Protein AF-A0A2V8JYJ3-F1 (afdb_monomer)

Mean predicted aligned error: 8.15 Å

Foldseek 3Di:
DDDPPPPDQDVVLLVVLLVLLQPQDLPADLQAPLLVQCVVCVVVVNCDCVRPLNLLSLQLSCCPSQLPPLQSLLVSLLSLVVCLVVDDPSNNVVSVVLSVQSLQSPHGCSPVSSSSNSSVSNSVVVSVVNPPPADPLLVVLLVLVVCVVVVVDDLVVSLVSLVVSAPSNLVVLLCQLQVPQVPPVSVVSSLVSLLSRLGLSSLQSLLVPQQDVSHDPVSNVSSLVSNLVSPPSPVSVLVSVLVVLPDPAGSLSSLLSCLVNLPQCSLVSLLVNLQSPQVPPVCLVVNLVSLVSCLSHPHPCNVVVLVCLLPDPSRDPSSNVSSVVCVVVNPDDDDDDDDDDNVNVVVVLLNVLSVLLVVLVVCVVVVVPVVSLVSLVVSCVVVVPNNNSVSVNVVD

Solvent-accessible surface area (backbone atoms only — not comparable to full-atom values): 22405 Å² total; per-residue (Å²): 135,82,76,82,76,83,75,71,63,58,67,72,42,35,51,56,52,14,59,68,43,50,86,59,83,66,81,78,56,88,59,38,66,57,58,49,53,50,52,53,31,48,77,67,75,42,73,36,83,88,32,70,65,44,40,47,46,53,38,51,45,38,45,57,50,30,64,64,42,51,55,50,30,25,50,55,38,48,45,56,61,70,48,51,88,77,50,54,87,79,36,45,67,50,50,56,52,53,41,52,42,50,65,34,85,88,50,84,54,61,86,35,65,31,56,44,53,21,51,53,55,46,51,57,54,50,52,65,69,51,71,81,79,59,67,74,54,28,57,52,31,42,50,44,54,53,36,38,77,72,65,76,45,54,70,69,59,40,52,55,49,36,62,68,64,30,74,47,21,42,62,53,37,47,50,47,27,70,80,24,62,90,37,61,73,48,31,54,50,27,49,56,49,40,58,69,38,91,45,46,58,32,26,40,53,35,49,55,50,42,43,49,93,70,49,60,71,71,55,32,54,48,37,48,53,37,38,60,74,46,59,72,51,34,51,61,60,53,53,57,60,60,72,64,77,75,63,95,65,81,40,58,54,52,58,50,48,29,55,78,66,59,41,86,59,34,64,58,52,51,53,48,50,33,60,73,44,38,84,45,73,86,48,50,66,59,45,54,57,51,56,57,55,55,76,75,60,80,63,90,55,50,67,60,54,52,50,50,47,58,70,34,89,84,49,47,70,54,30,35,53,55,53,51,53,48,59,73,70,56,83,69,85,82,83,88,77,86,88,69,88,52,61,63,59,51,52,55,50,51,53,53,49,42,57,54,44,52,58,21,50,56,29,40,77,70,69,40,45,73,63,14,49,52,48,38,50,58,48,38,72,77,40,74,77,45,45,51,46,59,52,55,58,74,75,106

Secondary structure (DSSP, 8-state):
-PPPP--PPPHHHHHHHHHTTTT------TT-HHHHHHHHHHHTT---TTSHHHHHHHHHHHIIIIISSHHHHHHHHHHHHHHGGG--TTTHHHHHHHHHHHH-TTS--TT-HHHHHHHHHHHHHHHHHHTTS-HHHHHHHHHHHHHHHTTSS-HHHHHHHHHHH-GGGHHHHHHHHHTTTT-HHHHHHHHHHHHHS-SHHHHHHHHHHTTSS-S-HHHHHHHHHHHHHTTTTTHHHHHHHHTT---SS--HHHHHHHHHTT-TTHHHHHHHHHHHHTTSGGGHHHHHHHHHHGGG---TTHHHHHHHHHH-TTS-HHHHHHHHHHHHH--S-------S--HHHHHHHHHHHHHHHHHHHHHHHTT-HHHHHHHHHHHHHH-TT-HHHHHHHTT-

Structure (mmCIF, N/CA/C/O backbone):
data_AF-A0A2V8JYJ3-F1
#
_entry.id   AF-A0A2V8JYJ3-F1
#
loop_
_atom_site.group_PDB
_atom_site.id
_atom_site.type_symbol
_atom_site.label_atom_id
_atom_site.label_alt_id
_atom_site.label_comp_id
_atom_site.label_asym_id
_atom_site.label_entity_id
_atom_site.label_seq_id
_atom_site.pdbx_PDB_ins_code
_atom_site.Cartn_x
_atom_site.Cartn_y
_atom_site.Cartn_z
_atom_site.occupancy
_atom_site.B_iso_or_equiv
_atom_site.auth_seq_id
_atom_site.auth_comp_id
_atom_site.auth_asym_id
_atom_site.auth_atom_id
_atom_site.pdbx_PDB_model_num
ATOM 1 N N . MET A 1 1 ? 7.942 7.833 37.102 1.00 38.34 1 MET A N 1
ATOM 2 C CA . MET A 1 1 ? 6.821 7.567 36.173 1.00 38.34 1 MET A CA 1
ATOM 3 C C . MET A 1 1 ? 6.920 6.125 35.694 1.00 38.34 1 MET A C 1
ATOM 5 O O . MET A 1 1 ? 7.940 5.756 35.128 1.00 38.34 1 MET A O 1
ATOM 9 N N . ARG A 1 2 ? 5.936 5.275 36.018 1.00 29.11 2 ARG A N 1
ATOM 10 C CA . ARG A 1 2 ? 5.911 3.865 35.591 1.00 29.11 2 ARG A CA 1
ATOM 11 C C . ARG A 1 2 ? 5.416 3.801 34.144 1.00 29.11 2 ARG A C 1
ATOM 13 O O . ARG A 1 2 ? 4.339 4.317 33.865 1.00 29.11 2 ARG A O 1
ATOM 20 N N . LYS A 1 3 ? 6.194 3.173 33.255 1.00 28.08 3 LYS A N 1
ATOM 21 C CA . LYS A 1 3 ? 5.750 2.802 31.902 1.00 28.08 3 LYS A CA 1
ATOM 22 C C . LYS A 1 3 ? 4.444 1.993 32.009 1.00 28.08 3 LYS A C 1
ATOM 24 O O . LYS A 1 3 ? 4.359 1.152 32.912 1.00 28.08 3 LYS A O 1
ATOM 29 N N . PRO A 1 4 ? 3.447 2.199 31.133 1.00 32.56 4 PRO A N 1
ATOM 30 C CA . PRO A 1 4 ? 2.303 1.303 31.087 1.00 32.56 4 PRO A CA 1
ATOM 31 C C . PRO A 1 4 ? 2.820 -0.087 30.705 1.00 32.56 4 PRO A C 1
ATOM 33 O O . PRO A 1 4 ? 3.514 -0.252 29.700 1.00 32.56 4 PRO A O 1
ATOM 36 N N . LYS A 1 5 ? 2.553 -1.086 31.553 1.00 37.09 5 LYS A N 1
ATOM 37 C CA . LYS A 1 5 ? 2.806 -2.488 31.209 1.00 37.09 5 LYS A CA 1
ATOM 38 C C . LYS A 1 5 ? 1.977 -2.791 29.961 1.00 37.09 5 LYS A C 1
ATOM 40 O O . LYS A 1 5 ? 0.755 -2.680 30.024 1.00 37.09 5 LYS A O 1
ATOM 45 N N . LYS A 1 6 ? 2.632 -3.186 28.863 1.00 41.09 6 LYS A N 1
ATOM 46 C CA . LYS A 1 6 ? 1.992 -3.911 27.759 1.00 41.09 6 LYS A CA 1
ATOM 47 C C . LYS A 1 6 ? 1.399 -5.185 28.370 1.00 41.09 6 LYS A C 1
ATOM 49 O O . LYS A 1 6 ? 2.098 -6.179 28.530 1.00 41.09 6 LYS A O 1
ATOM 54 N N . SER A 1 7 ? 0.153 -5.131 28.840 1.00 41.06 7 SER A N 1
ATOM 55 C CA . SER A 1 7 ? -0.587 -6.332 29.208 1.00 41.06 7 SER A CA 1
ATOM 56 C C . SER A 1 7 ? -0.981 -7.002 27.900 1.00 41.06 7 SER A C 1
ATOM 58 O O . SER A 1 7 ? -2.027 -6.684 27.326 1.00 41.06 7 SER A O 1
ATOM 60 N N . VAL A 1 8 ? -0.084 -7.854 27.403 1.00 52.34 8 VAL A N 1
ATOM 61 C CA . VAL A 1 8 ? -0.378 -8.808 26.333 1.00 52.34 8 VAL A CA 1
ATOM 62 C C . VAL A 1 8 ? -1.675 -9.523 26.737 1.00 52.34 8 VAL A C 1
ATOM 64 O O . VAL A 1 8 ? -1.790 -9.915 27.906 1.00 52.34 8 VAL A O 1
ATOM 67 N N . PRO A 1 9 ? -2.699 -9.589 25.866 1.00 53.91 9 PRO A N 1
ATOM 68 C CA . PRO A 1 9 ? -3.902 -10.351 26.170 1.00 53.91 9 PRO A CA 1
ATOM 69 C C . PRO A 1 9 ? -3.507 -11.770 26.595 1.00 53.91 9 PRO A C 1
ATOM 71 O O . PRO A 1 9 ? -2.563 -12.335 26.048 1.00 53.91 9 PRO A O 1
ATOM 74 N N . ASN A 1 10 ? -4.206 -12.343 27.576 1.00 67.25 10 ASN A N 1
ATOM 75 C CA . ASN A 1 10 ? -4.067 -13.774 27.844 1.00 67.25 10 ASN A CA 1
ATOM 76 C C . ASN A 1 10 ? -4.372 -14.532 26.530 1.00 67.25 10 ASN A C 1
ATOM 78 O O . ASN A 1 10 ? -5.353 -14.149 25.887 1.00 67.25 10 ASN A O 1
ATOM 82 N N . PRO A 1 11 ? -3.581 -15.539 26.107 1.00 68.62 11 PRO A N 1
ATOM 83 C CA . PRO A 1 11 ? -3.777 -16.268 24.849 1.00 68.62 11 PRO A CA 1
ATOM 84 C C . PRO A 1 11 ? -5.235 -16.649 24.551 1.00 68.62 11 PRO A C 1
ATOM 86 O O . PRO A 1 11 ? -5.710 -16.363 23.461 1.00 68.62 11 PRO A O 1
ATOM 89 N N . GLU A 1 12 ? -5.990 -17.126 25.545 1.00 73.69 12 GLU A N 1
ATOM 90 C CA . GLU A 1 12 ? -7.420 -17.466 25.395 1.00 73.69 12 GLU A CA 1
ATOM 91 C C . GLU A 1 12 ? -8.297 -16.273 24.959 1.00 73.69 12 GLU A C 1
ATOM 93 O O . GLU A 1 12 ? -9.213 -16.407 24.143 1.00 73.69 12 GLU A O 1
ATOM 98 N N . SER A 1 13 ? -8.011 -15.075 25.477 1.00 78.69 13 SER A N 1
ATOM 99 C CA . SER A 1 13 ? -8.714 -13.852 25.081 1.00 78.69 13 SER A CA 1
ATOM 100 C C . SER A 1 13 ? -8.304 -13.407 23.677 1.00 78.69 13 SER A C 1
ATOM 102 O O . SER A 1 13 ? -9.138 -12.895 22.937 1.00 78.69 13 SER A O 1
ATOM 104 N N . ALA A 1 14 ? -7.035 -13.595 23.297 1.00 78.00 14 ALA A N 1
ATOM 105 C CA . ALA A 1 14 ? -6.578 -13.312 21.938 1.00 78.00 14 ALA A CA 1
ATOM 106 C C . ALA A 1 14 ? -7.218 -14.270 20.924 1.00 78.00 14 ALA A C 1
ATOM 108 O O . ALA A 1 14 ? -7.654 -13.813 19.871 1.00 78.00 14 ALA A O 1
ATOM 109 N N . ASP A 1 15 ? -7.348 -15.555 21.258 1.00 83.69 15 ASP A N 1
ATOM 110 C CA . ASP A 1 15 ? -7.989 -16.562 20.407 1.00 83.69 15 ASP A CA 1
ATOM 111 C C . ASP A 1 15 ? -9.470 -16.247 20.193 1.00 83.69 15 ASP A C 1
ATOM 113 O O . ASP A 1 15 ? -9.934 -16.198 19.057 1.00 83.69 15 ASP A O 1
ATOM 117 N N . THR A 1 16 ? -10.194 -15.920 21.269 1.00 84.25 16 THR A N 1
ATOM 118 C CA . THR A 1 16 ? -11.612 -15.524 21.190 1.00 84.25 16 THR A CA 1
ATOM 119 C C . THR A 1 16 ? -11.810 -14.305 20.285 1.00 84.25 16 THR A C 1
ATOM 121 O O . THR A 1 16 ? -12.708 -14.277 19.445 1.00 84.25 16 THR A O 1
ATOM 124 N N . LEU A 1 17 ? -10.952 -13.291 20.430 1.00 86.62 17 LEU A N 1
ATOM 125 C CA . LEU A 1 17 ? -11.016 -12.075 19.617 1.00 86.62 17 LEU A CA 1
ATOM 126 C C . LEU A 1 17 ? -10.564 -12.306 18.171 1.00 86.62 17 LEU A C 1
ATOM 128 O O . LEU A 1 17 ? -11.082 -11.654 17.273 1.00 86.62 17 LEU A O 1
ATOM 132 N N . SER A 1 18 ? -9.626 -13.224 17.932 1.00 86.06 18 SER A N 1
ATOM 133 C CA . SER A 1 18 ? -9.206 -13.602 16.576 1.00 86.06 18 SER A CA 1
ATOM 134 C C . SER A 1 18 ? -10.327 -14.353 15.866 1.00 86.06 18 SER A C 1
ATOM 136 O O . SER A 1 18 ? -10.632 -14.056 14.718 1.00 86.06 18 SER A O 1
ATOM 138 N N . PHE A 1 19 ? -10.999 -15.268 16.574 1.00 85.88 19 PHE A N 1
ATOM 139 C CA . PHE A 1 19 ? -12.151 -16.006 16.062 1.00 85.88 19 PHE A CA 1
ATOM 140 C C . PHE A 1 19 ? -13.298 -15.070 15.662 1.00 85.88 19 PHE A C 1
ATOM 142 O O . PHE A 1 19 ? -13.901 -15.244 14.609 1.00 85.88 19 PHE A O 1
ATOM 149 N N . ALA A 1 20 ? -13.539 -14.011 16.440 1.00 86.62 20 ALA A N 1
ATOM 150 C CA . ALA A 1 20 ? -14.511 -12.969 16.100 1.00 86.62 20 ALA A CA 1
ATOM 151 C C . ALA A 1 20 ? -14.262 -12.295 14.739 1.00 86.62 20 ALA A C 1
ATOM 153 O O . ALA A 1 20 ? -15.185 -11.751 14.127 1.00 86.62 20 ALA A O 1
ATOM 154 N N . LEU A 1 21 ? -13.005 -12.296 14.294 1.00 91.12 21 LEU A N 1
ATOM 155 C CA . LEU A 1 21 ? -12.538 -11.654 13.072 1.00 91.12 21 LEU A CA 1
ATOM 156 C C . LEU A 1 21 ? -12.242 -12.660 11.943 1.00 91.12 21 LEU A C 1
ATOM 158 O O . LEU A 1 21 ? -11.998 -12.230 10.824 1.00 91.12 21 LEU A O 1
ATOM 162 N N . ALA A 1 22 ? -12.281 -13.974 12.195 1.00 83.31 22 ALA A N 1
ATOM 163 C CA . ALA A 1 22 ? -11.787 -15.002 11.268 1.00 83.31 22 ALA A CA 1
ATOM 164 C C . ALA A 1 22 ? -12.538 -15.061 9.920 1.00 83.31 22 ALA A C 1
ATOM 166 O O . ALA A 1 22 ? -11.938 -15.344 8.884 1.00 83.31 22 ALA A O 1
ATOM 167 N N . ASP A 1 23 ? -13.833 -14.735 9.919 1.00 82.94 23 ASP A N 1
ATOM 168 C CA . ASP A 1 23 ? -14.679 -14.714 8.715 1.00 82.94 23 ASP A CA 1
ATOM 169 C C . ASP A 1 23 ? -14.808 -13.313 8.103 1.00 82.94 23 ASP A C 1
ATOM 171 O O . ASP A 1 23 ? -15.818 -12.979 7.474 1.00 82.94 23 ASP A O 1
ATOM 175 N N . LEU A 1 24 ? -13.868 -12.417 8.395 1.00 90.19 24 LEU A N 1
ATOM 176 C CA . LEU A 1 24 ? -13.824 -11.122 7.736 1.00 90.19 24 LEU A CA 1
ATOM 177 C C . LEU A 1 24 ? -13.244 -11.305 6.333 1.00 90.19 24 LEU A C 1
ATOM 179 O O . LEU A 1 24 ? -12.188 -11.913 6.167 1.00 90.19 24 LEU A O 1
ATOM 183 N N . ASP A 1 25 ? -13.939 -10.781 5.326 1.00 90.50 25 ASP A N 1
ATOM 184 C CA . ASP A 1 25 ? -13.372 -10.678 3.989 1.00 90.50 25 ASP A CA 1
ATOM 185 C C . ASP A 1 25 ? -12.536 -9.400 3.900 1.00 90.50 25 ASP A C 1
ATOM 187 O O . ASP A 1 25 ? -13.078 -8.293 3.859 1.00 90.50 25 ASP A O 1
ATOM 191 N N . TYR A 1 26 ? -11.213 -9.562 3.892 1.00 92.50 26 TYR A N 1
ATOM 192 C CA . TYR A 1 26 ? -10.265 -8.453 3.781 1.00 92.50 26 TYR A CA 1
ATOM 193 C C . TYR A 1 26 ? -10.157 -7.901 2.354 1.00 92.50 26 TYR A C 1
ATOM 195 O O . TYR A 1 26 ? -9.449 -6.917 2.154 1.00 92.50 26 TYR A O 1
ATOM 203 N N . ARG A 1 27 ? -10.895 -8.478 1.388 1.00 90.44 27 ARG A N 1
ATOM 204 C CA . ARG A 1 27 ? -10.995 -8.011 -0.004 1.00 90.44 27 ARG A CA 1
ATOM 205 C C . ARG A 1 27 ? -9.642 -7.993 -0.721 1.00 90.44 27 ARG A C 1
ATOM 207 O O . ARG A 1 27 ? -9.332 -7.041 -1.429 1.00 90.44 27 ARG A O 1
ATOM 214 N N . VAL A 1 28 ? -8.835 -9.031 -0.499 1.00 90.56 28 VAL A N 1
ATOM 215 C CA . VAL A 1 28 ? -7.532 -9.192 -1.162 1.00 90.56 28 VAL A CA 1
ATOM 216 C C . VAL A 1 28 ? -7.729 -9.976 -2.451 1.00 90.56 28 VAL A C 1
ATOM 218 O O . VAL A 1 28 ? -8.227 -11.103 -2.424 1.00 90.56 28 VAL A O 1
ATOM 221 N N . ASP A 1 29 ? -7.337 -9.384 -3.573 1.00 87.25 29 ASP A N 1
ATOM 222 C CA . ASP A 1 29 ? -7.429 -10.011 -4.889 1.00 87.25 29 ASP A CA 1
ATOM 223 C C . ASP A 1 29 ? -6.281 -11.007 -5.131 1.00 87.25 29 ASP A C 1
ATOM 225 O O . ASP A 1 29 ? -5.195 -10.903 -4.563 1.00 87.25 29 ASP A O 1
ATOM 229 N N . CYS A 1 30 ? -6.491 -11.975 -6.029 1.00 86.19 30 CYS A N 1
ATOM 230 C CA . CYS A 1 30 ? -5.484 -12.991 -6.371 1.00 86.19 30 CYS A CA 1
ATOM 231 C C . CYS A 1 30 ? -4.249 -12.449 -7.109 1.00 86.19 30 CYS A C 1
ATOM 233 O O . CYS A 1 30 ? -3.341 -13.215 -7.438 1.00 86.19 30 CYS A O 1
ATOM 235 N N . ASP A 1 31 ? -4.247 -11.178 -7.495 1.00 81.50 31 ASP A N 1
ATOM 236 C CA . ASP A 1 31 ? -3.125 -10.503 -8.145 1.00 81.50 31 ASP A CA 1
ATOM 237 C C . ASP A 1 31 ? -2.448 -9.464 -7.245 1.00 81.50 31 ASP A C 1
ATOM 239 O O . ASP A 1 31 ? -1.498 -8.794 -7.680 1.00 81.50 31 ASP A O 1
ATOM 243 N N . ASP A 1 32 ? -2.915 -9.377 -5.996 1.00 88.25 32 ASP A N 1
ATOM 244 C CA . ASP A 1 32 ? -2.367 -8.510 -4.974 1.00 88.25 32 ASP A CA 1
ATOM 245 C C . ASP A 1 32 ? -0.878 -8.799 -4.747 1.00 88.25 32 ASP A C 1
ATOM 247 O O . ASP A 1 32 ? -0.411 -9.944 -4.741 1.00 88.25 32 ASP A O 1
ATOM 251 N N . PHE A 1 33 ? -0.110 -7.725 -4.584 1.00 86.06 33 PHE A N 1
ATOM 252 C CA . PHE A 1 33 ? 1.334 -7.818 -4.417 1.00 86.06 33 PHE A CA 1
ATOM 253 C C . PHE A 1 33 ? 1.728 -8.526 -3.118 1.00 86.06 33 PHE A C 1
ATOM 255 O O . PHE A 1 33 ? 2.661 -9.322 -3.118 1.00 86.06 33 PHE A O 1
ATOM 262 N N . LEU A 1 34 ? 1.026 -8.259 -2.019 1.00 89.12 34 LEU A N 1
ATOM 263 C CA . LEU A 1 34 ? 1.376 -8.816 -0.716 1.00 89.12 34 LEU A CA 1
ATOM 264 C C . LEU A 1 34 ? 1.012 -10.296 -0.639 1.00 89.12 34 LEU A C 1
ATOM 266 O O . LEU A 1 34 ? 1.717 -11.062 0.014 1.00 89.12 34 LEU A O 1
ATOM 270 N N . LEU A 1 35 ? -0.043 -10.713 -1.347 1.00 91.44 35 LEU A N 1
ATOM 271 C CA . LEU A 1 35 ? -0.359 -12.129 -1.519 1.00 91.44 35 LEU A CA 1
ATOM 272 C C . LEU A 1 35 ? 0.725 -12.857 -2.331 1.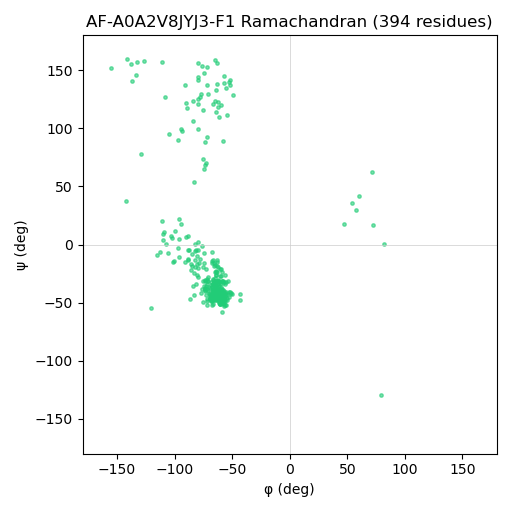00 91.44 35 LEU A C 1
ATOM 274 O O . LEU A 1 35 ? 1.114 -13.966 -1.971 1.00 91.44 35 LEU A O 1
ATOM 278 N N . TYR A 1 36 ? 1.254 -12.219 -3.381 1.00 88.81 36 TYR A N 1
ATOM 279 C CA . TYR A 1 36 ? 2.392 -12.742 -4.144 1.00 88.81 36 TYR A CA 1
ATOM 280 C C . TYR A 1 36 ? 3.655 -12.891 -3.276 1.00 88.81 36 TYR A C 1
ATOM 282 O O . TYR A 1 36 ? 4.249 -13.967 -3.255 1.00 88.81 36 TYR A O 1
ATOM 290 N N . GLU A 1 37 ? 4.043 -11.854 -2.524 1.00 90.12 37 GLU A N 1
ATOM 291 C CA . GLU A 1 37 ? 5.218 -11.916 -1.638 1.00 90.12 37 GLU A CA 1
ATOM 292 C C . GLU A 1 37 ? 5.054 -12.965 -0.536 1.00 90.12 37 GLU A C 1
ATOM 294 O O . GLU A 1 37 ? 6.004 -13.672 -0.207 1.00 90.12 37 GLU A O 1
ATOM 299 N N . LEU A 1 38 ? 3.840 -13.117 0.004 1.00 93.44 38 LEU A N 1
ATOM 300 C CA . LEU A 1 38 ? 3.540 -14.191 0.943 1.00 93.44 38 LEU A CA 1
ATOM 301 C C . LEU A 1 38 ? 3.788 -15.567 0.312 1.00 93.44 38 LEU A C 1
ATOM 303 O O . LEU A 1 38 ? 4.435 -16.403 0.938 1.00 93.44 38 LEU A O 1
ATOM 307 N N . GLY A 1 39 ? 3.299 -15.794 -0.912 1.00 91.81 39 GLY A N 1
ATOM 308 C CA . GLY A 1 39 ? 3.522 -17.043 -1.643 1.00 91.81 39 GLY A CA 1
ATOM 309 C C . GLY A 1 39 ? 5.007 -17.345 -1.835 1.00 91.81 39 GLY A C 1
ATOM 310 O O . GLY A 1 39 ? 5.460 -18.422 -1.452 1.00 91.81 39 GLY A O 1
ATOM 311 N N . ARG A 1 40 ? 5.782 -16.359 -2.304 1.00 91.88 40 ARG A N 1
ATOM 312 C CA . ARG A 1 40 ? 7.241 -16.477 -2.455 1.00 91.88 40 ARG A CA 1
ATOM 313 C C . ARG A 1 40 ? 7.928 -16.854 -1.138 1.00 91.88 40 ARG A C 1
ATOM 315 O O . ARG A 1 40 ? 8.741 -17.770 -1.103 1.00 91.88 40 ARG A O 1
ATOM 322 N N . LEU A 1 41 ? 7.588 -16.182 -0.037 1.00 93.50 41 LEU A N 1
ATOM 323 C CA . LEU A 1 41 ? 8.184 -16.464 1.274 1.00 93.50 41 LEU A CA 1
ATOM 324 C C . LEU A 1 41 ? 7.808 -17.848 1.818 1.00 93.50 41 LEU A C 1
ATOM 326 O O . LEU A 1 41 ? 8.588 -18.434 2.565 1.00 93.50 41 LEU A O 1
ATOM 330 N N . ILE A 1 42 ? 6.632 -18.377 1.470 1.00 92.94 42 ILE A N 1
ATOM 331 C CA . ILE A 1 42 ? 6.250 -19.756 1.801 1.00 92.94 42 ILE A CA 1
ATOM 332 C C . ILE A 1 42 ? 7.100 -20.744 1.000 1.00 92.94 42 ILE A C 1
ATOM 334 O O . ILE A 1 42 ? 7.637 -21.677 1.588 1.00 92.94 42 ILE A O 1
ATOM 338 N N . GLU A 1 43 ? 7.256 -20.529 -0.308 1.00 91.88 43 GLU A N 1
ATOM 339 C CA . GLU A 1 43 ? 8.086 -21.377 -1.177 1.00 91.88 43 GLU A CA 1
ATOM 340 C C . GLU A 1 43 ? 9.566 -21.380 -0.764 1.00 91.88 43 GLU A C 1
ATOM 342 O O . GLU A 1 43 ? 10.248 -22.394 -0.897 1.00 91.88 43 GLU A O 1
ATOM 347 N N . GLU A 1 44 ? 10.056 -20.264 -0.221 1.00 93.56 44 GLU A N 1
ATOM 348 C CA . GLU A 1 44 ? 11.411 -20.127 0.323 1.00 93.56 44 GLU A CA 1
ATOM 349 C C . GLU A 1 44 ? 11.582 -20.714 1.742 1.00 93.56 44 GLU A C 1
ATOM 351 O O . GLU A 1 44 ? 12.667 -20.594 2.310 1.00 93.56 44 GLU A O 1
ATOM 356 N N . ASP A 1 45 ? 10.548 -21.324 2.342 1.00 93.06 45 ASP A N 1
ATOM 357 C CA . ASP A 1 45 ? 10.525 -21.785 3.744 1.00 93.06 45 ASP A CA 1
ATOM 358 C C . ASP A 1 45 ? 10.795 -20.659 4.776 1.00 93.06 45 ASP A C 1
ATOM 360 O O . ASP A 1 45 ? 11.316 -20.882 5.874 1.00 93.06 45 ASP A O 1
ATOM 364 N N . ARG A 1 46 ? 10.416 -19.418 4.445 1.00 93.81 46 ARG A N 1
ATOM 365 C CA . ARG A 1 46 ? 10.651 -18.196 5.243 1.00 93.81 46 ARG A CA 1
ATOM 366 C C . ARG A 1 46 ? 9.389 -17.596 5.859 1.00 93.81 46 ARG A C 1
ATOM 368 O O . ARG A 1 46 ? 9.433 -16.513 6.441 1.00 93.81 46 ARG A O 1
ATOM 375 N N . ALA A 1 47 ? 8.260 -18.297 5.784 1.00 92.69 47 ALA A N 1
ATOM 376 C CA . ALA A 1 47 ? 6.984 -17.851 6.337 1.00 92.69 47 ALA A CA 1
ATOM 377 C C . ALA A 1 47 ? 6.929 -17.926 7.881 1.00 92.69 47 ALA A C 1
ATOM 379 O O . ALA A 1 47 ? 6.235 -18.762 8.461 1.00 92.69 47 ALA A O 1
ATOM 380 N N . SER A 1 48 ? 7.679 -17.052 8.558 1.00 92.31 48 SER A N 1
ATOM 381 C CA . SER A 1 48 ? 7.797 -16.993 10.018 1.00 92.31 48 SER A CA 1
ATOM 382 C C . SER A 1 48 ? 7.758 -15.556 10.531 1.00 92.31 48 SER A C 1
ATOM 384 O O . SER A 1 48 ? 8.394 -14.678 9.967 1.00 92.31 48 SER A O 1
ATOM 386 N N . PHE A 1 49 ? 7.092 -15.307 11.663 1.00 89.44 49 PHE A N 1
ATOM 387 C CA . PHE A 1 49 ? 7.136 -13.991 12.320 1.00 89.44 49 PHE A CA 1
ATOM 388 C C . PHE A 1 49 ? 8.513 -13.623 12.892 1.00 89.44 49 PHE A C 1
ATOM 390 O O . PHE A 1 49 ? 8.722 -12.459 13.234 1.00 89.44 49 PHE A O 1
ATOM 397 N N . ASP A 1 50 ? 9.432 -14.588 12.984 1.00 91.81 50 ASP A N 1
ATOM 398 C CA . ASP A 1 50 ? 10.838 -14.331 13.308 1.00 91.81 50 ASP A CA 1
ATOM 399 C C . ASP A 1 50 ? 11.639 -13.850 12.080 1.00 91.81 50 ASP A C 1
ATOM 401 O O . ASP A 1 50 ? 12.726 -13.297 12.245 1.00 91.81 50 ASP A O 1
ATOM 405 N N . ASP A 1 51 ? 11.118 -14.035 10.859 1.00 93.88 51 ASP A N 1
ATOM 406 C CA . ASP A 1 51 ? 11.684 -13.466 9.634 1.00 93.88 51 ASP A CA 1
ATOM 407 C C . ASP A 1 51 ? 11.175 -12.022 9.453 1.00 93.88 51 ASP A C 1
ATOM 409 O O . ASP A 1 51 ? 9.971 -11.741 9.428 1.00 93.88 51 ASP A O 1
ATOM 413 N N . 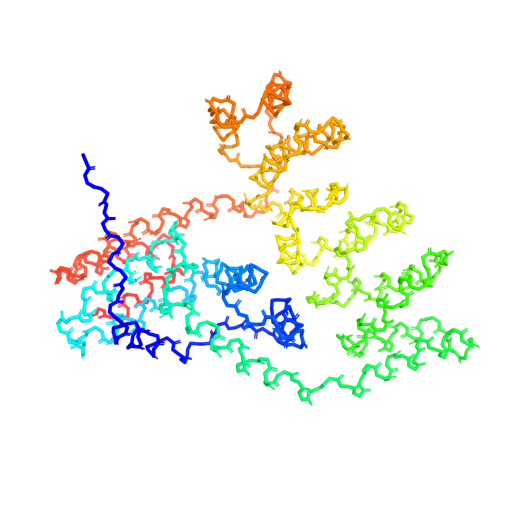GLU A 1 52 ? 12.113 -11.075 9.352 1.00 90.12 52 GLU A N 1
ATOM 414 C CA . GLU A 1 52 ? 11.800 -9.646 9.252 1.00 90.12 52 GLU A CA 1
ATOM 415 C C . GLU A 1 52 ? 11.043 -9.297 7.964 1.00 90.12 52 GLU A C 1
ATOM 417 O O . GLU A 1 52 ? 10.226 -8.374 7.947 1.00 90.12 52 GLU A O 1
ATOM 422 N N . GLU A 1 53 ? 11.294 -10.020 6.874 1.00 90.06 53 GLU A N 1
ATOM 423 C CA . GLU A 1 53 ? 10.632 -9.805 5.596 1.00 90.06 53 GLU A CA 1
ATOM 424 C C . GLU A 1 53 ? 9.180 -10.268 5.649 1.00 90.06 53 GLU A C 1
ATOM 426 O O . GLU A 1 53 ? 8.279 -9.482 5.348 1.00 90.06 53 GLU A O 1
ATOM 431 N N . PHE A 1 54 ? 8.941 -11.475 6.159 1.00 92.19 54 PHE A N 1
ATOM 432 C CA . PHE A 1 54 ? 7.589 -11.971 6.395 1.00 92.19 54 PHE A CA 1
ATOM 433 C C . PHE A 1 54 ? 6.795 -11.039 7.310 1.00 92.19 54 PHE A C 1
ATOM 435 O O . PHE A 1 54 ? 5.664 -10.658 6.990 1.00 92.19 54 PHE A O 1
ATOM 442 N N . ARG A 1 55 ? 7.393 -10.589 8.422 1.00 91.88 55 ARG A N 1
ATOM 443 C CA . ARG A 1 55 ? 6.741 -9.627 9.319 1.00 91.88 55 ARG A CA 1
ATOM 444 C C . ARG A 1 55 ? 6.352 -8.339 8.589 1.00 91.88 55 ARG A C 1
ATOM 446 O O . ARG A 1 55 ? 5.243 -7.844 8.791 1.00 91.88 55 ARG A O 1
ATOM 453 N N . ARG A 1 56 ? 7.225 -7.808 7.728 1.00 88.88 56 ARG A N 1
ATOM 454 C CA . ARG A 1 56 ? 6.944 -6.596 6.943 1.00 88.88 56 ARG A CA 1
ATOM 455 C C . ARG A 1 56 ? 5.808 -6.785 5.944 1.00 88.88 56 ARG A C 1
ATOM 457 O O . ARG A 1 56 ? 4.970 -5.890 5.857 1.00 88.88 56 ARG A O 1
ATOM 464 N N . VAL A 1 57 ? 5.750 -7.918 5.237 1.00 91.50 57 VAL A N 1
ATOM 465 C CA . VAL A 1 57 ? 4.648 -8.233 4.305 1.00 91.50 57 VAL A CA 1
ATOM 466 C C . VAL A 1 57 ? 3.306 -8.191 5.037 1.00 91.50 57 VAL A C 1
ATOM 468 O O . VAL A 1 57 ? 2.366 -7.533 4.588 1.00 91.50 57 VAL A O 1
ATOM 471 N N . ILE A 1 58 ? 3.227 -8.827 6.209 1.00 93.88 58 ILE A N 1
ATOM 472 C CA . ILE A 1 58 ? 1.999 -8.842 7.008 1.00 93.88 58 ILE A CA 1
ATOM 473 C C . ILE A 1 58 ? 1.646 -7.444 7.536 1.00 93.88 58 ILE A C 1
ATOM 475 O O . ILE A 1 58 ? 0.488 -7.031 7.445 1.00 93.88 58 ILE A O 1
ATOM 479 N N . ASP A 1 59 ? 2.624 -6.699 8.053 1.00 91.56 59 ASP A N 1
ATOM 480 C CA . ASP A 1 59 ? 2.402 -5.352 8.591 1.00 91.56 59 ASP A CA 1
ATOM 481 C C . ASP A 1 59 ? 1.917 -4.371 7.521 1.00 91.56 59 ASP A C 1
ATOM 483 O O . ASP A 1 59 ? 1.022 -3.562 7.784 1.00 91.56 59 ASP A O 1
ATOM 487 N N . GLU A 1 60 ? 2.468 -4.457 6.309 1.00 88.56 60 GLU A N 1
ATOM 488 C CA . GLU A 1 60 ? 1.981 -3.664 5.183 1.00 88.56 60 GLU A CA 1
ATOM 489 C C . GLU A 1 60 ? 0.603 -4.097 4.722 1.00 88.56 60 GLU A C 1
ATOM 491 O O . GLU A 1 60 ? -0.234 -3.237 4.458 1.00 88.56 60 GLU A O 1
ATOM 496 N N . GLY A 1 61 ? 0.310 -5.393 4.735 1.00 91.44 61 GLY A N 1
ATOM 497 C CA . GLY A 1 61 ? -1.033 -5.883 4.450 1.00 91.44 61 GLY A CA 1
ATOM 498 C C . GLY A 1 61 ? -2.082 -5.338 5.405 1.00 91.44 61 GLY A C 1
ATOM 499 O O . GLY A 1 61 ? -3.141 -4.890 4.973 1.00 91.44 61 GLY A O 1
ATOM 500 N N . ILE A 1 62 ? -1.766 -5.277 6.698 1.00 93.62 62 ILE A N 1
ATOM 501 C CA . ILE A 1 62 ? -2.655 -4.673 7.695 1.00 93.62 62 ILE A CA 1
ATOM 502 C C . ILE A 1 62 ? -2.859 -3.185 7.407 1.00 93.62 62 ILE A C 1
ATOM 504 O O . ILE A 1 62 ? -3.993 -2.702 7.411 1.00 93.62 62 ILE A O 1
ATOM 508 N N . ARG A 1 63 ? -1.787 -2.440 7.125 1.00 89.19 63 ARG A N 1
ATOM 509 C CA . ARG A 1 63 ? -1.906 -1.013 6.808 1.00 89.19 63 ARG A CA 1
ATOM 510 C C . ARG A 1 63 ? -2.791 -0.772 5.583 1.00 89.19 63 ARG A C 1
ATOM 512 O O . ARG A 1 63 ? -3.601 0.157 5.561 1.00 89.19 63 ARG A O 1
ATOM 519 N N . GLU A 1 64 ? -2.637 -1.597 4.562 1.00 85.88 64 GLU A N 1
ATOM 520 C CA . GLU A 1 64 ? -3.246 -1.363 3.256 1.00 85.88 64 GLU A CA 1
ATOM 521 C C . GLU A 1 64 ? -4.661 -1.899 3.152 1.00 85.88 64 GLU A C 1
ATOM 523 O O . GLU A 1 64 ? -5.557 -1.169 2.742 1.00 85.88 64 GLU A O 1
ATOM 528 N N . HIS A 1 65 ? -4.889 -3.133 3.584 1.00 91.56 65 HIS A N 1
ATOM 529 C CA . HIS A 1 65 ? -6.197 -3.766 3.473 1.00 91.56 65 HIS A CA 1
ATOM 530 C C . HIS A 1 65 ? -7.114 -3.408 4.641 1.00 91.56 65 HIS A C 1
ATOM 532 O O . HIS A 1 65 ? -8.323 -3.544 4.504 1.00 91.56 65 HIS A O 1
ATOM 538 N N . ILE A 1 66 ? -6.577 -2.914 5.769 1.00 92.75 66 ILE A N 1
ATOM 539 C CA . ILE A 1 66 ? -7.360 -2.636 6.985 1.00 92.75 66 ILE A CA 1
ATOM 540 C C . ILE A 1 66 ? -7.302 -1.171 7.414 1.00 92.75 66 ILE A C 1
ATOM 542 O O . ILE A 1 66 ? -8.344 -0.560 7.645 1.00 92.75 66 ILE A O 1
ATOM 546 N N . GLU A 1 67 ? -6.110 -0.598 7.598 1.00 90.06 67 GLU A N 1
ATOM 547 C CA . GLU A 1 67 ? -5.996 0.745 8.190 1.00 90.06 67 GLU A CA 1
ATOM 548 C C . GLU A 1 67 ? -6.415 1.852 7.216 1.00 90.06 67 GLU A C 1
ATOM 550 O O . GLU A 1 67 ? -7.043 2.825 7.640 1.00 90.06 67 GLU A O 1
ATOM 555 N N . THR A 1 68 ? -6.084 1.694 5.932 1.00 82.56 68 THR A N 1
ATOM 556 C CA . THR A 1 68 ? -6.393 2.652 4.862 1.00 82.56 68 THR A CA 1
ATOM 557 C C . THR A 1 68 ? -7.891 2.660 4.497 1.00 82.56 68 THR A C 1
ATOM 559 O O . THR A 1 68 ? -8.496 3.738 4.527 1.00 82.56 68 THR A O 1
ATOM 562 N N . PRO A 1 69 ? -8.541 1.513 4.205 1.00 86.25 69 PRO A N 1
ATOM 563 C CA . PRO A 1 69 ? -9.985 1.446 3.985 1.00 86.25 69 PRO A CA 1
ATOM 564 C C . PRO A 1 69 ? -10.743 1.436 5.319 1.00 86.25 69 PRO A C 1
ATOM 566 O O . PRO A 1 69 ? -10.919 0.406 5.976 1.00 86.25 69 PRO A O 1
ATOM 569 N N . LEU A 1 70 ? -11.251 2.606 5.715 1.00 89.69 70 LE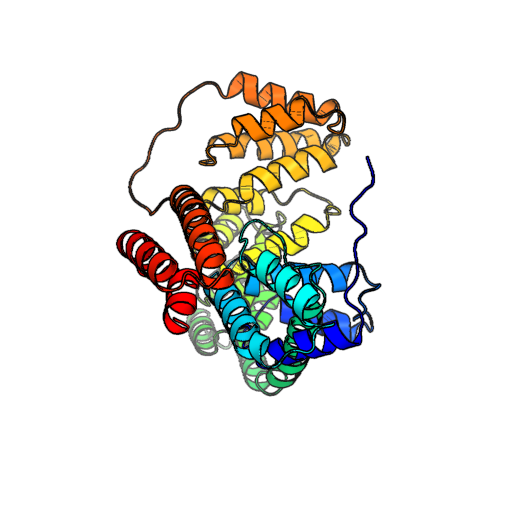U A N 1
ATOM 570 C CA . LEU A 1 70 ? -11.970 2.782 6.982 1.00 89.69 70 LEU A CA 1
ATOM 571 C C . LEU A 1 70 ? -13.210 1.887 7.116 1.00 89.69 70 LEU A C 1
ATOM 573 O O . LEU A 1 70 ? -13.643 1.615 8.234 1.00 89.69 70 LEU A O 1
ATOM 577 N N . GLU A 1 71 ? -13.788 1.436 6.004 1.00 90.94 71 GLU A N 1
ATOM 578 C CA . GLU A 1 71 ? -14.924 0.518 5.976 1.00 90.94 71 GLU A CA 1
ATOM 579 C C . GLU A 1 71 ? -14.590 -0.813 6.643 1.00 90.94 71 GLU A C 1
ATOM 581 O O . GLU A 1 71 ? -15.383 -1.295 7.452 1.00 90.94 71 GLU A O 1
ATOM 586 N N . LEU A 1 72 ? -13.419 -1.384 6.343 1.00 92.56 72 LEU A N 1
ATOM 587 C CA . LEU A 1 72 ? -13.026 -2.667 6.914 1.00 92.56 72 LEU A CA 1
ATOM 588 C C . LEU A 1 72 ? -12.727 -2.517 8.404 1.00 92.56 72 LEU A C 1
ATOM 590 O O . LEU A 1 72 ? -13.190 -3.302 9.231 1.00 92.56 72 LEU A O 1
ATOM 594 N N . ARG A 1 73 ? -12.041 -1.431 8.764 1.00 93.44 73 ARG A N 1
ATOM 595 C CA . ARG A 1 73 ? -11.774 -1.077 10.158 1.00 93.44 73 ARG A CA 1
ATOM 596 C C . ARG A 1 73 ? -13.066 -0.903 10.968 1.00 93.44 73 ARG A C 1
ATOM 598 O O . ARG A 1 73 ? -13.164 -1.379 12.099 1.00 93.44 73 ARG A O 1
ATOM 605 N N . ALA A 1 74 ? -14.081 -0.269 10.383 1.00 93.94 74 ALA A N 1
ATOM 606 C CA . ALA A 1 74 ? -15.397 -0.137 10.997 1.00 93.94 74 ALA A CA 1
ATOM 607 C C . ALA A 1 74 ? -16.120 -1.488 11.121 1.00 93.94 74 ALA A C 1
ATOM 609 O O . ALA A 1 74 ? -16.726 -1.747 12.162 1.00 93.94 74 ALA A O 1
ATOM 610 N N . GLU A 1 75 ? -16.021 -2.365 10.117 1.00 94.56 75 GLU A N 1
ATOM 611 C CA . GLU A 1 75 ? -16.627 -3.702 10.160 1.00 94.56 75 GLU A CA 1
ATOM 612 C C . GLU A 1 75 ? -16.036 -4.546 11.297 1.00 94.56 75 GLU A C 1
ATOM 614 O O . GLU A 1 75 ? -16.773 -5.183 12.053 1.00 94.56 75 GLU A O 1
ATOM 619 N N . MET A 1 76 ? -14.718 -4.478 11.494 1.00 94.62 76 MET A N 1
ATOM 620 C CA . MET A 1 76 ? -14.053 -5.119 12.630 1.00 94.62 76 MET A CA 1
ATOM 621 C C . MET A 1 76 ? -14.577 -4.592 13.968 1.00 94.62 76 MET A C 1
ATOM 623 O O . MET A 1 76 ? -14.880 -5.377 14.869 1.00 94.62 76 MET A O 1
ATOM 627 N N . ALA A 1 77 ? -14.725 -3.268 14.104 1.00 94.75 77 ALA A N 1
ATOM 628 C CA . ALA A 1 77 ? -15.283 -2.663 15.312 1.00 94.75 77 ALA A CA 1
ATOM 629 C C . ALA A 1 77 ? -16.726 -3.129 15.564 1.00 94.75 77 ALA A C 1
ATOM 631 O O . ALA A 1 77 ? -17.078 -3.460 16.698 1.00 94.75 77 ALA A O 1
ATOM 632 N N . LEU A 1 78 ? -17.549 -3.204 14.514 1.00 93.69 78 LEU A N 1
ATOM 633 C CA . LEU A 1 78 ? -18.922 -3.697 14.584 1.00 93.69 78 LEU A CA 1
ATOM 634 C C . LEU A 1 78 ? -18.975 -5.145 15.086 1.00 93.69 78 LEU A C 1
ATOM 636 O O . LEU A 1 78 ? -19.710 -5.421 16.035 1.00 93.69 78 LEU A O 1
ATOM 640 N N . ARG A 1 79 ? -18.172 -6.048 14.507 1.00 92.12 79 ARG A N 1
ATOM 641 C CA . ARG A 1 79 ? -18.121 -7.459 14.927 1.00 92.12 79 ARG A CA 1
ATOM 642 C C . ARG A 1 79 ? -17.742 -7.590 16.398 1.00 92.12 79 ARG A C 1
ATOM 644 O O . ARG A 1 79 ? -18.449 -8.257 17.148 1.00 92.12 79 ARG A O 1
ATOM 651 N N . LEU A 1 80 ? -16.696 -6.887 16.843 1.00 91.62 80 LEU A N 1
ATOM 652 C CA . LEU A 1 80 ? -16.276 -6.903 18.249 1.00 91.62 80 LEU A CA 1
ATOM 653 C C . LEU A 1 80 ? -17.360 -6.371 19.198 1.00 91.62 80 LEU A C 1
ATOM 655 O O . LEU A 1 80 ? -17.566 -6.938 20.269 1.00 91.62 80 LEU A O 1
ATOM 659 N N . ARG A 1 81 ? -18.090 -5.321 18.804 1.00 91.31 81 ARG A N 1
ATOM 660 C CA . ARG A 1 81 ? -19.213 -4.781 19.589 1.00 91.31 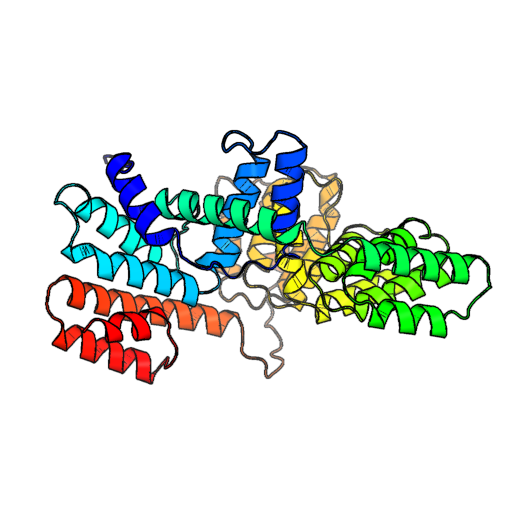81 ARG A CA 1
ATOM 661 C C . ARG A 1 81 ? -20.397 -5.748 19.672 1.00 91.31 81 ARG A C 1
ATOM 663 O O . ARG A 1 81 ? -21.078 -5.773 20.692 1.00 91.31 81 ARG A O 1
ATOM 670 N N . GLN A 1 82 ? -20.652 -6.537 18.629 1.00 89.81 82 GLN A N 1
ATOM 671 C CA . GLN A 1 82 ? -21.753 -7.509 18.606 1.00 89.81 82 GLN A CA 1
ATOM 672 C C . GLN A 1 82 ? -21.513 -8.707 19.525 1.00 89.81 82 GLN A C 1
ATOM 674 O O . GLN A 1 82 ? -22.470 -9.251 20.073 1.00 89.81 82 GLN A O 1
ATOM 679 N N . ILE A 1 83 ? -20.255 -9.105 19.715 1.00 86.00 83 ILE A N 1
ATOM 680 C CA . ILE A 1 83 ? -19.909 -10.244 20.572 1.00 86.00 83 ILE A CA 1
ATOM 681 C C . ILE A 1 83 ? -19.634 -9.857 22.035 1.00 86.00 83 ILE A C 1
ATOM 683 O O . ILE A 1 83 ? -19.672 -10.729 22.901 1.00 86.00 83 ILE A O 1
ATOM 687 N N . ASP A 1 84 ? -19.428 -8.567 22.335 1.00 82.12 84 ASP A N 1
ATOM 688 C CA . ASP A 1 84 ? -19.199 -8.043 23.695 1.00 82.12 84 ASP A CA 1
ATOM 689 C C . ASP A 1 84 ? -20.231 -8.518 24.748 1.00 82.12 84 ASP A C 1
ATOM 691 O O . ASP A 1 84 ? -19.810 -8.949 25.827 1.00 82.12 84 ASP A O 1
ATOM 695 N N . PRO A 1 85 ? -21.556 -8.573 24.466 1.00 76.94 85 PRO A N 1
ATOM 696 C CA . PRO A 1 85 ? -22.546 -9.052 25.437 1.00 76.94 85 PRO A CA 1
ATOM 697 C C . PRO A 1 85 ? -22.370 -10.521 25.852 1.00 76.94 85 PRO A C 1
ATOM 699 O O . PRO A 1 85 ? -22.850 -10.913 26.915 1.00 76.94 85 PRO A O 1
ATOM 702 N N . GLY A 1 86 ? -21.716 -11.335 25.016 1.00 76.12 86 GLY A N 1
ATOM 703 C CA . GLY A 1 86 ? -21.457 -12.755 25.260 1.00 76.12 86 GLY A CA 1
ATOM 704 C C . GLY A 1 86 ? -20.072 -13.053 25.842 1.00 76.12 86 GLY A C 1
ATOM 705 O O . GLY A 1 86 ? -19.780 -14.213 26.124 1.00 76.12 86 GLY A O 1
ATOM 706 N N . MET A 1 87 ? -19.215 -12.041 26.020 1.00 84.00 87 MET A N 1
ATOM 707 C CA . MET A 1 87 ? -17.851 -12.235 26.515 1.00 84.00 87 MET A CA 1
ATOM 708 C C . MET A 1 87 ? -17.784 -12.411 28.028 1.00 84.00 87 MET A C 1
ATOM 710 O O . MET A 1 87 ? -18.433 -11.695 28.800 1.00 84.00 87 MET A O 1
ATOM 714 N N . ASP A 1 88 ? -16.893 -13.306 28.452 1.00 84.88 88 ASP A N 1
ATOM 715 C CA . ASP A 1 88 ? -16.525 -13.471 29.850 1.00 84.88 88 ASP A CA 1
ATOM 716 C C . ASP A 1 88 ? -15.811 -12.222 30.417 1.00 84.88 88 ASP A C 1
ATOM 718 O O . ASP A 1 88 ? -15.231 -11.400 29.696 1.00 84.88 88 ASP A O 1
ATOM 722 N N . ASP A 1 89 ? -15.828 -12.086 31.745 1.00 84.38 89 ASP A N 1
ATOM 723 C CA . ASP A 1 89 ? -15.272 -10.922 32.448 1.00 84.38 89 ASP A CA 1
ATOM 724 C C . ASP A 1 89 ? -13.745 -10.768 32.300 1.00 84.38 89 ASP A C 1
ATOM 726 O O . ASP A 1 89 ? -13.211 -9.685 32.557 1.00 84.38 89 ASP A O 1
ATOM 730 N N . ARG A 1 90 ? -13.021 -11.819 31.889 1.00 84.31 90 ARG A N 1
ATOM 731 C CA . ARG A 1 90 ? -11.568 -11.772 31.648 1.00 84.31 90 ARG A CA 1
ATOM 732 C C . ARG A 1 90 ? -11.253 -11.250 30.248 1.00 84.31 90 ARG A C 1
ATOM 734 O O . ARG A 1 90 ? -10.279 -10.511 30.090 1.00 84.31 90 ARG A O 1
ATOM 741 N N . THR A 1 91 ? -12.075 -11.590 29.258 1.00 85.81 91 THR A N 1
ATOM 742 C CA . THR A 1 91 ? -11.894 -11.200 27.852 1.00 85.81 91 THR A CA 1
ATOM 743 C C . THR A 1 91 ? -12.394 -9.780 27.578 1.00 85.81 91 THR A C 1
ATOM 745 O O . THR A 1 91 ? -11.747 -9.036 26.833 1.00 85.81 91 THR A O 1
ATOM 748 N N . ARG A 1 92 ? -13.459 -9.333 28.260 1.00 86.69 92 ARG A N 1
ATOM 749 C CA . ARG A 1 92 ? -14.071 -8.003 28.061 1.00 86.69 92 ARG A CA 1
ATOM 750 C C . ARG A 1 92 ? -13.081 -6.821 28.146 1.00 86.69 92 ARG A C 1
ATOM 752 O O . ARG A 1 92 ? -13.089 -5.970 27.256 1.00 86.69 92 ARG A O 1
ATOM 759 N N . PRO A 1 93 ? -12.151 -6.742 29.126 1.00 88.06 93 PRO A N 1
ATOM 760 C CA . PRO A 1 93 ? -11.170 -5.655 29.168 1.00 88.06 93 PRO A CA 1
ATOM 761 C C . PRO A 1 93 ? -10.168 -5.678 28.007 1.00 88.06 93 PRO A C 1
ATOM 763 O O . PRO A 1 93 ? -9.651 -4.625 27.631 1.00 88.06 93 PRO A O 1
ATOM 766 N N . ALA A 1 94 ? -9.833 -6.858 27.473 1.00 87.12 94 ALA A N 1
ATOM 767 C CA . ALA A 1 94 ? -8.966 -6.982 26.303 1.00 87.12 94 ALA A CA 1
ATOM 768 C C . ALA A 1 94 ? -9.705 -6.548 25.031 1.00 87.12 94 ALA A C 1
ATOM 770 O O . ALA A 1 94 ? -9.159 -5.752 24.267 1.00 87.12 94 ALA A O 1
ATOM 771 N N . ALA A 1 95 ? -10.960 -6.974 24.876 1.00 88.50 95 ALA A N 1
ATOM 772 C CA . ALA A 1 95 ? -11.840 -6.567 23.786 1.00 88.50 95 ALA A CA 1
ATOM 773 C C . ALA A 1 95 ? -12.013 -5.045 23.726 1.00 88.50 95 ALA A C 1
ATOM 775 O O . ALA A 1 95 ? -11.800 -4.449 22.676 1.00 88.50 95 ALA A O 1
ATOM 776 N N . ALA A 1 96 ? -12.274 -4.397 24.867 1.00 89.62 96 ALA A N 1
ATOM 777 C CA . ALA A 1 96 ? -12.403 -2.943 24.948 1.00 89.62 96 ALA A CA 1
ATOM 778 C C . ALA A 1 96 ? -11.128 -2.199 24.503 1.00 89.62 96 ALA A C 1
ATOM 780 O O . ALA A 1 96 ? -11.211 -1.149 23.865 1.00 89.62 96 ALA A O 1
ATOM 781 N N . ARG A 1 97 ? -9.934 -2.737 24.807 1.00 90.62 97 ARG A N 1
ATOM 782 C CA . ARG A 1 97 ? -8.662 -2.161 24.330 1.00 90.62 97 ARG A CA 1
ATOM 783 C C . ARG A 1 97 ? -8.495 -2.331 22.825 1.00 90.62 97 ARG A C 1
ATOM 785 O O . ARG A 1 97 ? -8.126 -1.372 22.161 1.00 90.62 97 ARG A O 1
ATOM 792 N N . VAL A 1 98 ? -8.758 -3.527 22.301 1.00 92.50 98 VAL A N 1
ATOM 793 C CA . VAL A 1 98 ? -8.657 -3.811 20.861 1.00 92.50 98 VAL A CA 1
ATOM 794 C C . VAL A 1 98 ? -9.647 -2.947 20.080 1.00 92.50 98 VAL A C 1
ATOM 796 O O . VAL A 1 98 ? -9.247 -2.272 19.138 1.00 92.50 98 VAL A O 1
ATOM 799 N N . LEU A 1 99 ? -10.899 -2.871 20.536 1.00 94.06 99 LEU A N 1
ATOM 800 C CA . LEU A 1 99 ? -11.935 -2.016 19.964 1.00 94.06 99 LEU A CA 1
ATOM 801 C C . LEU A 1 99 ? -11.510 -0.544 19.949 1.00 94.06 99 LEU A C 1
ATOM 803 O O . LEU A 1 99 ? -11.627 0.111 18.922 1.00 94.06 99 LEU A O 1
ATOM 807 N N . HIS A 1 100 ? -10.952 -0.035 21.051 1.00 93.44 100 HIS A N 1
ATOM 808 C CA . HIS A 1 100 ? -10.450 1.337 21.107 1.00 93.44 100 HIS A CA 1
ATOM 809 C C . HIS A 1 100 ? -9.368 1.625 20.060 1.00 93.44 100 HIS A C 1
ATOM 811 O O . HIS A 1 100 ? -9.373 2.705 19.474 1.00 93.44 100 HIS A O 1
ATOM 817 N N . ILE A 1 101 ? -8.443 0.683 19.846 1.00 94.00 101 ILE A N 1
ATOM 818 C CA . ILE A 1 101 ? -7.377 0.826 18.849 1.00 94.00 101 ILE A CA 1
ATOM 819 C C . ILE A 1 101 ? -7.972 0.774 17.438 1.00 94.00 101 ILE A C 1
ATOM 821 O O . ILE A 1 101 ? -7.650 1.620 16.612 1.00 94.00 101 ILE A O 1
ATOM 825 N N . ILE A 1 102 ? -8.892 -0.154 17.166 1.00 94.94 102 ILE A N 1
ATOM 826 C CA . ILE A 1 102 ? -9.587 -0.250 15.874 1.00 94.94 102 ILE A CA 1
ATOM 827 C C . ILE A 1 102 ? -10.395 1.019 15.581 1.00 94.94 102 ILE A C 1
ATOM 829 O O . ILE A 1 102 ? -10.387 1.500 14.458 1.00 94.94 102 ILE A O 1
ATOM 833 N N . GLU A 1 103 ? -11.039 1.625 16.568 1.00 94.69 103 GLU A N 1
ATOM 834 C CA . GLU A 1 103 ? -11.850 2.831 16.366 1.00 94.69 103 GLU A CA 1
ATOM 835 C C . GLU A 1 103 ? -11.054 4.132 16.256 1.00 94.69 103 GLU A C 1
ATOM 837 O O . GLU A 1 103 ? -11.596 5.152 15.827 1.00 94.69 103 GLU A O 1
ATOM 842 N N . ASP A 1 104 ? -9.791 4.126 16.668 1.00 94.00 104 ASP A N 1
ATOM 843 C CA . ASP A 1 104 ? -8.895 5.267 16.559 1.00 94.00 104 ASP A CA 1
ATOM 844 C C . ASP A 1 104 ? -8.075 5.162 15.275 1.00 94.00 104 ASP A C 1
ATOM 846 O O . ASP A 1 104 ? -7.082 4.441 15.233 1.00 94.00 104 ASP A O 1
ATOM 850 N N . ILE A 1 105 ? -8.481 5.880 14.224 1.00 91.56 105 ILE A N 1
ATOM 851 C CA . ILE A 1 105 ? -7.843 5.780 12.899 1.00 91.56 105 ILE A CA 1
ATOM 852 C C . ILE A 1 105 ? -6.372 6.222 12.894 1.00 91.56 105 ILE A C 1
ATOM 854 O O . ILE A 1 105 ? -5.669 5.969 11.924 1.00 91.56 105 ILE A O 1
ATOM 858 N N . GLU A 1 106 ? -5.907 6.880 13.960 1.00 89.25 106 GLU A N 1
ATOM 859 C CA . GLU A 1 106 ? -4.516 7.315 14.114 1.00 89.25 106 GLU A CA 1
ATOM 860 C C . GLU A 1 106 ? -3.627 6.247 14.768 1.00 89.25 106 GLU A C 1
ATOM 862 O O . GLU A 1 106 ? -2.402 6.368 14.746 1.00 89.25 106 GLU A O 1
ATOM 867 N N . LEU A 1 107 ? -4.212 5.197 15.357 1.00 90.94 107 LEU A N 1
ATOM 868 C CA . LEU A 1 107 ? -3.448 4.119 15.979 1.00 90.94 107 LEU A CA 1
ATOM 869 C C . LEU A 1 107 ? -3.169 2.987 14.978 1.00 90.94 107 LEU A C 1
ATOM 871 O O . LEU A 1 107 ? -4.080 2.576 14.259 1.00 90.94 107 LEU A O 1
ATOM 875 N N . PRO A 1 108 ? -1.947 2.433 14.944 1.00 91.62 108 PRO A N 1
ATOM 876 C CA . PRO A 1 108 ? -1.633 1.297 14.086 1.00 91.62 108 PRO A CA 1
ATOM 877 C C . PRO A 1 108 ? -2.230 -0.010 14.634 1.00 91.62 108 PRO A C 1
ATOM 879 O O . PRO A 1 108 ? -2.311 -0.225 15.847 1.00 91.62 108 PRO A O 1
ATOM 882 N N . LEU A 1 109 ? -2.609 -0.902 13.724 1.00 94.19 109 LEU A N 1
ATOM 883 C CA . LEU A 1 109 ? -3.169 -2.232 13.954 1.00 94.19 109 LEU A CA 1
ATOM 884 C C . LEU A 1 109 ? -2.154 -3.359 13.780 1.00 94.19 109 LEU A C 1
ATOM 886 O O . LEU A 1 109 ? -2.406 -4.464 14.254 1.00 94.19 109 LEU A O 1
ATOM 890 N N . ARG A 1 110 ? -0.997 -3.088 13.168 1.00 88.88 110 ARG A N 1
ATOM 891 C CA . ARG A 1 110 ? 0.047 -4.096 12.910 1.00 88.88 110 ARG A CA 1
ATOM 892 C C . ARG A 1 110 ? 0.497 -4.888 14.147 1.00 88.88 110 ARG A C 1
ATOM 894 O O . ARG A 1 110 ? 0.802 -6.071 14.050 1.00 88.88 110 ARG A O 1
ATOM 901 N N . ASP A 1 111 ? 0.463 -4.276 15.332 1.00 89.69 111 ASP A N 1
ATOM 902 C CA . ASP A 1 111 ? 0.853 -4.907 16.607 1.00 89.69 111 ASP A CA 1
ATOM 903 C C . ASP A 1 111 ? -0.348 -5.405 17.440 1.00 89.69 111 ASP A C 1
ATOM 905 O O . ASP A 1 111 ? -0.221 -5.705 18.633 1.00 89.69 111 ASP A O 1
ATOM 909 N N . VAL A 1 112 ? -1.546 -5.446 16.851 1.00 92.75 112 VAL A N 1
ATOM 910 C CA . VAL A 1 112 ? -2.773 -5.878 17.527 1.00 92.75 112 VAL A CA 1
ATOM 911 C C . VAL A 1 112 ? -2.990 -7.364 17.258 1.00 92.75 112 VAL A C 1
ATOM 913 O O . VAL A 1 112 ? -3.537 -7.740 16.228 1.00 92.75 112 VAL A O 1
ATOM 916 N N . GLU A 1 113 ? -2.586 -8.204 18.215 1.00 91.38 113 GLU A N 1
ATOM 917 C CA . GLU A 1 113 ? -2.538 -9.673 18.082 1.00 91.38 113 GLU A CA 1
ATOM 918 C C . GLU A 1 113 ? -3.776 -10.306 17.403 1.00 91.38 113 GLU A C 1
ATOM 920 O O . GLU A 1 113 ? -3.588 -11.077 16.463 1.00 91.38 113 GLU A O 1
ATOM 925 N N . PRO A 1 114 ? -5.036 -9.978 17.772 1.00 91.94 114 PRO A N 1
ATOM 926 C CA . PRO A 1 114 ? -6.191 -10.566 17.091 1.00 91.94 114 PRO A CA 1
ATOM 927 C C . PRO A 1 114 ? -6.324 -10.182 15.615 1.00 91.94 114 PRO A C 1
ATOM 929 O O . PRO A 1 114 ? -6.766 -10.994 14.806 1.00 91.94 114 PRO A O 1
ATOM 932 N N . VAL A 1 115 ? -5.942 -8.951 15.262 1.00 94.12 115 VAL A N 1
ATOM 933 C CA . VAL A 1 115 ? -5.938 -8.468 13.873 1.00 94.12 115 VAL A CA 1
ATOM 934 C C . VAL A 1 115 ? -4.862 -9.193 13.085 1.00 94.12 115 VAL A C 1
ATOM 936 O O . VAL A 1 115 ? -5.135 -9.695 12.001 1.00 94.12 115 VAL A O 1
ATOM 939 N N . LEU A 1 116 ? -3.671 -9.305 13.672 1.00 93.56 116 LEU A N 1
ATOM 940 C CA . LEU A 1 116 ? -2.544 -9.991 13.065 1.00 93.56 116 LEU A CA 1
ATOM 941 C C . LEU A 1 116 ? -2.890 -11.442 12.715 1.00 93.56 116 LEU A C 1
ATOM 943 O O . LEU A 1 116 ? -2.766 -11.845 11.565 1.00 93.56 116 LEU A O 1
ATOM 947 N N . ARG A 1 117 ? -3.393 -12.207 13.690 1.00 92.19 117 ARG A N 1
ATOM 948 C CA . ARG A 1 117 ? -3.744 -13.622 13.498 1.00 92.19 117 ARG A CA 1
ATOM 949 C C . ARG A 1 117 ? -4.844 -13.824 12.461 1.00 92.19 117 ARG A C 1
ATOM 951 O O . ARG A 1 117 ? -4.705 -14.683 11.596 1.00 92.19 117 ARG A O 1
ATOM 958 N N . SER A 1 118 ? -5.931 -13.055 12.562 1.00 94.38 118 SER A N 1
ATOM 959 C CA . SER A 1 118 ? -7.077 -13.179 11.648 1.00 94.38 118 SER A CA 1
ATOM 960 C C . SER A 1 118 ? -6.701 -12.824 10.210 1.00 94.38 118 SER A C 1
ATOM 962 O O . SER A 1 118 ? -7.034 -13.571 9.292 1.00 94.38 118 SER A O 1
ATOM 964 N N . TYR A 1 119 ? -5.933 -11.751 10.022 1.00 95.38 119 TYR A N 1
ATOM 965 C CA . TYR A 1 119 ? -5.472 -11.327 8.707 1.00 95.38 119 TYR A CA 1
ATOM 966 C C . TYR A 1 119 ? -4.479 -12.316 8.086 1.00 95.38 119 TYR A C 1
ATOM 968 O O . TYR A 1 119 ? -4.652 -12.718 6.938 1.00 95.38 119 TYR A O 1
ATOM 976 N N . THR A 1 120 ? -3.478 -12.776 8.845 1.00 94.56 120 THR A N 1
ATOM 977 C CA . THR A 1 120 ? -2.528 -13.782 8.352 1.00 94.56 120 THR A CA 1
ATOM 978 C C . THR A 1 120 ? -3.251 -15.066 7.947 1.00 94.56 120 THR A C 1
ATOM 980 O O . THR A 1 120 ? -3.043 -15.544 6.837 1.00 94.56 120 THR A O 1
ATOM 983 N N . ALA A 1 121 ? -4.157 -15.588 8.782 1.00 93.69 121 ALA A N 1
ATOM 984 C CA . ALA A 1 121 ? -4.939 -16.779 8.446 1.00 93.69 121 ALA A CA 1
ATOM 985 C C . ALA A 1 121 ? -5.788 -16.591 7.176 1.00 93.69 121 ALA A C 1
ATOM 987 O O . ALA A 1 121 ? -5.870 -17.501 6.350 1.00 93.69 121 ALA A O 1
ATOM 988 N N . TYR A 1 122 ? -6.385 -15.407 6.995 1.00 95.31 122 TYR A N 1
ATOM 989 C CA . TYR A 1 122 ? -7.110 -15.074 5.772 1.00 95.31 122 TYR A CA 1
ATOM 990 C C . TYR A 1 122 ? -6.204 -15.138 4.538 1.00 95.31 122 TYR A C 1
ATOM 992 O O . TYR A 1 122 ? -6.606 -15.741 3.546 1.00 95.31 122 TYR A O 1
ATOM 1000 N N . LEU A 1 123 ? -4.996 -14.564 4.593 1.00 95.00 123 LEU A N 1
ATOM 1001 C CA . LEU A 1 123 ? -4.081 -14.556 3.450 1.00 95.00 123 LEU A CA 1
ATOM 1002 C C . LEU A 1 123 ? -3.634 -15.962 3.036 1.00 95.00 123 LEU A C 1
ATOM 1004 O O . LEU A 1 123 ? -3.600 -16.243 1.844 1.00 95.00 123 LEU A O 1
ATOM 1008 N N . PHE A 1 124 ? -3.343 -16.853 3.990 1.00 93.62 124 PHE A N 1
ATOM 1009 C CA . PHE A 1 124 ? -2.993 -18.247 3.678 1.00 93.62 124 PHE A CA 1
ATOM 1010 C C . PHE A 1 124 ? -4.124 -18.958 2.928 1.00 93.62 124 PHE A C 1
ATOM 1012 O O . PHE A 1 124 ? -3.891 -19.524 1.864 1.00 93.62 124 PHE A O 1
ATOM 1019 N N . ARG A 1 125 ? -5.365 -18.851 3.421 1.00 92.69 125 ARG A N 1
ATOM 1020 C CA . ARG A 1 125 ? -6.536 -19.397 2.718 1.00 92.69 125 ARG A CA 1
ATOM 1021 C C . ARG A 1 125 ? -6.703 -18.760 1.339 1.00 92.69 125 ARG A C 1
ATOM 1023 O O . ARG A 1 125 ? -6.995 -19.454 0.372 1.00 92.69 125 ARG A O 1
ATOM 1030 N N . LYS A 1 126 ? -6.523 -17.439 1.239 1.00 93.12 126 LYS A N 1
ATOM 1031 C CA . LYS A 1 126 ? -6.682 -16.734 -0.032 1.00 93.12 126 LYS A CA 1
ATOM 1032 C C . LYS A 1 126 ? -5.649 -17.187 -1.060 1.00 93.12 126 LYS A C 1
ATOM 1034 O O . LYS A 1 126 ? -5.989 -17.344 -2.224 1.00 93.12 126 LYS A O 1
ATOM 1039 N N . LEU A 1 127 ? -4.415 -17.434 -0.627 1.00 91.25 127 LEU A N 1
ATOM 1040 C CA . LEU A 1 127 ? -3.354 -17.946 -1.484 1.00 91.25 127 LEU A CA 1
ATOM 1041 C C . LEU A 1 127 ? -3.722 -19.321 -2.054 1.00 91.25 127 LEU A C 1
ATOM 1043 O O . LEU A 1 127 ? -3.599 -19.513 -3.259 1.00 91.25 127 LEU A O 1
ATOM 1047 N N . GLU A 1 128 ? -4.235 -20.233 -1.220 1.00 88.38 128 GLU A N 1
ATOM 1048 C CA . GLU A 1 128 ? -4.702 -21.560 -1.652 1.00 88.38 128 GLU A CA 1
ATOM 1049 C C . GLU A 1 128 ? -5.803 -21.467 -2.725 1.00 88.38 128 GLU A C 1
ATOM 1051 O O . GLU A 1 128 ? -5.741 -22.178 -3.724 1.00 88.38 128 GLU A O 1
ATOM 1056 N N . GLU A 1 129 ? -6.763 -20.546 -2.574 1.00 88.00 129 GLU A N 1
ATOM 1057 C CA . GLU A 1 129 ? -7.832 -20.311 -3.562 1.00 88.00 129 GLU A CA 1
ATOM 1058 C C . GLU A 1 129 ? -7.302 -19.837 -4.931 1.00 88.00 129 GLU A C 1
ATOM 1060 O O . GLU A 1 129 ? -7.921 -20.096 -5.960 1.00 88.00 129 GLU A O 1
ATOM 1065 N N . CYS A 1 130 ? -6.174 -19.123 -4.965 1.00 83.81 130 CYS A N 1
ATOM 1066 C CA . CYS A 1 130 ? -5.689 -18.437 -6.166 1.00 83.81 130 CYS A CA 1
ATOM 1067 C C . CYS A 1 130 ? -4.792 -19.289 -7.085 1.00 83.81 130 CYS A C 1
ATOM 1069 O O . CYS A 1 130 ? -4.511 -18.862 -8.209 1.00 83.81 130 CYS A O 1
ATOM 1071 N N . VAL A 1 131 ? -4.319 -20.457 -6.633 1.00 71.56 131 VAL A N 1
ATOM 1072 C CA . VAL A 1 131 ? -3.367 -21.314 -7.377 1.00 71.56 131 VAL A CA 1
ATOM 1073 C C . VAL A 1 131 ? -4.036 -22.083 -8.531 1.00 71.56 131 VAL A C 1
ATOM 1075 O O . VAL A 1 131 ? -3.359 -22.483 -9.475 1.00 71.56 131 VAL A O 1
ATOM 1078 N N . GLU A 1 132 ? -5.361 -22.249 -8.528 1.00 59.75 132 GLU A N 1
ATOM 1079 C CA . GLU A 1 132 ? -6.052 -23.176 -9.442 1.00 59.75 132 GLU A CA 1
ATOM 1080 C C . GLU A 1 132 ? -6.392 -22.614 -10.850 1.00 59.75 132 GLU A C 1
ATOM 1082 O O . GLU A 1 132 ? -6.791 -23.387 -11.718 1.00 59.75 132 GLU A O 1
ATOM 1087 N N . GLU A 1 133 ? -6.220 -21.311 -11.137 1.00 57.97 133 GLU A N 1
ATOM 1088 C CA . GLU A 1 133 ? -6.878 -20.668 -12.304 1.00 57.97 133 GLU A CA 1
ATOM 1089 C C . GLU A 1 133 ? -5.988 -20.181 -13.486 1.00 57.97 133 GLU A C 1
ATOM 1091 O O . GLU A 1 133 ? -6.547 -19.746 -14.494 1.00 57.97 133 GLU A O 1
ATOM 1096 N N . LYS A 1 134 ? -4.638 -20.201 -13.442 1.00 61.47 134 LYS A N 1
ATOM 1097 C CA . LYS A 1 134 ? -3.833 -19.261 -14.283 1.00 61.47 134 LYS A CA 1
ATOM 1098 C C . LYS A 1 134 ? -2.913 -19.799 -15.405 1.00 61.47 134 LYS A C 1
ATOM 1100 O O . LYS A 1 134 ? -2.438 -18.979 -16.187 1.00 61.47 134 LYS A O 1
ATOM 1105 N N . THR A 1 135 ? -2.667 -21.103 -15.560 1.00 67.12 135 THR A N 1
ATOM 1106 C CA . THR A 1 135 ? -1.553 -21.588 -16.419 1.00 67.12 135 THR A CA 1
ATOM 1107 C C . THR A 1 135 ? -1.807 -21.553 -17.936 1.00 67.12 135 THR A C 1
ATOM 1109 O O . THR A 1 135 ? -0.937 -21.125 -18.689 1.00 67.12 135 THR A O 1
ATOM 1112 N N . ASP A 1 136 ? -2.997 -21.927 -18.416 1.00 81.50 136 ASP A N 1
ATOM 1113 C CA . ASP A 1 136 ? -3.219 -22.153 -19.862 1.00 81.50 136 ASP A CA 1
ATOM 1114 C C . ASP A 1 136 ? -3.154 -20.868 -20.717 1.00 81.50 136 ASP A C 1
ATOM 1116 O O . ASP A 1 136 ? -2.749 -20.888 -21.881 1.00 81.50 136 ASP A O 1
ATOM 1120 N N . LEU A 1 137 ? -3.560 -19.730 -20.149 1.00 87.81 137 LEU A N 1
ATOM 1121 C CA . LEU A 1 137 ? -3.589 -18.444 -20.855 1.00 87.81 137 LEU A CA 1
ATOM 1122 C C . LEU A 1 137 ? -2.214 -17.768 -20.921 1.00 87.81 137 LEU A C 1
ATOM 1124 O O . LEU A 1 137 ? -1.957 -16.987 -21.841 1.00 87.81 137 LEU A O 1
ATOM 1128 N N . GLU A 1 138 ? -1.334 -18.060 -19.964 1.00 89.00 138 GLU A N 1
ATOM 1129 C CA . GLU A 1 138 ? 0.047 -17.579 -19.987 1.00 89.00 138 GLU A CA 1
ATOM 1130 C C . GLU A 1 138 ? 0.830 -18.248 -21.126 1.00 89.00 138 GLU A C 1
ATOM 1132 O O . GLU A 1 138 ? 1.500 -17.565 -21.907 1.00 89.00 138 GLU A O 1
ATOM 1137 N N . ASP A 1 139 ? 0.663 -19.562 -21.295 1.00 90.50 139 ASP A N 1
ATOM 1138 C CA . ASP A 1 139 ? 1.261 -20.320 -22.398 1.00 90.50 139 ASP A CA 1
ATOM 1139 C C . ASP A 1 139 ? 0.760 -19.830 -23.766 1.00 90.50 139 ASP A C 1
ATOM 1141 O O . ASP A 1 139 ? 1.543 -19.688 -24.716 1.00 90.50 139 ASP A O 1
ATOM 1145 N N . GLU A 1 140 ? -0.534 -19.498 -23.878 1.00 93.88 140 GLU A N 1
ATOM 1146 C CA . GLU A 1 140 ? -1.075 -18.871 -25.088 1.00 93.88 140 GLU A CA 1
ATOM 1147 C C . GLU A 1 140 ? -0.377 -17.529 -25.376 1.00 93.88 140 GLU A C 1
ATOM 1149 O O . GLU A 1 140 ? 0.010 -17.262 -26.520 1.00 93.88 140 GLU A O 1
ATOM 1154 N N . ALA A 1 141 ? -0.173 -16.692 -24.355 1.00 94.69 141 ALA A N 1
ATOM 1155 C CA . ALA A 1 141 ? 0.508 -15.410 -24.503 1.00 94.69 141 ALA A CA 1
ATOM 1156 C C . ALA A 1 141 ? 1.972 -15.572 -24.951 1.00 94.69 141 ALA A C 1
ATOM 1158 O O . ALA A 1 141 ? 2.391 -14.890 -25.893 1.00 94.69 141 ALA A O 1
ATOM 1159 N N . ARG A 1 142 ? 2.726 -16.509 -24.355 1.00 95.38 142 ARG A N 1
ATOM 1160 C CA . ARG A 1 142 ? 4.109 -16.826 -24.769 1.00 95.38 142 ARG A CA 1
ATOM 1161 C C . ARG A 1 142 ? 4.167 -17.233 -26.241 1.00 95.38 142 ARG A C 1
ATOM 1163 O O . ARG A 1 142 ? 4.967 -16.688 -27.002 1.00 95.38 142 ARG A O 1
ATOM 1170 N N . ASN A 1 143 ? 3.255 -18.101 -26.681 1.00 96.06 143 ASN A N 1
ATOM 1171 C CA . ASN A 1 143 ? 3.181 -18.543 -28.074 1.00 96.06 143 ASN A CA 1
ATOM 1172 C C . ASN A 1 143 ? 2.949 -17.369 -29.046 1.00 96.06 143 ASN A C 1
ATOM 1174 O O . ASN A 1 143 ? 3.637 -17.253 -30.062 1.00 96.06 143 ASN A O 1
ATOM 1178 N N . TRP A 1 144 ? 2.031 -16.446 -28.733 1.00 97.12 144 TRP A N 1
ATOM 1179 C CA . TRP A 1 144 ? 1.813 -15.259 -29.571 1.00 97.12 144 TRP A CA 1
ATOM 1180 C C . TRP A 1 144 ? 3.067 -14.383 -29.703 1.00 97.12 144 TRP A C 1
ATOM 1182 O O . TRP A 1 144 ? 3.359 -13.919 -30.810 1.00 97.12 144 TRP A O 1
ATOM 1192 N N . ILE A 1 145 ? 3.823 -14.195 -28.617 1.00 96.00 145 ILE A N 1
ATOM 1193 C CA . ILE A 1 145 ? 5.086 -13.439 -28.622 1.00 96.00 145 ILE A CA 1
ATOM 1194 C C . ILE A 1 145 ? 6.143 -14.146 -29.482 1.00 96.00 145 ILE A C 1
ATOM 1196 O O . ILE A 1 145 ? 6.784 -13.515 -30.324 1.00 96.00 145 ILE A O 1
ATOM 1200 N N . GLU A 1 146 ? 6.298 -15.463 -29.340 1.00 95.56 146 GLU A N 1
ATOM 1201 C CA . GLU A 1 146 ? 7.252 -16.248 -30.133 1.00 95.56 146 GLU A CA 1
ATOM 1202 C C . GLU A 1 146 ? 6.935 -16.239 -31.631 1.00 95.56 146 GLU A C 1
ATOM 1204 O O . GLU A 1 146 ? 7.839 -16.169 -32.467 1.00 95.56 146 GLU A O 1
ATOM 1209 N N . ARG A 1 147 ? 5.652 -16.316 -31.999 1.00 96.56 147 ARG A N 1
ATOM 1210 C CA . ARG A 1 147 ? 5.218 -16.230 -33.401 1.00 96.56 147 ARG A CA 1
ATOM 1211 C C . ARG A 1 147 ? 5.539 -14.865 -33.997 1.00 96.56 147 ARG A C 1
ATOM 1213 O O . ARG A 1 147 ? 5.967 -14.789 -35.149 1.00 96.56 147 ARG A O 1
ATOM 1220 N N . TRP A 1 148 ? 5.378 -13.794 -33.221 1.00 95.69 148 TRP A N 1
ATOM 1221 C CA . TRP A 1 148 ? 5.764 -12.452 -33.652 1.00 95.69 148 TRP A CA 1
ATOM 1222 C C . TRP A 1 148 ? 7.284 -12.327 -33.818 1.00 95.69 148 TRP A C 1
ATOM 1224 O O . TRP A 1 148 ? 7.733 -11.886 -34.875 1.00 95.69 148 TRP A O 1
ATOM 1234 N N . ARG A 1 149 ? 8.082 -12.816 -32.856 1.00 92.12 149 ARG A N 1
ATOM 1235 C CA . ARG A 1 149 ? 9.557 -12.853 -32.957 1.00 92.12 149 ARG A CA 1
ATOM 1236 C C . ARG A 1 149 ? 10.049 -13.631 -34.187 1.00 92.12 149 ARG A C 1
ATOM 1238 O O . ARG A 1 149 ? 11.061 -13.269 -34.779 1.00 92.12 149 ARG A O 1
ATOM 1245 N N . ARG A 1 150 ? 9.320 -14.671 -34.614 1.00 94.38 150 ARG A N 1
ATOM 1246 C CA . ARG A 1 150 ? 9.593 -15.438 -35.848 1.00 94.38 150 ARG A CA 1
ATOM 1247 C C . ARG A 1 150 ? 9.100 -14.771 -37.139 1.00 94.38 150 ARG A C 1
ATOM 1249 O O . ARG A 1 150 ? 9.343 -15.302 -38.221 1.00 94.38 150 ARG A O 1
ATOM 1256 N N . GLY A 1 151 ? 8.405 -13.636 -37.052 1.00 93.19 151 GLY A N 1
ATOM 1257 C CA . GLY A 1 151 ? 7.807 -12.951 -38.201 1.00 93.19 151 GLY A CA 1
ATOM 1258 C C . GLY A 1 151 ? 6.582 -13.663 -38.787 1.00 93.19 151 GLY A C 1
ATOM 1259 O O . GLY A 1 151 ? 6.195 -13.383 -39.918 1.00 93.19 151 GLY A O 1
ATOM 1260 N N . GLU A 1 152 ? 5.970 -14.590 -38.044 1.00 96.56 152 GLU A N 1
ATOM 1261 C CA . GLU A 1 152 ? 4.797 -15.354 -38.493 1.00 96.56 152 GLU A CA 1
ATOM 1262 C C . GLU A 1 152 ? 3.486 -14.566 -38.360 1.00 96.56 152 GLU A C 1
ATOM 1264 O O . GLU A 1 152 ? 2.492 -14.910 -39.000 1.00 96.56 152 GLU A O 1
ATOM 1269 N N . VAL A 1 153 ? 3.468 -13.533 -37.513 1.00 96.38 153 VAL A N 1
ATOM 1270 C CA . VAL A 1 153 ? 2.312 -12.659 -37.267 1.00 96.38 153 VAL A CA 1
ATOM 1271 C C . VAL A 1 153 ? 2.748 -11.198 -37.182 1.00 96.38 153 VAL A C 1
ATOM 1273 O O . VAL A 1 153 ? 3.895 -10.895 -36.848 1.00 96.38 153 VAL A O 1
ATOM 1276 N N . LEU A 1 154 ? 1.822 -10.282 -37.469 1.00 95.75 154 LEU A N 1
ATOM 1277 C CA . LEU A 1 154 ? 2.064 -8.841 -37.354 1.00 95.75 154 LEU A CA 1
ATOM 1278 C C . LEU A 1 154 ? 2.045 -8.381 -35.887 1.00 95.75 154 LEU A C 1
ATOM 1280 O O . LEU A 1 154 ? 1.341 -8.953 -35.048 1.00 95.75 154 LEU A O 1
ATOM 1284 N N . ARG A 1 155 ? 2.761 -7.287 -35.593 1.00 93.75 155 ARG A N 1
ATOM 1285 C CA . ARG A 1 155 ? 2.813 -6.653 -34.261 1.00 93.75 155 ARG A CA 1
ATOM 1286 C C . ARG A 1 155 ? 1.416 -6.305 -33.750 1.00 93.75 155 ARG A C 1
ATOM 1288 O O . ARG A 1 155 ? 1.105 -6.540 -32.583 1.00 93.75 155 ARG A O 1
ATOM 1295 N N . GLU A 1 156 ? 0.569 -5.750 -34.612 1.00 94.31 156 GLU A N 1
ATOM 1296 C CA . GLU A 1 156 ? -0.788 -5.321 -34.272 1.00 94.31 156 GLU A CA 1
ATOM 1297 C C . GLU A 1 156 ? -1.677 -6.517 -33.922 1.00 94.31 156 GLU A C 1
ATOM 1299 O O . GLU A 1 156 ? -2.483 -6.437 -32.994 1.00 94.31 156 GLU A O 1
ATOM 1304 N N . GLU A 1 157 ? -1.504 -7.635 -34.634 1.00 95.56 157 GLU A N 1
ATOM 1305 C CA . GLU A 1 157 ? -2.243 -8.872 -34.381 1.00 95.56 157 GLU A CA 1
ATOM 1306 C C . GLU A 1 157 ? -1.863 -9.460 -33.020 1.00 95.56 157 GLU A C 1
ATOM 1308 O O . GLU A 1 157 ? -2.746 -9.694 -32.191 1.00 95.56 157 GLU A O 1
ATOM 1313 N N . MET A 1 158 ? -0.562 -9.620 -32.753 1.00 96.25 158 MET A N 1
ATOM 1314 C CA . MET A 1 158 ? -0.061 -10.065 -31.450 1.00 96.25 158 MET A CA 1
ATOM 1315 C C . MET A 1 158 ? -0.551 -9.134 -30.333 1.00 96.25 158 MET A C 1
ATOM 1317 O O . MET A 1 158 ? -1.118 -9.593 -29.344 1.00 96.25 158 MET A O 1
ATOM 1321 N N . SER A 1 159 ? -0.408 -7.818 -30.508 1.00 93.69 159 SER A N 1
ATOM 1322 C CA . SER A 1 159 ? -0.796 -6.838 -29.487 1.00 93.69 159 SER A CA 1
ATOM 1323 C C . SER A 1 159 ? -2.290 -6.900 -29.168 1.00 93.69 159 SER A C 1
ATOM 1325 O O . SER A 1 159 ? -2.676 -6.824 -28.005 1.00 93.69 159 SER A O 1
ATOM 1327 N N . MET A 1 160 ? -3.150 -7.060 -30.180 1.00 94.50 160 MET A N 1
ATOM 1328 C CA . MET A 1 160 ? -4.594 -7.226 -29.982 1.00 94.50 160 MET A CA 1
ATOM 1329 C C . MET A 1 160 ? -4.915 -8.502 -29.195 1.00 94.50 160 MET A C 1
ATOM 1331 O O . MET A 1 160 ? -5.800 -8.489 -28.338 1.00 94.50 160 MET A O 1
ATOM 1335 N N . ARG A 1 161 ? -4.206 -9.601 -29.477 1.00 95.31 161 ARG A N 1
ATOM 1336 C CA . ARG A 1 161 ? -4.399 -10.892 -28.802 1.00 95.31 161 ARG A CA 1
ATOM 1337 C C . ARG A 1 161 ? -3.965 -10.842 -27.346 1.00 95.31 161 ARG A C 1
ATOM 1339 O O . ARG A 1 161 ? -4.767 -11.189 -26.487 1.00 95.31 161 ARG A O 1
ATOM 1346 N N . LEU A 1 162 ? -2.773 -10.324 -27.063 1.00 94.56 162 LEU A N 1
ATOM 1347 C CA . LEU A 1 162 ? -2.258 -10.196 -25.697 1.00 94.56 162 LEU A CA 1
ATOM 1348 C C . LEU A 1 162 ? -3.147 -9.290 -24.836 1.00 94.56 162 LEU A C 1
ATOM 1350 O O . LEU A 1 162 ? -3.481 -9.646 -23.711 1.00 94.56 162 LEU A O 1
ATOM 1354 N N . LYS A 1 163 ? -3.654 -8.182 -25.394 1.00 90.75 163 LYS A N 1
ATOM 1355 C CA . LYS A 1 163 ? -4.641 -7.327 -24.706 1.00 90.75 163 LYS A CA 1
ATOM 1356 C C . LYS A 1 163 ? -5.955 -8.044 -24.403 1.00 90.75 163 LYS A C 1
ATOM 1358 O O . LYS A 1 163 ? -6.617 -7.714 -23.426 1.00 90.75 163 LYS A O 1
ATOM 1363 N N . ARG A 1 164 ? -6.356 -9.000 -25.247 1.00 91.69 164 ARG A N 1
ATOM 1364 C CA . ARG A 1 164 ? -7.563 -9.807 -25.036 1.00 91.69 164 ARG A CA 1
ATOM 1365 C C . ARG A 1 164 ? -7.360 -10.882 -23.976 1.00 91.69 164 ARG A C 1
ATOM 1367 O O . ARG A 1 164 ? -8.291 -11.136 -23.223 1.00 91.69 164 ARG A O 1
ATOM 1374 N N . ILE A 1 165 ? -6.177 -11.497 -23.943 1.00 92.25 165 ILE A N 1
ATOM 1375 C CA . ILE A 1 165 ? -5.774 -12.407 -22.866 1.00 92.25 165 ILE A CA 1
ATOM 1376 C C . ILE A 1 165 ? -5.783 -11.637 -21.539 1.00 92.25 165 ILE A C 1
ATOM 1378 O O . ILE A 1 165 ? -6.326 -12.119 -20.551 1.00 92.25 165 ILE A O 1
ATOM 1382 N N . GLY A 1 166 ? -5.281 -10.399 -21.539 1.00 89.75 166 GLY A N 1
ATOM 1383 C CA . GLY A 1 166 ? -5.327 -9.508 -20.386 1.00 89.75 166 GLY A CA 1
ATOM 1384 C C . GLY A 1 166 ? -4.242 -9.857 -19.373 1.00 89.75 166 GLY A C 1
ATOM 1385 O O . GLY A 1 166 ? -3.074 -9.980 -19.729 1.00 89.75 166 GLY A O 1
ATOM 1386 N N . GLN A 1 167 ? -4.617 -10.004 -18.103 1.00 87.00 167 GLN A N 1
ATOM 1387 C CA . GLN A 1 167 ? -3.669 -10.196 -17.004 1.00 87.00 167 GLN A CA 1
ATOM 1388 C C . GLN A 1 167 ? -2.704 -11.393 -17.180 1.00 87.00 167 GLN A C 1
ATOM 1390 O O . GLN A 1 167 ? -1.518 -11.203 -16.915 1.00 87.00 167 GLN A O 1
ATOM 1395 N N . PRO A 1 168 ? -3.121 -12.586 -17.651 1.00 89.56 168 PRO A N 1
ATOM 1396 C CA . PRO A 1 168 ? -2.193 -13.706 -17.851 1.00 89.56 168 PRO A CA 1
ATOM 1397 C C . PRO A 1 168 ? -1.073 -13.418 -18.862 1.00 89.56 168 PRO A C 1
ATOM 1399 O O . PRO A 1 168 ? -0.025 -14.048 -18.817 1.00 89.56 168 PRO A O 1
ATOM 1402 N N . ALA A 1 169 ? -1.247 -12.434 -19.752 1.00 92.50 169 ALA A N 1
ATOM 1403 C CA . ALA A 1 169 ? -0.201 -12.035 -20.690 1.00 92.50 169 ALA A CA 1
ATOM 1404 C C . ALA A 1 169 ? 0.884 -11.152 -20.053 1.00 92.50 169 ALA A C 1
ATOM 1406 O O . ALA A 1 169 ? 1.917 -10.923 -20.676 1.00 92.50 1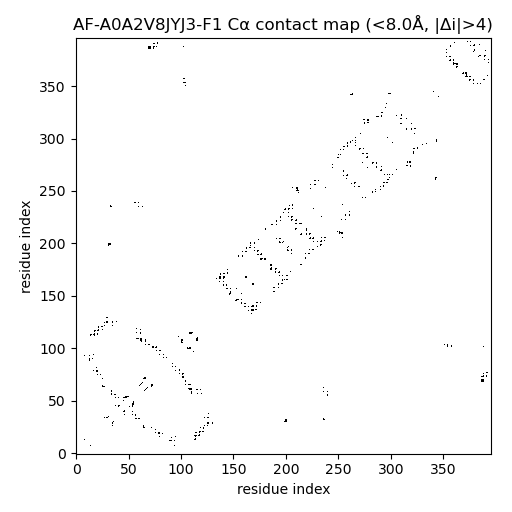69 ALA A O 1
ATOM 1407 N N . VAL A 1 170 ? 0.674 -10.631 -18.840 1.00 92.69 170 VAL A N 1
ATOM 1408 C CA . VAL A 1 170 ? 1.569 -9.633 -18.238 1.00 92.69 170 VAL A CA 1
ATOM 1409 C C . VAL A 1 170 ? 2.958 -10.196 -17.958 1.00 92.69 170 VAL A C 1
ATOM 1411 O O . VAL A 1 170 ? 3.925 -9.514 -18.273 1.00 92.69 170 VAL A O 1
ATOM 1414 N N . GLY A 1 171 ? 3.064 -11.417 -17.422 1.00 91.25 171 GLY A N 1
ATOM 1415 C CA . GLY A 1 171 ? 4.355 -12.077 -17.179 1.00 91.25 171 GLY A CA 1
ATOM 1416 C C . GLY A 1 171 ? 5.172 -12.232 -18.467 1.00 91.25 171 GLY A C 1
ATOM 1417 O O . GLY A 1 171 ? 6.232 -11.625 -18.579 1.00 91.25 171 GLY A O 1
ATOM 1418 N N . PRO A 1 172 ? 4.640 -12.911 -19.501 1.00 94.69 172 PRO A N 1
ATOM 1419 C CA . PRO A 1 172 ? 5.311 -13.040 -20.796 1.00 94.69 172 PRO A CA 1
ATOM 1420 C C . PRO A 1 172 ? 5.683 -11.704 -21.457 1.00 94.69 172 PRO A C 1
ATOM 1422 O O . PRO A 1 172 ? 6.701 -11.603 -22.137 1.00 94.69 172 PRO A O 1
ATOM 1425 N N . VAL A 1 173 ? 4.863 -10.663 -21.281 1.00 96.25 173 VAL A N 1
ATOM 1426 C CA . VAL A 1 173 ? 5.155 -9.319 -21.805 1.00 96.25 173 VAL A CA 1
ATOM 1427 C C . VAL A 1 173 ? 6.232 -8.605 -20.978 1.00 96.25 173 VAL A C 1
ATOM 1429 O O . VAL A 1 173 ? 6.996 -7.821 -21.538 1.00 96.25 173 VAL A O 1
ATOM 1432 N N . ALA A 1 174 ? 6.317 -8.860 -19.673 1.00 95.06 174 ALA A N 1
ATOM 1433 C CA . ALA A 1 174 ? 7.401 -8.361 -18.832 1.00 95.06 174 ALA A CA 1
ATOM 1434 C C . ALA A 1 174 ? 8.735 -9.011 -19.222 1.00 95.06 174 ALA A C 1
ATOM 1436 O O . ALA A 1 174 ? 9.703 -8.286 -19.438 1.00 95.06 174 ALA A O 1
ATOM 1437 N N . ASP A 1 175 ? 8.755 -10.334 -19.421 1.00 94.75 175 ASP A N 1
ATOM 1438 C CA . ASP A 1 175 ? 9.921 -11.058 -19.948 1.00 94.75 175 ASP A CA 1
ATOM 1439 C C . ASP A 1 175 ? 10.365 -10.435 -21.280 1.00 94.75 175 ASP A C 1
ATOM 1441 O O . ASP A 1 175 ? 11.530 -10.106 -21.479 1.00 94.75 175 ASP A O 1
ATOM 1445 N N . LEU A 1 176 ? 9.407 -10.162 -22.175 1.00 94.25 176 LEU A N 1
ATOM 1446 C CA . LEU A 1 176 ? 9.673 -9.502 -23.451 1.00 94.25 176 LEU A CA 1
ATOM 1447 C C . LEU A 1 176 ? 10.316 -8.111 -23.298 1.00 94.25 176 LEU A C 1
ATOM 1449 O O . LEU A 1 176 ? 11.160 -7.759 -24.118 1.00 94.25 176 LEU A O 1
ATOM 1453 N N . LEU A 1 177 ? 9.913 -7.321 -22.297 1.00 95.25 177 LEU A N 1
ATOM 1454 C CA . LEU A 1 177 ? 10.498 -6.005 -22.026 1.00 95.25 177 LEU A CA 1
ATOM 1455 C C . LEU A 1 177 ? 11.950 -6.134 -21.550 1.00 95.25 177 LEU A C 1
ATOM 1457 O O . LEU A 1 177 ? 12.834 -5.489 -22.111 1.00 95.25 177 LEU A O 1
ATOM 1461 N N . PHE A 1 178 ? 12.191 -6.960 -20.530 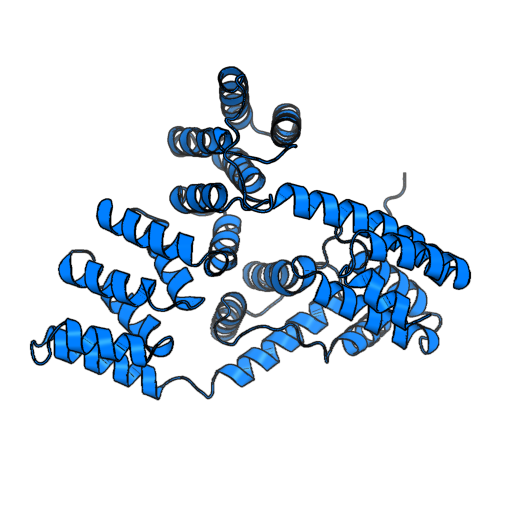1.00 93.62 178 PHE A N 1
ATOM 1462 C CA . PHE A 1 178 ? 13.490 -7.036 -19.858 1.00 93.62 178 PHE A CA 1
ATOM 1463 C C . PHE A 1 178 ? 14.528 -7.870 -20.624 1.00 93.62 178 PHE A C 1
ATOM 1465 O O . PHE A 1 178 ? 15.712 -7.549 -20.578 1.00 93.62 178 PHE A O 1
ATOM 1472 N N . ASP A 1 179 ? 14.105 -8.858 -21.418 1.00 92.06 179 ASP A N 1
ATOM 1473 C CA . ASP A 1 179 ? 14.998 -9.629 -22.298 1.00 92.06 179 ASP A CA 1
ATOM 1474 C C . ASP A 1 179 ? 15.445 -8.839 -23.540 1.00 92.06 179 ASP A C 1
ATOM 1476 O O . ASP A 1 179 ? 16.203 -9.341 -24.374 1.00 92.06 179 ASP A O 1
ATOM 1480 N N . SER A 1 180 ? 14.893 -7.647 -23.774 1.00 88.75 180 SER A N 1
ATOM 1481 C CA . SER A 1 180 ? 15.059 -6.917 -25.036 1.00 88.75 180 SER A CA 1
ATOM 1482 C C . SER A 1 180 ? 15.194 -5.408 -24.828 1.00 88.75 180 SER A C 1
ATOM 1484 O O . SER A 1 180 ? 14.719 -4.632 -25.654 1.00 88.75 180 SER A O 1
ATOM 1486 N N . LEU A 1 181 ? 15.878 -4.994 -23.755 1.00 87.56 181 LEU A N 1
ATOM 1487 C CA . LEU A 1 181 ? 16.136 -3.578 -23.445 1.00 87.56 181 LEU A CA 1
ATOM 1488 C C . LEU A 1 181 ? 16.884 -2.844 -24.575 1.00 87.56 181 LEU A C 1
ATOM 1490 O O . LEU A 1 181 ? 16.622 -1.670 -24.815 1.00 87.56 181 LEU A O 1
ATOM 1494 N N . ASP A 1 182 ? 17.736 -3.553 -25.324 1.00 87.88 182 ASP A N 1
ATOM 1495 C CA . ASP A 1 182 ? 18.470 -3.008 -26.478 1.00 87.88 182 ASP A CA 1
ATOM 1496 C C . ASP A 1 182 ? 17.633 -2.948 -27.777 1.00 87.88 182 ASP A C 1
ATOM 1498 O O . ASP A 1 182 ? 18.066 -2.372 -28.779 1.00 87.88 182 ASP A O 1
ATOM 1502 N N . ASP A 1 183 ? 16.441 -3.557 -27.803 1.00 93.25 183 ASP A N 1
ATOM 1503 C CA . ASP A 1 183 ? 15.523 -3.511 -28.943 1.00 93.25 183 ASP A CA 1
ATOM 1504 C C . ASP A 1 183 ? 14.357 -2.569 -28.647 1.00 93.25 183 ASP A C 1
ATOM 1506 O O . ASP A 1 183 ? 13.307 -2.944 -28.112 1.00 93.25 183 ASP A O 1
ATOM 1510 N N . ARG A 1 184 ? 14.530 -1.328 -29.102 1.00 93.06 184 ARG A N 1
ATOM 1511 C CA . ARG A 1 184 ? 13.541 -0.263 -28.965 1.00 93.06 184 ARG A CA 1
ATOM 1512 C C . ARG A 1 184 ? 12.141 -0.659 -29.444 1.00 93.06 184 ARG A C 1
ATOM 1514 O O . ARG A 1 184 ? 11.157 -0.322 -28.788 1.00 93.06 184 ARG A O 1
ATOM 1521 N N . MET A 1 185 ? 12.013 -1.374 -30.565 1.00 92.50 185 MET A N 1
ATOM 1522 C CA . MET A 1 185 ? 10.692 -1.742 -31.093 1.00 92.50 185 MET A CA 1
ATOM 1523 C C . MET A 1 185 ? 9.984 -2.725 -30.159 1.00 92.50 185 MET A C 1
ATOM 1525 O O . MET A 1 185 ? 8.765 -2.639 -29.953 1.00 92.50 185 MET A O 1
ATOM 1529 N N . THR A 1 186 ? 10.747 -3.653 -29.590 1.00 94.06 186 THR A N 1
ATOM 1530 C CA . THR A 1 186 ? 10.245 -4.628 -28.627 1.00 94.06 186 THR A CA 1
ATOM 1531 C C . THR A 1 186 ? 9.858 -3.959 -27.313 1.00 94.06 186 THR A C 1
ATOM 1533 O O . THR A 1 186 ? 8.720 -4.141 -26.868 1.00 94.06 186 THR A O 1
ATOM 1536 N N . ALA A 1 187 ? 10.717 -3.098 -26.763 1.00 94.62 187 ALA A N 1
ATOM 1537 C CA . ALA A 1 187 ? 10.430 -2.342 -25.547 1.00 94.62 187 ALA A CA 1
ATOM 1538 C C . ALA A 1 187 ? 9.168 -1.467 -25.688 1.00 94.62 187 ALA A C 1
ATOM 1540 O O . ALA A 1 187 ? 8.253 -1.557 -24.868 1.00 94.62 187 ALA A O 1
ATOM 1541 N N . GLU A 1 188 ? 9.037 -0.702 -26.780 1.00 95.19 188 GLU A N 1
ATOM 1542 C CA . GLU A 1 188 ? 7.835 0.100 -27.069 1.00 95.19 188 GLU A CA 1
ATOM 1543 C C . GLU A 1 188 ? 6.563 -0.760 -27.134 1.00 95.19 188 GLU A C 1
ATOM 1545 O O . GLU A 1 188 ? 5.489 -0.355 -26.683 1.00 95.19 188 GLU A O 1
ATOM 1550 N N . THR A 1 189 ? 6.661 -1.957 -27.718 1.00 94.44 189 THR A N 1
ATOM 1551 C CA . THR A 1 189 ? 5.534 -2.892 -27.822 1.00 94.44 189 THR A CA 1
ATOM 1552 C C . THR A 1 189 ? 5.118 -3.417 -26.459 1.00 94.44 189 THR A C 1
ATOM 1554 O O . THR A 1 189 ? 3.928 -3.381 -26.135 1.00 94.44 189 THR A O 1
ATOM 1557 N N . ALA A 1 190 ? 6.083 -3.868 -25.660 1.00 96.19 190 ALA A N 1
ATOM 1558 C CA . ALA A 1 190 ? 5.823 -4.387 -24.330 1.00 96.19 190 ALA A CA 1
ATOM 1559 C C . ALA A 1 190 ? 5.218 -3.304 -23.426 1.00 96.19 190 ALA A C 1
ATOM 1561 O O . ALA A 1 190 ? 4.155 -3.526 -22.844 1.00 96.19 190 ALA A O 1
ATOM 1562 N N . LEU A 1 191 ? 5.790 -2.093 -23.410 1.00 96.00 191 LEU A N 1
ATOM 1563 C CA . LEU A 1 191 ? 5.252 -0.953 -22.659 1.00 96.00 191 LEU A CA 1
ATOM 1564 C C . LEU A 1 191 ? 3.816 -0.607 -23.068 1.00 96.00 191 LEU A C 1
ATOM 1566 O O . LEU A 1 191 ? 2.971 -0.382 -22.203 1.00 96.00 191 LEU A O 1
ATOM 1570 N N . ALA A 1 192 ? 3.497 -0.608 -24.366 1.00 94.94 192 ALA A N 1
ATOM 1571 C CA . ALA A 1 192 ? 2.143 -0.320 -24.839 1.00 94.94 192 ALA A CA 1
ATOM 1572 C C . ALA A 1 192 ? 1.114 -1.387 -24.417 1.00 94.94 192 ALA A C 1
ATOM 1574 O O . ALA A 1 192 ? -0.061 -1.068 -24.207 1.00 94.94 192 ALA A O 1
ATOM 1575 N N . ILE A 1 193 ? 1.525 -2.655 -24.316 1.00 95.38 193 ILE A N 1
ATOM 1576 C CA . ILE A 1 193 ? 0.659 -3.747 -23.854 1.00 95.38 193 ILE A CA 1
ATOM 1577 C C . ILE A 1 193 ? 0.484 -3.673 -22.335 1.00 95.38 193 ILE A C 1
ATOM 1579 O O . ILE A 1 193 ? -0.662 -3.658 -21.871 1.00 95.38 193 ILE A O 1
ATOM 1583 N N . LEU A 1 194 ? 1.584 -3.537 -21.583 1.00 96.12 194 LEU A N 1
ATOM 1584 C CA . LEU A 1 194 ? 1.582 -3.360 -20.126 1.00 96.12 194 LEU A CA 1
ATOM 1585 C C . LEU A 1 194 ? 0.722 -2.161 -19.731 1.00 96.12 194 LEU A C 1
ATOM 1587 O O . LEU A 1 194 ? -0.223 -2.320 -18.969 1.00 96.12 194 LEU A O 1
ATOM 1591 N N . GLY A 1 195 ? 0.960 -0.995 -20.335 1.00 94.38 195 GLY A N 1
ATOM 1592 C CA . GLY A 1 195 ? 0.220 0.240 -20.071 1.00 94.38 195 GLY A CA 1
ATOM 1593 C C . GLY A 1 195 ? -1.279 0.158 -20.373 1.00 94.38 195 GLY A C 1
ATOM 1594 O O . GLY A 1 195 ? -2.080 0.850 -19.748 1.00 94.38 195 GLY A O 1
ATOM 1595 N N . SER A 1 196 ? -1.685 -0.712 -21.303 1.00 92.62 196 SER A N 1
ATOM 1596 C CA . SER A 1 196 ? -3.102 -0.945 -21.612 1.00 92.62 196 SER A CA 1
ATOM 1597 C C . SER A 1 196 ? -3.776 -1.986 -20.714 1.00 92.62 196 SER A C 1
ATOM 1599 O O . SER A 1 196 ? -5.005 -2.029 -20.649 1.00 92.62 196 SER A O 1
ATOM 1601 N N . THR A 1 197 ? -2.992 -2.807 -20.013 1.00 91.69 197 THR A N 1
ATOM 1602 C CA . THR A 1 197 ? -3.486 -3.864 -19.128 1.00 91.69 197 THR A CA 1
ATOM 1603 C C . THR A 1 197 ? -3.491 -3.337 -17.698 1.00 91.69 197 THR A C 1
ATOM 1605 O O . THR A 1 197 ? -2.505 -3.432 -16.977 1.00 91.69 197 THR A O 1
ATOM 1608 N N . ARG A 1 198 ? -4.602 -2.731 -17.267 1.00 89.38 198 ARG A N 1
ATOM 1609 C CA . ARG A 1 198 ? -4.712 -2.185 -15.906 1.00 89.38 198 ARG A CA 1
ATOM 1610 C C . ARG A 1 198 ? -4.827 -3.325 -14.884 1.00 89.38 198 ARG A C 1
ATOM 1612 O O . ARG A 1 198 ? -5.931 -3.777 -14.602 1.00 89.38 198 ARG A O 1
ATOM 1619 N N . SER A 1 199 ? -3.695 -3.762 -14.340 1.00 88.81 199 SER A N 1
ATOM 1620 C CA . SER A 1 199 ? -3.603 -4.783 -13.287 1.00 88.81 199 SER A CA 1
ATOM 1621 C C . SER A 1 199 ? -2.518 -4.434 -12.269 1.00 88.81 199 SER A C 1
ATOM 1623 O O . SER A 1 199 ? -1.595 -3.673 -12.582 1.00 88.81 199 SER A O 1
ATOM 1625 N N . SER A 1 200 ? -2.595 -5.017 -11.070 1.00 86.69 200 SER A N 1
ATOM 1626 C CA . SER A 1 200 ? -1.565 -4.849 -10.038 1.00 86.69 200 SER A CA 1
ATOM 1627 C C . SER A 1 200 ? -0.214 -5.394 -10.508 1.00 86.69 200 SER A C 1
ATOM 1629 O O . SER A 1 200 ? 0.830 -4.823 -10.208 1.00 86.69 200 SER A O 1
ATOM 1631 N N . VAL A 1 201 ? -0.211 -6.462 -11.313 1.00 89.38 201 VAL A N 1
ATOM 1632 C CA . VAL A 1 201 ? 1.013 -7.038 -11.897 1.00 89.38 201 VAL A CA 1
ATOM 1633 C C . VAL A 1 201 ? 1.655 -6.079 -12.906 1.00 89.38 201 VAL A C 1
ATOM 1635 O O . VAL A 1 201 ? 2.847 -5.803 -12.814 1.00 89.38 201 VAL A O 1
ATOM 1638 N N . SER A 1 202 ? 0.881 -5.512 -13.836 1.00 93.56 202 SER A N 1
ATOM 1639 C CA . SER A 1 202 ? 1.419 -4.572 -14.834 1.00 93.56 202 SER A CA 1
ATOM 1640 C C . SER A 1 202 ? 1.962 -3.308 -14.180 1.00 93.56 202 SER A C 1
ATOM 1642 O O . SER A 1 202 ? 3.022 -2.822 -14.565 1.00 93.56 202 SER A O 1
ATOM 1644 N N . ALA A 1 203 ? 1.267 -2.804 -13.157 1.00 94.06 203 ALA A N 1
ATOM 1645 C CA . ALA A 1 203 ? 1.725 -1.658 -12.386 1.00 94.06 203 ALA A CA 1
ATOM 1646 C C . ALA A 1 203 ? 3.064 -1.944 -11.680 1.00 94.06 203 ALA A C 1
ATOM 1648 O O . ALA A 1 203 ? 3.936 -1.082 -11.675 1.00 94.06 203 ALA A O 1
ATOM 1649 N N . ARG A 1 204 ? 3.271 -3.158 -11.149 1.00 92.31 204 ARG A N 1
ATOM 1650 C CA . ARG A 1 204 ? 4.555 -3.581 -10.558 1.00 92.31 204 ARG A CA 1
ATOM 1651 C C . ARG A 1 204 ? 5.688 -3.625 -11.570 1.00 92.31 204 ARG A C 1
ATOM 1653 O O . ARG A 1 204 ? 6.745 -3.067 -11.311 1.00 92.31 204 ARG A O 1
ATOM 1660 N N . VAL A 1 205 ? 5.449 -4.244 -12.725 1.00 93.81 205 VAL A N 1
ATOM 1661 C CA . VAL A 1 205 ? 6.439 -4.326 -13.810 1.00 93.81 205 VAL A CA 1
ATOM 1662 C C . VAL A 1 205 ? 6.864 -2.928 -14.251 1.00 93.81 205 VAL A C 1
ATOM 1664 O O . VAL A 1 205 ? 8.052 -2.647 -14.353 1.00 93.81 205 VAL A O 1
ATOM 1667 N N . LEU A 1 206 ? 5.899 -2.028 -14.456 1.00 95.69 206 LEU A N 1
ATOM 1668 C CA . LEU A 1 206 ? 6.181 -0.644 -14.831 1.00 95.69 206 LEU A CA 1
ATOM 1669 C C . LEU A 1 206 ? 6.871 0.138 -13.706 1.00 95.69 206 LEU A C 1
ATOM 1671 O O . LEU A 1 206 ? 7.737 0.951 -14.001 1.00 95.69 206 LEU A O 1
ATOM 1675 N N . ALA A 1 207 ? 6.521 -0.102 -12.437 1.00 94.81 207 ALA A N 1
ATOM 1676 C CA . ALA A 1 207 ? 7.215 0.494 -11.296 1.00 94.81 207 ALA A CA 1
ATOM 1677 C C . ALA A 1 207 ? 8.676 0.044 -11.233 1.00 94.81 207 ALA A C 1
ATOM 1679 O O . ALA A 1 207 ? 9.550 0.888 -11.061 1.00 94.81 207 ALA A O 1
ATOM 1680 N N . HIS A 1 208 ? 8.947 -1.245 -11.429 1.00 92.75 208 HIS A N 1
ATOM 1681 C CA . HIS A 1 208 ? 10.308 -1.763 -11.519 1.00 92.75 208 HIS A CA 1
ATOM 1682 C C . HIS A 1 208 ? 11.070 -1.150 -12.702 1.00 92.75 208 HIS A C 1
ATOM 1684 O O . HIS A 1 208 ? 12.171 -0.650 -12.534 1.00 92.75 208 HIS A O 1
ATOM 1690 N N . ALA A 1 209 ? 10.451 -1.077 -13.882 1.00 93.00 209 ALA A N 1
ATOM 1691 C CA . ALA A 1 209 ? 11.093 -0.530 -15.078 1.00 93.00 209 ALA A CA 1
ATOM 1692 C C . ALA A 1 209 ? 11.496 0.955 -14.964 1.00 93.00 209 ALA A C 1
ATOM 1694 O O . ALA A 1 209 ? 12.316 1.413 -15.752 1.00 93.00 209 ALA A O 1
ATOM 1695 N N . ILE A 1 210 ? 10.908 1.707 -14.024 1.00 92.75 210 ILE A N 1
ATOM 1696 C CA . ILE A 1 210 ? 11.274 3.105 -13.746 1.00 92.75 210 ILE A CA 1
ATOM 1697 C C . ILE A 1 210 ? 12.040 3.281 -12.428 1.00 92.75 210 ILE A C 1
ATOM 1699 O O . ILE A 1 210 ? 12.299 4.418 -12.038 1.00 92.75 210 ILE A O 1
ATOM 1703 N N . SER A 1 211 ? 12.316 2.208 -11.677 1.00 89.06 211 SER A N 1
ATOM 1704 C CA . SER A 1 211 ? 13.039 2.327 -10.404 1.00 89.06 211 SER A CA 1
ATOM 1705 C C . SER A 1 211 ? 14.509 2.655 -10.619 1.00 89.06 211 SER A C 1
ATOM 1707 O O . SER A 1 211 ? 15.107 3.343 -9.799 1.00 89.06 211 SER A O 1
ATOM 1709 N N . GLU A 1 212 ? 15.048 2.193 -11.744 1.00 80.94 212 GLU A N 1
ATOM 1710 C CA . GLU A 1 212 ? 16.423 2.364 -12.194 1.00 80.94 212 GLU A CA 1
ATOM 1711 C C . GLU A 1 212 ? 16.422 2.798 -13.671 1.00 80.94 212 GLU A C 1
ATOM 1713 O O . GLU A 1 212 ? 15.445 2.532 -14.382 1.00 80.94 212 GLU A O 1
ATOM 1718 N N . PRO A 1 213 ? 17.491 3.450 -14.164 1.00 75.00 213 PRO A N 1
ATOM 1719 C CA . PRO A 1 213 ? 17.595 3.899 -15.554 1.00 75.00 213 PRO A CA 1
ATOM 1720 C C . PRO A 1 213 ? 17.871 2.721 -16.513 1.00 75.00 213 PRO A C 1
ATOM 1722 O O . PRO A 1 213 ? 18.933 2.628 -17.126 1.00 75.00 213 PRO A O 1
ATOM 1725 N N . MET A 1 214 ? 16.918 1.791 -16.625 1.00 85.56 214 MET A N 1
ATOM 1726 C CA . MET A 1 214 ? 17.007 0.596 -17.481 1.00 85.56 214 MET A CA 1
ATOM 1727 C C . MET A 1 214 ? 16.559 0.855 -18.925 1.00 85.56 214 MET A C 1
ATOM 1729 O O . MET A 1 214 ? 16.890 0.089 -19.828 1.00 85.56 214 MET A O 1
ATOM 1733 N N . LEU A 1 215 ? 15.752 1.897 -19.136 1.00 90.50 215 LEU A N 1
ATOM 1734 C CA . LEU A 1 215 ? 15.132 2.241 -20.414 1.00 90.50 215 LEU A CA 1
ATOM 1735 C C . LEU A 1 215 ? 15.739 3.525 -20.987 1.00 90.50 215 LEU A C 1
ATOM 1737 O O . LEU A 1 215 ? 16.243 4.373 -20.254 1.00 90.50 215 LEU A O 1
ATOM 1741 N N . GLU A 1 216 ? 15.627 3.707 -22.306 1.00 91.88 216 GLU A N 1
ATOM 1742 C CA . GLU A 1 216 ? 15.851 5.021 -22.920 1.00 91.88 216 GLU A CA 1
ATOM 1743 C C . GLU A 1 216 ? 14.911 6.068 -22.291 1.00 91.88 216 GLU A C 1
ATOM 1745 O O . GLU A 1 216 ? 13.760 5.764 -21.968 1.00 91.88 216 GLU A O 1
ATOM 1750 N N . GLU A 1 217 ? 15.384 7.311 -22.140 1.00 91.50 217 GLU A N 1
ATOM 1751 C CA . GLU A 1 217 ? 14.697 8.369 -21.378 1.00 91.50 217 GLU A CA 1
ATOM 1752 C C . GLU A 1 217 ? 13.230 8.572 -21.806 1.00 91.50 217 GLU A C 1
ATOM 1754 O O . GLU A 1 217 ? 12.340 8.737 -20.972 1.00 91.50 217 GLU A O 1
ATOM 1759 N N . ASP A 1 218 ? 12.932 8.526 -23.106 1.00 93.88 218 ASP A N 1
ATOM 1760 C CA . ASP A 1 218 ? 11.570 8.707 -23.611 1.00 93.88 218 ASP A CA 1
ATOM 1761 C C . ASP A 1 218 ? 10.658 7.492 -23.350 1.00 93.88 218 ASP A C 1
ATOM 1763 O O . ASP A 1 218 ? 9.450 7.651 -23.124 1.00 93.88 218 ASP A O 1
ATOM 1767 N N . LEU A 1 219 ? 11.226 6.283 -23.323 1.00 94.69 219 LEU A N 1
ATOM 1768 C CA . LEU A 1 219 ? 10.522 5.056 -22.947 1.00 94.69 219 LEU A CA 1
ATOM 1769 C C . LEU A 1 219 ? 10.270 4.996 -21.440 1.00 94.69 219 LEU A C 1
ATOM 1771 O O . LEU A 1 219 ? 9.163 4.645 -21.030 1.00 94.69 219 LEU A O 1
ATOM 1775 N N . GLU A 1 220 ? 11.235 5.415 -20.623 1.00 94.50 220 GLU A N 1
ATOM 1776 C CA . GLU A 1 220 ? 11.065 5.574 -19.176 1.00 94.50 220 GLU A CA 1
ATOM 1777 C C . GLU A 1 220 ? 9.931 6.564 -18.870 1.00 94.50 220 GLU A C 1
ATOM 1779 O O . GLU A 1 220 ? 9.022 6.262 -18.096 1.00 94.50 220 GLU A O 1
ATOM 1784 N N . MET A 1 221 ? 9.901 7.715 -19.552 1.00 94.94 221 MET A N 1
ATOM 1785 C CA . MET A 1 221 ? 8.816 8.692 -19.409 1.00 94.94 221 MET A CA 1
ATOM 1786 C C . MET A 1 221 ? 7.458 8.145 -19.871 1.00 94.94 221 MET A C 1
ATOM 1788 O O . MET A 1 221 ? 6.418 8.487 -19.296 1.00 94.94 221 MET A O 1
ATOM 1792 N N . THR A 1 222 ? 7.446 7.270 -20.878 1.00 95.56 222 THR A N 1
ATOM 1793 C CA . THR A 1 222 ? 6.235 6.566 -21.320 1.00 95.56 222 THR A CA 1
ATOM 1794 C C . THR A 1 222 ? 5.751 5.576 -20.255 1.00 95.56 222 THR A C 1
ATOM 1796 O O . THR A 1 222 ? 4.566 5.579 -19.906 1.00 95.56 222 THR A O 1
ATOM 1799 N N . ALA A 1 223 ? 6.657 4.775 -19.685 1.00 95.94 223 ALA A N 1
ATOM 1800 C CA . ALA A 1 223 ? 6.366 3.859 -18.585 1.00 95.94 223 ALA A CA 1
ATOM 1801 C C . ALA A 1 223 ? 5.844 4.614 -17.352 1.00 95.94 223 ALA A C 1
ATOM 1803 O O . ALA A 1 223 ? 4.812 4.239 -16.791 1.00 95.94 223 ALA A O 1
ATOM 1804 N N . TYR A 1 224 ? 6.481 5.734 -17.000 1.00 96.12 224 TYR A N 1
ATOM 1805 C CA . TYR A 1 224 ? 6.058 6.636 -15.930 1.00 96.12 224 TYR A CA 1
ATOM 1806 C C . TYR A 1 224 ? 4.631 7.152 -16.144 1.00 96.12 224 TYR A C 1
ATOM 1808 O O . TYR A 1 224 ? 3.804 7.107 -15.231 1.00 96.12 224 TYR A O 1
ATOM 1816 N N . ALA A 1 225 ? 4.302 7.610 -17.356 1.00 96.31 225 ALA A N 1
ATOM 1817 C CA . ALA A 1 225 ? 2.966 8.108 -17.675 1.00 96.31 225 ALA A CA 1
ATOM 1818 C C . ALA A 1 225 ? 1.890 7.015 -17.544 1.00 96.31 225 ALA A C 1
ATOM 1820 O O . ALA A 1 225 ? 0.822 7.267 -16.975 1.00 96.31 225 ALA A O 1
ATOM 1821 N N . PHE A 1 226 ? 2.172 5.796 -18.019 1.00 96.44 226 PHE A N 1
ATOM 1822 C CA . PHE A 1 226 ? 1.270 4.657 -17.836 1.00 96.44 226 PHE A CA 1
ATOM 1823 C C . PHE A 1 226 ? 1.099 4.298 -16.362 1.00 96.44 226 PHE A C 1
ATOM 1825 O O . PHE A 1 226 ? -0.030 4.137 -15.896 1.00 96.44 226 PHE A O 1
ATOM 1832 N N . LEU A 1 227 ? 2.197 4.235 -15.612 1.00 95.88 227 LEU A N 1
ATOM 1833 C CA . LEU A 1 227 ? 2.176 3.916 -14.193 1.00 95.88 227 LEU A CA 1
ATOM 1834 C C . LEU A 1 227 ? 1.381 4.944 -13.381 1.00 95.88 227 LEU A C 1
ATOM 1836 O O . LEU A 1 227 ? 0.554 4.573 -12.547 1.00 95.88 227 LEU A O 1
ATOM 1840 N N . ARG A 1 228 ? 1.557 6.236 -13.676 1.00 95.38 228 ARG A N 1
ATOM 1841 C CA . ARG A 1 228 ? 0.781 7.321 -13.064 1.00 95.38 228 ARG A CA 1
ATOM 1842 C C . ARG A 1 228 ? -0.711 7.182 -13.340 1.00 95.38 228 ARG A C 1
ATOM 1844 O O . ARG A 1 228 ? -1.518 7.349 -12.429 1.00 95.38 228 ARG A O 1
ATOM 1851 N N . ALA A 1 229 ? -1.097 6.817 -14.562 1.00 94.56 229 ALA A N 1
ATOM 1852 C CA . ALA A 1 229 ? -2.498 6.550 -14.889 1.00 94.56 229 ALA A CA 1
ATOM 1853 C C . ALA A 1 229 ? -3.067 5.329 -14.135 1.00 94.56 229 ALA A C 1
ATOM 1855 O O . ALA A 1 229 ? -4.282 5.233 -13.933 1.00 94.56 229 ALA A O 1
ATOM 1856 N N . MET A 1 230 ? -2.208 4.401 -13.703 1.00 94.06 230 MET A N 1
ATOM 1857 C CA . MET A 1 230 ? -2.565 3.221 -12.911 1.00 94.06 230 MET A CA 1
ATOM 1858 C C . MET A 1 230 ? -2.590 3.461 -11.400 1.00 94.06 230 MET A C 1
ATOM 1860 O O . MET A 1 230 ? -3.014 2.563 -10.673 1.00 94.06 230 MET A O 1
ATOM 1864 N N . TRP A 1 231 ? -2.209 4.642 -10.905 1.00 91.38 231 TRP A N 1
ATOM 1865 C CA . TRP A 1 231 ? -2.293 4.945 -9.475 1.00 91.38 231 TRP A CA 1
ATOM 1866 C C . TRP A 1 231 ? -3.712 4.659 -8.924 1.00 91.38 231 TRP A C 1
ATOM 1868 O O . TRP A 1 231 ? -4.700 4.961 -9.609 1.00 91.38 231 TRP A O 1
ATOM 1878 N N . PRO A 1 232 ? -3.862 4.048 -7.728 1.00 89.69 232 PRO A N 1
ATOM 1879 C CA . PRO A 1 232 ? -2.830 3.676 -6.749 1.00 89.69 232 PRO A CA 1
ATOM 1880 C C . PRO A 1 232 ? -2.297 2.231 -6.851 1.00 89.69 232 PRO A C 1
ATOM 1882 O O . PRO A 1 232 ? -1.671 1.764 -5.908 1.00 89.69 232 PRO A O 1
ATOM 1885 N N . LEU A 1 233 ? -2.493 1.516 -7.967 1.00 89.12 233 LEU A N 1
ATOM 1886 C CA . LEU A 1 233 ? -2.108 0.097 -8.092 1.00 89.12 233 LEU A CA 1
ATOM 1887 C C . LEU A 1 233 ? -0.643 -0.241 -7.718 1.00 89.12 233 LEU A C 1
ATOM 1889 O O . LEU A 1 233 ? -0.437 -1.235 -7.026 1.00 89.12 233 LEU A O 1
ATOM 1893 N N . PRO A 1 234 ? 0.393 0.537 -8.105 1.00 90.69 234 PRO A N 1
ATOM 1894 C CA . PRO A 1 234 ? 1.784 0.193 -7.774 1.00 90.69 234 PRO A CA 1
ATOM 1895 C C . PRO A 1 234 ? 2.208 0.610 -6.362 1.00 90.69 234 PRO A C 1
ATOM 1897 O O . PRO A 1 234 ? 3.332 0.325 -5.946 1.00 90.69 234 PRO A O 1
ATOM 1900 N N . ARG A 1 235 ? 1.346 1.323 -5.628 1.00 88.62 235 ARG A N 1
ATOM 1901 C CA . ARG A 1 235 ? 1.691 1.985 -4.365 1.00 88.62 235 ARG A CA 1
ATOM 1902 C C . ARG A 1 235 ? 2.291 1.019 -3.343 1.00 88.62 235 ARG A C 1
ATOM 1904 O O . ARG A 1 235 ? 3.267 1.365 -2.685 1.00 88.62 235 ARG A O 1
ATOM 1911 N N . HIS A 1 236 ? 1.739 -0.190 -3.238 1.00 82.38 236 HIS A N 1
ATOM 1912 C CA . HIS A 1 236 ? 2.182 -1.207 -2.278 1.00 82.38 236 HIS A CA 1
ATOM 1913 C C . HIS A 1 236 ? 3.583 -1.720 -2.576 1.00 82.38 236 HIS A C 1
ATOM 1915 O O . HIS A 1 236 ? 4.420 -1.772 -1.682 1.00 82.38 236 HIS A O 1
ATOM 1921 N N . TYR A 1 237 ? 3.831 -2.044 -3.842 1.00 87.56 237 TYR A N 1
ATOM 1922 C CA . TYR A 1 237 ? 5.138 -2.469 -4.319 1.00 87.56 237 TYR A CA 1
ATOM 1923 C C . TYR A 1 237 ? 6.190 -1.398 -4.018 1.00 87.56 237 TYR A C 1
ATOM 1925 O O . TYR A 1 237 ? 7.177 -1.679 -3.347 1.00 87.56 237 TYR A O 1
ATOM 1933 N N . ILE A 1 238 ? 5.916 -0.142 -4.383 1.00 90.81 238 ILE A N 1
ATOM 1934 C CA . ILE A 1 238 ? 6.829 0.979 -4.120 1.00 90.81 238 ILE A CA 1
ATOM 1935 C C . ILE A 1 238 ? 7.118 1.115 -2.618 1.00 90.81 238 ILE A C 1
ATOM 1937 O O . ILE A 1 238 ? 8.275 1.151 -2.210 1.00 90.81 238 ILE A O 1
ATOM 1941 N N . PHE A 1 239 ? 6.093 1.156 -1.763 1.00 86.69 239 PHE A N 1
ATOM 1942 C CA . PHE A 1 239 ? 6.299 1.326 -0.320 1.00 86.69 239 PHE A CA 1
ATOM 1943 C C . PHE A 1 239 ? 6.988 0.146 0.357 1.00 86.69 239 PHE A C 1
ATOM 1945 O O . PHE A 1 239 ? 7.765 0.363 1.289 1.00 86.69 239 PHE A O 1
ATOM 1952 N N . TYR A 1 240 ? 6.740 -1.074 -0.111 1.00 82.62 240 TYR A N 1
ATOM 1953 C CA . TYR A 1 240 ? 7.433 -2.255 0.378 1.00 82.62 240 TYR A CA 1
ATOM 1954 C C . TYR A 1 240 ? 8.940 -2.160 0.121 1.00 82.62 240 TYR A C 1
ATOM 1956 O O . TYR A 1 240 ? 9.726 -2.299 1.057 1.00 82.62 240 TYR A O 1
ATOM 1964 N N . PHE A 1 241 ? 9.338 -1.841 -1.114 1.00 84.31 241 PHE A N 1
ATOM 1965 C CA . PHE A 1 241 ? 10.751 -1.757 -1.480 1.00 84.31 241 PHE A CA 1
ATOM 1966 C C . PHE A 1 241 ? 11.452 -0.527 -0.886 1.00 84.31 241 PHE A 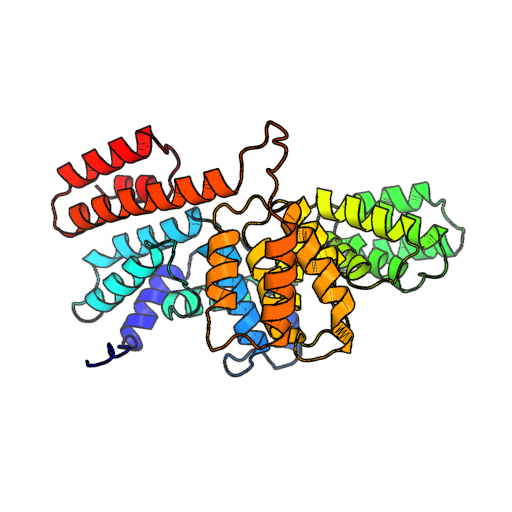C 1
ATOM 1968 O O . PHE A 1 241 ? 12.599 -0.640 -0.460 1.00 84.31 241 PHE A O 1
ATOM 1975 N N . LEU A 1 242 ? 10.763 0.613 -0.738 1.00 86.06 242 LEU A N 1
ATOM 1976 C CA . LEU A 1 242 ? 11.334 1.788 -0.062 1.00 86.06 242 LEU A CA 1
ATOM 1977 C C . LEU A 1 242 ? 11.685 1.516 1.410 1.00 86.06 242 LEU A C 1
ATOM 1979 O O . LEU A 1 242 ? 12.685 2.015 1.907 1.00 86.06 242 LEU A O 1
ATOM 1983 N N . LYS A 1 243 ? 10.912 0.681 2.116 1.00 79.12 243 LYS A N 1
ATOM 1984 C CA . LYS A 1 243 ? 11.202 0.329 3.518 1.00 79.12 243 LYS A CA 1
ATOM 1985 C C . LYS A 1 243 ? 12.461 -0.510 3.710 1.00 79.12 243 LYS A C 1
ATOM 1987 O O . LYS A 1 243 ? 12.906 -0.658 4.850 1.00 79.12 243 LYS A O 1
ATOM 1992 N N . LEU A 1 244 ? 12.993 -1.119 2.651 1.00 72.44 244 LEU A N 1
ATOM 1993 C CA . LEU A 1 244 ? 14.193 -1.940 2.759 1.00 72.44 244 LEU A CA 1
ATOM 1994 C C . LEU A 1 244 ? 15.433 -1.074 3.021 1.00 72.44 244 LEU A C 1
ATOM 1996 O O . LEU A 1 244 ? 16.338 -1.563 3.683 1.00 72.44 244 LEU A O 1
ATOM 2000 N N . HIS A 1 245 ? 15.457 0.197 2.584 1.00 68.25 245 HIS A N 1
ATOM 2001 C CA . HIS A 1 245 ? 16.571 1.153 2.751 1.00 68.25 245 HIS A CA 1
ATOM 2002 C C . HIS A 1 245 ? 17.974 0.606 2.389 1.00 68.25 245 HIS A C 1
ATOM 2004 O O . HIS A 1 245 ? 18.993 1.169 2.783 1.00 68.25 245 HIS A O 1
ATOM 2010 N N . THR A 1 246 ? 18.042 -0.498 1.642 1.00 66.19 246 THR A N 1
ATOM 2011 C CA . THR A 1 246 ? 19.268 -1.172 1.177 1.00 66.19 246 THR A CA 1
ATOM 2012 C C . THR A 1 246 ? 19.449 -1.037 -0.331 1.00 66.19 246 THR A C 1
ATOM 2014 O O . THR A 1 246 ? 20.105 -1.865 -0.953 1.00 66.19 246 THR A O 1
ATOM 2017 N N . HIS A 1 247 ? 18.790 -0.058 -0.936 1.00 69.50 247 HIS A N 1
ATOM 2018 C CA . HIS A 1 247 ? 18.859 0.155 -2.371 1.00 69.50 247 HIS A CA 1
ATOM 2019 C C . HIS A 1 247 ? 20.237 0.721 -2.738 1.00 69.50 247 HIS A C 1
ATOM 2021 O O . HIS A 1 247 ? 20.778 1.558 -2.012 1.00 69.50 247 HIS A O 1
ATOM 2027 N N . GLU A 1 248 ? 20.816 0.202 -3.826 1.00 73.00 248 GLU A N 1
ATOM 2028 C CA . GLU A 1 248 ? 22.119 0.648 -4.340 1.00 73.00 248 GLU A CA 1
ATOM 2029 C C . GLU A 1 248 ? 22.042 2.115 -4.786 1.00 73.00 248 GLU A C 1
ATOM 2031 O O . GLU A 1 248 ? 22.936 2.890 -4.460 1.00 73.00 248 GLU A O 1
ATOM 2036 N N . ASP A 1 249 ? 20.911 2.495 -5.395 1.00 82.38 249 ASP A N 1
ATOM 2037 C CA . ASP A 1 249 ? 20.571 3.852 -5.822 1.00 82.38 249 ASP A CA 1
ATOM 2038 C C . ASP A 1 249 ? 19.213 4.301 -5.261 1.00 82.38 249 ASP A C 1
ATOM 2040 O O . ASP A 1 249 ? 18.353 3.499 -4.890 1.00 82.38 249 ASP A O 1
ATOM 2044 N N . ILE A 1 250 ? 18.982 5.612 -5.186 1.00 88.19 250 ILE A N 1
ATOM 2045 C CA . ILE A 1 250 ? 17.686 6.165 -4.776 1.00 88.19 250 ILE A CA 1
ATOM 2046 C C . ILE A 1 250 ? 16.715 6.123 -5.971 1.00 88.19 250 ILE A C 1
ATOM 2048 O O . ILE A 1 250 ? 16.976 6.794 -6.972 1.00 88.19 250 ILE A O 1
ATOM 2052 N N . PRO A 1 251 ? 15.550 5.442 -5.878 1.00 91.88 251 PRO A N 1
ATOM 2053 C CA . PRO A 1 251 ? 14.599 5.330 -6.987 1.00 91.88 251 PRO A CA 1
ATOM 2054 C C . PRO A 1 251 ? 13.816 6.639 -7.188 1.00 91.88 251 PRO A C 1
ATOM 2056 O O . PRO A 1 251 ? 12.636 6.760 -6.845 1.00 91.88 251 PRO A O 1
ATOM 2059 N N . PHE A 1 252 ? 14.477 7.662 -7.735 1.00 92.50 252 PHE A N 1
ATOM 2060 C CA . PHE A 1 252 ? 13.972 9.035 -7.831 1.00 92.50 252 PHE A CA 1
ATOM 2061 C C . PHE A 1 252 ? 12.579 9.123 -8.474 1.00 92.50 252 PHE A C 1
ATOM 2063 O O . PHE A 1 252 ? 11.711 9.856 -7.992 1.00 92.50 252 PHE A O 1
ATOM 2070 N N . ARG A 1 253 ? 12.322 8.341 -9.532 1.00 93.31 253 ARG A N 1
ATOM 2071 C CA . ARG A 1 253 ? 11.025 8.343 -10.229 1.00 93.31 253 ARG A CA 1
ATOM 2072 C C . ARG A 1 253 ? 9.874 7.848 -9.376 1.00 93.31 253 ARG A C 1
ATOM 2074 O O . ARG A 1 253 ? 8.751 8.307 -9.576 1.00 93.31 253 ARG A O 1
ATOM 2081 N N . TRP A 1 254 ? 10.122 6.967 -8.411 1.00 95.25 254 TRP A N 1
ATOM 2082 C CA . TRP A 1 254 ? 9.087 6.584 -7.457 1.00 95.25 254 TRP A CA 1
ATOM 2083 C C . TRP A 1 254 ? 8.692 7.779 -6.602 1.00 95.25 254 TRP A C 1
ATOM 2085 O O . TRP A 1 254 ? 7.510 8.090 -6.516 1.00 95.25 254 TRP A O 1
ATOM 2095 N N . PHE A 1 255 ? 9.653 8.515 -6.045 1.00 94.81 255 PHE A N 1
ATOM 2096 C CA . PHE A 1 255 ? 9.357 9.719 -5.264 1.00 94.81 255 PHE A CA 1
ATOM 2097 C C . PHE A 1 255 ? 8.671 10.802 -6.094 1.00 94.81 255 PHE A C 1
ATOM 2099 O O . PHE A 1 255 ? 7.712 11.416 -5.624 1.00 94.81 255 PHE A O 1
ATOM 2106 N N . GLN A 1 256 ? 9.094 10.987 -7.346 1.00 94.50 256 GLN A N 1
ATOM 2107 C CA . GLN A 1 256 ? 8.407 11.878 -8.275 1.00 94.50 256 GLN A CA 1
ATOM 2108 C C . GLN A 1 256 ? 6.947 11.445 -8.485 1.00 94.50 256 GLN A C 1
ATOM 2110 O O . GLN A 1 256 ? 6.048 12.277 -8.381 1.00 94.50 256 GLN A O 1
ATOM 2115 N N . LEU A 1 257 ? 6.698 10.146 -8.690 1.00 94.88 257 LEU A N 1
ATOM 2116 C CA . LEU A 1 257 ? 5.352 9.594 -8.839 1.00 94.88 257 LEU A CA 1
ATOM 2117 C C . LEU A 1 257 ? 4.490 9.818 -7.591 1.00 94.88 257 LEU A C 1
ATOM 2119 O O . LEU A 1 257 ? 3.320 10.180 -7.726 1.00 94.88 257 LEU A O 1
ATOM 2123 N N . LEU A 1 258 ? 5.047 9.616 -6.391 1.00 94.00 258 LEU A N 1
ATOM 2124 C CA . LEU A 1 258 ? 4.344 9.847 -5.124 1.00 94.00 258 LEU A CA 1
ATOM 2125 C C . LEU A 1 258 ? 3.885 11.308 -5.009 1.00 94.00 258 LEU A C 1
ATOM 2127 O O . LEU A 1 258 ? 2.741 11.571 -4.638 1.00 94.00 258 LEU A O 1
ATOM 2131 N N . MET A 1 259 ? 4.755 12.251 -5.375 1.00 92.25 259 MET A N 1
ATOM 2132 C CA . MET A 1 259 ? 4.449 13.684 -5.368 1.00 92.25 259 MET A CA 1
ATOM 2133 C C . MET A 1 259 ? 3.403 14.054 -6.426 1.00 92.25 259 MET A C 1
ATOM 2135 O O . MET A 1 259 ? 2.402 14.696 -6.107 1.00 92.25 259 MET A O 1
ATOM 2139 N N . ASP A 1 260 ? 3.585 13.585 -7.661 1.00 91.88 260 ASP A N 1
ATOM 2140 C CA . ASP A 1 260 ? 2.677 13.819 -8.792 1.00 91.88 260 ASP A CA 1
ATOM 2141 C C . ASP A 1 260 ? 1.284 13.200 -8.603 1.00 91.88 260 ASP A C 1
ATOM 2143 O O . ASP A 1 260 ? 0.320 13.626 -9.254 1.00 91.88 260 ASP A O 1
ATOM 2147 N N . SER A 1 261 ? 1.191 12.172 -7.756 1.00 89.62 261 SER A N 1
ATOM 2148 C CA . SER A 1 261 ? -0.050 11.476 -7.393 1.00 89.62 261 SER A CA 1
ATOM 2149 C C . SER A 1 261 ? -0.666 11.996 -6.089 1.00 89.62 261 SER A C 1
ATOM 2151 O O . SER A 1 261 ? -1.666 11.446 -5.632 1.00 89.62 261 SER A O 1
ATOM 2153 N N . GLU A 1 262 ? -0.088 13.051 -5.500 1.00 86.94 262 GLU A N 1
ATOM 2154 C CA . GLU A 1 262 ? -0.523 13.671 -4.241 1.00 86.94 262 GLU A CA 1
ATOM 2155 C C . GLU A 1 262 ? -0.631 12.670 -3.073 1.00 86.94 262 GLU A C 1
ATOM 2157 O O . GLU A 1 262 ? -1.514 12.782 -2.217 1.00 86.94 262 GLU A O 1
ATOM 2162 N N . GLU A 1 263 ? 0.269 11.682 -3.024 1.00 89.62 263 GLU A N 1
ATOM 2163 C CA . GLU A 1 263 ? 0.288 10.670 -1.968 1.00 89.62 263 GLU A CA 1
ATOM 2164 C C . GLU A 1 263 ? 0.605 11.317 -0.607 1.00 89.62 263 GLU A C 1
ATOM 2166 O O . GLU A 1 263 ? 1.669 11.923 -0.451 1.00 89.62 263 GLU A O 1
ATOM 2171 N N . PRO A 1 264 ? -0.257 11.167 0.420 1.00 87.00 264 PRO A N 1
ATOM 2172 C CA . PRO A 1 264 ? -0.049 11.835 1.704 1.00 87.00 264 PRO A CA 1
ATOM 2173 C C . PRO A 1 264 ? 1.268 11.478 2.402 1.00 87.00 264 PRO A C 1
ATOM 2175 O O . PRO A 1 264 ? 1.845 12.307 3.098 1.00 87.00 264 PRO A O 1
ATOM 2178 N N . ALA A 1 265 ? 1.770 10.257 2.208 1.00 87.38 265 ALA A N 1
ATOM 2179 C CA . ALA A 1 265 ? 3.039 9.830 2.790 1.00 87.38 265 ALA A CA 1
ATOM 2180 C C . ALA A 1 265 ? 4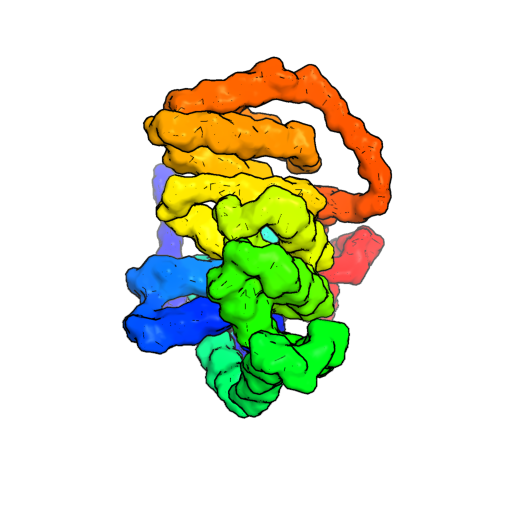.278 10.292 1.993 1.00 87.38 265 ALA A C 1
ATOM 2182 O O . ALA A 1 265 ? 5.392 10.064 2.453 1.00 87.38 265 ALA A O 1
ATOM 2183 N N . ALA A 1 266 ? 4.128 10.929 0.823 1.00 91.81 266 ALA A N 1
ATOM 2184 C CA . ALA A 1 266 ? 5.251 11.256 -0.065 1.00 91.81 266 ALA A CA 1
ATOM 2185 C C . ALA A 1 266 ? 6.330 12.103 0.626 1.00 91.81 266 ALA A C 1
ATOM 2187 O O . ALA A 1 266 ? 7.513 11.773 0.568 1.00 91.81 266 ALA A O 1
ATOM 2188 N N . ALA A 1 267 ? 5.912 13.162 1.328 1.00 91.69 267 ALA A N 1
ATOM 2189 C CA . ALA A 1 267 ? 6.832 14.046 2.033 1.00 91.69 267 ALA A CA 1
ATOM 2190 C C . ALA A 1 267 ? 7.586 13.325 3.155 1.00 91.69 267 ALA A C 1
ATOM 2192 O O . ALA A 1 267 ? 8.797 13.485 3.282 1.00 91.69 267 ALA A O 1
ATOM 2193 N N . ASP A 1 268 ? 6.877 12.502 3.932 1.00 91.81 268 ASP A N 1
ATOM 2194 C CA . ASP A 1 268 ? 7.479 11.719 5.012 1.00 91.81 268 ASP A CA 1
ATOM 2195 C C . ASP A 1 268 ? 8.513 10.734 4.456 1.00 91.81 268 ASP A C 1
ATOM 2197 O O . ASP A 1 268 ? 9.615 10.650 4.984 1.00 91.81 268 ASP A O 1
ATOM 2201 N N . ARG A 1 269 ? 8.209 10.067 3.334 1.00 92.25 269 ARG A N 1
ATOM 2202 C CA . ARG A 1 269 ? 9.131 9.129 2.674 1.00 92.25 269 ARG A CA 1
ATOM 2203 C C . ARG A 1 269 ? 10.389 9.808 2.146 1.00 92.25 269 ARG A C 1
ATOM 2205 O O . ARG A 1 269 ? 11.480 9.300 2.365 1.00 92.25 269 ARG A O 1
ATOM 2212 N N . ILE A 1 270 ? 10.258 10.968 1.501 1.00 94.25 270 ILE A N 1
ATOM 2213 C CA . ILE A 1 270 ? 11.426 11.736 1.039 1.00 94.25 270 ILE A CA 1
ATOM 2214 C C . ILE A 1 270 ? 12.311 12.122 2.228 1.00 94.25 270 ILE A C 1
ATOM 2216 O O . ILE A 1 270 ? 13.530 11.982 2.179 1.00 94.25 270 ILE A O 1
ATOM 2220 N N . LEU A 1 271 ? 11.700 12.611 3.307 1.00 93.44 271 LEU A N 1
ATOM 2221 C CA . LEU A 1 271 ? 12.429 13.011 4.504 1.00 93.44 271 LEU A CA 1
ATOM 2222 C C . LEU A 1 271 ? 13.084 11.815 5.220 1.00 93.44 271 LEU A C 1
ATOM 2224 O O . LEU A 1 271 ? 14.183 11.963 5.753 1.00 93.44 271 LEU A O 1
ATOM 2228 N N . GLU A 1 272 ? 12.448 10.641 5.218 1.00 92.19 272 GLU A N 1
ATOM 2229 C CA . GLU A 1 272 ? 13.030 9.389 5.714 1.00 92.19 272 GLU A CA 1
ATOM 2230 C C . GLU A 1 272 ? 14.320 9.037 4.955 1.00 92.19 272 GLU A C 1
ATOM 2232 O O . GLU A 1 272 ? 15.345 8.834 5.606 1.00 92.19 272 GLU A O 1
ATOM 2237 N N . GLU A 1 273 ? 14.324 9.076 3.617 1.00 93.06 273 GLU A N 1
ATOM 2238 C CA . GLU A 1 273 ? 15.536 8.812 2.819 1.00 93.06 273 GLU A CA 1
ATOM 2239 C C . GLU A 1 273 ? 16.674 9.788 3.127 1.00 93.06 273 GLU A C 1
ATOM 2241 O O . GLU A 1 273 ? 17.828 9.387 3.267 1.00 93.06 273 GLU A O 1
ATOM 2246 N N . VAL A 1 274 ? 16.357 11.074 3.303 1.00 93.00 274 VAL A N 1
ATOM 2247 C CA . VAL A 1 274 ? 17.355 12.083 3.691 1.00 93.00 274 VAL A CA 1
ATOM 2248 C C . VAL A 1 274 ? 17.974 11.744 5.038 1.00 93.00 274 VAL A C 1
ATOM 2250 O O . VAL A 1 274 ? 19.186 11.848 5.205 1.00 93.00 274 VAL A O 1
ATOM 2253 N N . VAL A 1 275 ? 17.169 11.337 6.018 1.00 91.88 275 VAL A N 1
ATOM 2254 C CA . VAL A 1 275 ? 17.690 10.983 7.342 1.00 91.88 275 VAL A CA 1
ATOM 2255 C C . VAL A 1 275 ? 18.551 9.725 7.287 1.00 91.88 275 VAL A C 1
ATOM 2257 O O . VAL A 1 275 ? 19.571 9.676 7.975 1.00 91.88 275 VAL A O 1
ATOM 2260 N N . VAL A 1 276 ? 18.153 8.734 6.490 1.00 90.81 276 VAL A N 1
ATOM 2261 C CA . VAL A 1 276 ? 18.850 7.449 6.379 1.00 90.81 276 VAL A CA 1
ATOM 2262 C C . VAL A 1 276 ? 20.177 7.590 5.631 1.00 90.81 276 VAL A C 1
ATOM 2264 O O . VAL A 1 276 ? 21.199 7.114 6.124 1.00 90.81 276 VAL A O 1
ATOM 2267 N N . HIS A 1 277 ? 20.192 8.276 4.485 1.00 92.19 277 HIS A N 1
ATOM 2268 C CA . HIS A 1 277 ? 21.331 8.234 3.559 1.00 92.19 277 HIS A CA 1
ATOM 2269 C C . HIS A 1 277 ? 22.276 9.434 3.636 1.00 92.19 277 HIS A C 1
ATOM 2271 O O . HIS A 1 277 ? 23.394 9.345 3.138 1.00 92.19 277 HIS A O 1
ATOM 2277 N N . ALA A 1 278 ? 21.904 10.548 4.281 1.00 92.62 278 ALA A N 1
ATOM 2278 C CA . ALA A 1 278 ? 22.706 11.782 4.219 1.00 92.62 278 ALA A CA 1
ATOM 2279 C C . ALA A 1 278 ? 24.120 11.684 4.815 1.00 92.62 278 ALA A C 1
ATOM 2281 O O . ALA A 1 278 ? 24.954 12.546 4.538 1.00 92.62 278 ALA A O 1
ATOM 2282 N N . GLU A 1 279 ? 24.409 10.689 5.658 1.00 92.81 279 GLU A N 1
ATOM 2283 C CA . GLU A 1 279 ? 25.771 10.480 6.167 1.00 92.81 279 GLU A CA 1
ATOM 2284 C C . GLU A 1 279 ? 26.724 9.915 5.105 1.00 92.81 279 GLU A C 1
ATOM 2286 O O . GLU A 1 279 ? 27.937 10.097 5.227 1.00 92.81 279 GLU A O 1
ATOM 2291 N N . ASN A 1 280 ? 26.192 9.283 4.056 1.00 91.75 280 ASN A N 1
ATOM 2292 C CA . ASN A 1 280 ? 26.975 8.825 2.921 1.00 91.75 280 ASN A CA 1
ATOM 2293 C C . ASN A 1 280 ? 27.055 9.943 1.855 1.00 91.75 280 ASN A C 1
ATOM 2295 O O . ASN A 1 280 ? 26.026 10.351 1.312 1.00 91.75 280 ASN A O 1
ATOM 2299 N N . PRO A 1 281 ? 28.259 10.461 1.544 1.00 90.31 281 PRO A N 1
ATOM 2300 C CA . PRO A 1 281 ? 28.427 11.548 0.583 1.00 90.31 281 PRO A CA 1
ATOM 2301 C C . PRO A 1 281 ? 28.020 11.184 -0.850 1.00 90.31 281 PRO A C 1
ATOM 2303 O O . PRO A 1 281 ? 27.705 12.101 -1.608 1.00 90.31 281 PRO A O 1
ATOM 2306 N N . ASP A 1 282 ? 28.001 9.898 -1.207 1.00 90.94 282 ASP A N 1
ATOM 2307 C CA . ASP A 1 282 ? 27.679 9.445 -2.565 1.00 90.94 282 ASP A CA 1
ATOM 2308 C C . ASP A 1 282 ? 26.220 9.764 -2.933 1.00 90.94 282 ASP A C 1
ATOM 2310 O O . ASP A 1 282 ? 25.942 10.166 -4.057 1.00 90.94 282 ASP A O 1
ATOM 2314 N N . PHE A 1 283 ? 25.306 9.749 -1.955 1.00 92.31 283 PHE A N 1
ATOM 2315 C CA . PHE A 1 283 ? 23.892 10.088 -2.161 1.00 92.31 283 PHE A CA 1
ATOM 2316 C C . PHE A 1 283 ? 23.599 11.594 -2.148 1.00 92.31 283 PHE A C 1
ATOM 2318 O O . PHE A 1 283 ? 22.443 12.009 -2.245 1.00 92.31 283 PHE A O 1
ATOM 2325 N N . ARG A 1 284 ? 24.602 12.464 -1.972 1.00 92.25 284 ARG A N 1
ATOM 2326 C CA . ARG A 1 284 ? 24.348 13.890 -1.703 1.00 92.25 284 ARG A CA 1
ATOM 2327 C C . ARG A 1 284 ? 23.584 14.586 -2.832 1.00 92.25 284 ARG A C 1
ATOM 2329 O O . ARG A 1 284 ? 22.727 15.420 -2.541 1.00 92.25 284 ARG A O 1
ATOM 2336 N N . GLU A 1 285 ? 23.910 14.300 -4.090 1.00 92.94 285 GLU A N 1
ATOM 2337 C CA . GLU A 1 285 ? 23.227 14.913 -5.238 1.00 92.94 285 GLU A CA 1
ATOM 2338 C C . GLU A 1 285 ? 21.783 14.411 -5.363 1.00 92.94 285 GLU A C 1
ATOM 2340 O O . GLU A 1 285 ? 20.867 15.229 -5.488 1.00 92.94 285 GLU A O 1
ATOM 2345 N N . ASP A 1 286 ? 21.566 13.107 -5.193 1.00 92.62 286 ASP A N 1
ATOM 2346 C CA . ASP A 1 286 ? 20.237 12.490 -5.245 1.00 92.62 286 ASP A CA 1
ATOM 2347 C C . ASP A 1 286 ? 19.327 12.986 -4.121 1.00 92.62 286 ASP A C 1
ATOM 2349 O O . ASP A 1 286 ? 18.167 13.322 -4.355 1.00 92.62 286 ASP A O 1
ATOM 2353 N N . LEU A 1 287 ? 19.853 13.123 -2.901 1.00 95.06 287 LEU A N 1
ATOM 2354 C CA . LEU A 1 287 ? 19.103 13.666 -1.767 1.00 95.06 287 LEU A CA 1
ATOM 2355 C C . LEU A 1 287 ? 18.716 15.133 -1.976 1.00 95.06 287 LEU A C 1
ATOM 2357 O O . LEU A 1 287 ? 17.620 15.544 -1.591 1.00 95.06 287 LEU A O 1
ATOM 2361 N N . LEU A 1 288 ? 19.583 15.935 -2.603 1.00 94.75 288 LEU A N 1
ATOM 2362 C CA . LEU A 1 288 ? 19.247 17.313 -2.968 1.00 94.75 288 LEU A CA 1
ATOM 2363 C C . LEU A 1 288 ? 18.147 17.354 -4.035 1.00 94.75 288 LEU A C 1
ATOM 2365 O O . LEU A 1 288 ? 17.231 18.172 -3.925 1.00 94.75 288 LEU A O 1
ATOM 2369 N N . ALA A 1 289 ? 18.210 16.469 -5.033 1.00 93.50 289 ALA A N 1
ATOM 2370 C CA . ALA A 1 289 ? 17.171 16.338 -6.048 1.00 93.50 289 ALA A CA 1
ATOM 2371 C C . ALA A 1 289 ? 15.833 15.893 -5.433 1.00 93.50 289 ALA A C 1
ATOM 2373 O O . ALA A 1 289 ? 14.793 16.489 -5.721 1.00 93.50 289 ALA A O 1
ATOM 2374 N N . LEU A 1 290 ? 15.855 14.898 -4.539 1.00 94.12 290 LEU A N 1
ATOM 2375 C CA . LEU A 1 290 ? 14.676 14.415 -3.822 1.00 94.12 290 LEU A CA 1
ATOM 2376 C C . LEU A 1 290 ? 14.013 15.512 -2.993 1.00 94.12 290 LEU A C 1
ATOM 2378 O O . LEU A 1 290 ? 12.803 15.711 -3.077 1.00 94.12 290 LEU A O 1
ATOM 2382 N N . VAL A 1 291 ? 14.791 16.243 -2.195 1.00 94.62 291 VAL A N 1
ATOM 2383 C CA . VAL A 1 291 ? 14.250 17.309 -1.344 1.00 94.62 291 VAL A CA 1
ATOM 2384 C C . VAL A 1 291 ? 13.668 18.444 -2.184 1.00 94.62 291 VAL A C 1
ATOM 2386 O O . VAL A 1 291 ? 12.664 19.035 -1.795 1.00 94.62 291 VAL A O 1
ATOM 2389 N N . GLU A 1 292 ? 14.215 18.718 -3.369 1.00 93.94 292 GLU A N 1
ATOM 2390 C CA . GLU A 1 292 ? 13.652 19.718 -4.278 1.00 93.94 292 GLU A CA 1
ATOM 2391 C C . GLU A 1 292 ? 12.243 19.337 -4.782 1.00 93.94 292 GLU A C 1
ATOM 2393 O O . GLU A 1 292 ? 11.425 20.232 -5.020 1.00 93.94 292 GLU A O 1
ATOM 2398 N N . LEU A 1 293 ? 11.890 18.043 -4.839 1.00 93.56 293 LEU A N 1
ATOM 2399 C CA . LEU A 1 293 ? 10.514 17.614 -5.136 1.00 93.56 293 LEU A CA 1
ATOM 2400 C C . LEU A 1 293 ? 9.508 18.164 -4.113 1.00 93.56 293 LEU A C 1
ATOM 2402 O O . LEU A 1 293 ? 8.377 18.493 -4.475 1.00 93.56 293 LEU A O 1
ATOM 2406 N N . LEU A 1 294 ? 9.919 18.357 -2.853 1.00 92.31 294 LEU A N 1
ATOM 2407 C CA . LEU A 1 294 ? 9.048 18.849 -1.780 1.00 92.31 294 LEU A CA 1
ATOM 2408 C C . LEU A 1 294 ? 8.519 20.264 -2.032 1.00 92.31 294 LEU A C 1
ATOM 2410 O O . LEU A 1 294 ? 7.521 20.647 -1.422 1.00 92.31 294 LEU A O 1
ATOM 2414 N N . ARG A 1 295 ? 9.093 21.026 -2.975 1.00 88.69 295 ARG A N 1
ATOM 2415 C CA . ARG A 1 295 ? 8.512 22.309 -3.413 1.00 88.69 295 ARG A CA 1
ATOM 2416 C C . ARG A 1 295 ? 7.107 22.177 -3.984 1.00 88.69 295 ARG A C 1
ATOM 2418 O O . ARG A 1 295 ? 6.344 23.139 -3.952 1.00 88.69 295 ARG A O 1
ATOM 2425 N N . GLN A 1 296 ? 6.790 21.013 -4.539 1.00 85.19 296 GLN A N 1
ATOM 2426 C CA . GLN A 1 296 ? 5.482 20.712 -5.110 1.00 85.19 296 GLN A CA 1
ATOM 2427 C C . GLN A 1 296 ? 4.512 20.152 -4.060 1.00 85.19 296 GLN A C 1
ATOM 2429 O O . GLN A 1 296 ? 3.340 19.929 -4.361 1.00 85.19 296 GLN A O 1
ATOM 2434 N N . SER A 1 297 ? 4.983 19.925 -2.828 1.00 85.31 297 SER A N 1
ATOM 2435 C CA . SER A 1 297 ? 4.181 19.328 -1.768 1.00 85.31 297 SER A CA 1
ATOM 2436 C C . SER A 1 297 ? 2.991 20.202 -1.402 1.00 85.31 297 SER A C 1
ATOM 2438 O O . SER A 1 297 ? 3.095 21.421 -1.246 1.00 85.31 297 SER A O 1
ATOM 2440 N N . ARG A 1 298 ? 1.854 19.537 -1.204 1.00 82.19 298 ARG A N 1
ATOM 2441 C CA . ARG A 1 298 ? 0.626 20.123 -0.659 1.00 82.19 298 ARG A CA 1
ATOM 2442 C C . ARG A 1 298 ? 0.408 19.766 0.811 1.00 82.19 298 ARG A C 1
ATOM 2444 O O . ARG A 1 298 ? -0.643 20.104 1.350 1.00 82.19 298 ARG A O 1
ATOM 2451 N N . ASP A 1 299 ? 1.369 19.092 1.446 1.00 82.88 299 ASP A N 1
ATOM 2452 C CA . ASP A 1 299 ? 1.290 18.743 2.864 1.00 82.88 299 ASP A CA 1
ATOM 2453 C C . ASP A 1 299 ? 1.275 20.023 3.721 1.00 82.88 299 ASP A C 1
ATOM 2455 O O . ASP A 1 299 ? 2.274 20.750 3.753 1.00 82.88 299 ASP A O 1
ATOM 2459 N N . PRO A 1 300 ? 0.170 20.317 4.433 1.00 79.62 300 PRO A N 1
ATOM 2460 C CA . PRO A 1 300 ? 0.063 21.523 5.249 1.00 79.62 300 PRO A CA 1
ATOM 2461 C C . PRO A 1 300 ? 1.037 21.538 6.434 1.00 79.62 300 PRO A C 1
ATOM 2463 O O . PRO A 1 300 ? 1.304 22.607 6.976 1.00 79.62 300 PRO A O 1
ATOM 2466 N N . ASN A 1 301 ? 1.569 20.378 6.829 1.00 83.50 301 ASN A N 1
ATOM 2467 C CA . ASN A 1 301 ? 2.468 20.229 7.969 1.00 83.50 301 ASN A CA 1
ATOM 2468 C C . ASN A 1 301 ? 3.935 20.071 7.544 1.00 83.50 301 ASN A C 1
ATOM 2470 O O . ASN A 1 301 ? 4.778 19.790 8.393 1.00 83.50 301 ASN A O 1
ATOM 2474 N N . LEU A 1 302 ? 4.266 20.234 6.256 1.00 87.62 302 LEU A N 1
ATOM 2475 C CA . LEU A 1 302 ? 5.624 20.008 5.749 1.00 87.62 302 LEU A CA 1
ATOM 2476 C C . LEU A 1 302 ? 6.683 20.819 6.509 1.00 87.62 302 LEU A C 1
ATOM 2478 O O . LEU A 1 302 ? 7.710 20.277 6.910 1.00 87.62 302 LEU A O 1
ATOM 2482 N N . GLU A 1 303 ? 6.428 22.113 6.713 1.00 85.38 303 GLU A N 1
ATOM 2483 C CA . GLU A 1 303 ? 7.362 23.006 7.403 1.00 85.38 303 GLU A CA 1
ATOM 2484 C C . GLU A 1 303 ? 7.561 22.583 8.864 1.00 85.38 303 GLU A C 1
ATOM 2486 O O . GLU A 1 303 ? 8.696 22.509 9.330 1.00 85.38 303 GLU A O 1
ATOM 2491 N N . GLU A 1 304 ? 6.479 22.236 9.569 1.00 86.12 304 GLU A N 1
ATOM 2492 C CA . GLU A 1 304 ? 6.543 21.738 10.947 1.00 86.12 304 GLU A CA 1
ATOM 2493 C C . GLU A 1 304 ? 7.366 20.446 11.023 1.00 86.12 304 GLU A C 1
ATOM 2495 O O . GLU A 1 304 ? 8.316 20.382 11.801 1.00 86.12 304 GLU A O 1
ATOM 2500 N N . LYS A 1 305 ? 7.095 19.472 10.145 1.00 90.56 305 LYS A N 1
ATOM 2501 C CA . LYS A 1 305 ? 7.847 18.209 10.055 1.00 90.56 305 LYS A CA 1
ATOM 2502 C C . LYS A 1 305 ? 9.341 18.439 9.810 1.00 90.56 305 LYS A C 1
ATOM 2504 O O . LYS A 1 305 ? 10.184 17.866 10.501 1.00 90.56 305 LYS A O 1
ATOM 2509 N N . MET A 1 306 ? 9.690 19.311 8.862 1.00 90.81 306 MET A N 1
ATOM 2510 C CA . MET A 1 306 ? 11.086 19.663 8.579 1.00 90.81 306 MET A CA 1
ATOM 2511 C C . MET A 1 306 ? 11.758 20.332 9.780 1.00 90.81 306 MET A C 1
ATOM 2513 O O . MET A 1 306 ? 12.892 19.997 10.124 1.00 90.81 306 MET A O 1
ATOM 2517 N N . MET A 1 307 ? 11.064 21.252 10.449 1.00 87.56 307 MET A N 1
ATOM 2518 C CA . MET A 1 307 ? 11.584 21.925 11.638 1.00 87.56 307 MET A CA 1
ATOM 2519 C C . MET A 1 307 ? 11.763 20.956 12.809 1.00 87.56 307 MET A C 1
ATOM 2521 O O . MET A 1 307 ? 12.773 21.030 13.512 1.00 87.56 307 MET A O 1
ATOM 2525 N N . GLU A 1 308 ? 10.836 20.024 13.022 1.00 90.25 308 GLU A N 1
ATOM 2526 C CA . GLU A 1 308 ? 10.981 18.951 14.010 1.00 90.25 308 GLU A CA 1
ATOM 2527 C C . GLU A 1 308 ? 12.218 18.093 13.724 1.00 90.25 308 GLU A C 1
ATOM 2529 O O . GLU A 1 308 ? 13.000 17.809 14.635 1.00 90.25 308 GLU A O 1
ATOM 2534 N N . MET A 1 309 ? 12.451 17.741 12.457 1.00 90.50 309 MET A N 1
ATOM 2535 C CA . MET A 1 309 ? 13.635 16.989 12.045 1.00 90.50 309 MET A CA 1
ATOM 2536 C C . MET A 1 309 ? 14.935 17.761 12.258 1.00 90.50 309 MET A C 1
ATOM 2538 O O . MET A 1 309 ? 15.881 17.197 12.808 1.00 90.50 309 MET A O 1
ATOM 2542 N N . VAL A 1 310 ? 14.996 19.041 11.886 1.00 89.81 310 VAL A N 1
ATOM 2543 C CA . VAL A 1 310 ? 16.187 19.885 12.096 1.00 89.81 310 VAL A CA 1
ATOM 2544 C C . VAL A 1 310 ? 16.523 20.004 13.586 1.00 89.81 310 VAL A C 1
ATOM 2546 O O . VAL A 1 310 ? 17.690 19.934 13.977 1.00 89.81 310 VAL A O 1
ATOM 2549 N N . ASN A 1 311 ? 15.500 20.133 14.433 1.00 88.75 311 ASN A N 1
ATOM 2550 C CA . ASN A 1 311 ? 15.664 20.266 15.880 1.00 88.75 311 ASN A CA 1
ATOM 2551 C C . ASN A 1 311 ? 15.862 18.925 16.608 1.00 88.75 311 ASN A C 1
ATOM 2553 O O . ASN A 1 311 ? 16.250 18.908 17.780 1.00 88.75 311 ASN A O 1
ATOM 2557 N N . SER A 1 312 ? 15.608 17.796 15.945 1.00 90.50 312 SER A N 1
ATOM 2558 C CA . SER A 1 312 ? 15.738 16.476 16.550 1.00 90.50 312 SER A CA 1
ATOM 2559 C C . SER A 1 312 ? 17.210 16.122 16.784 1.00 90.50 312 SER A C 1
ATOM 2561 O O . SER A 1 312 ? 18.017 16.144 15.851 1.00 90.50 312 SER A O 1
ATOM 2563 N N . PRO A 1 313 ? 17.590 15.689 18.002 1.00 86.00 313 PRO A N 1
ATOM 2564 C CA . PRO A 1 313 ? 18.957 15.265 18.288 1.00 86.00 313 PRO A CA 1
ATOM 2565 C C . PRO A 1 313 ? 19.357 13.995 17.524 1.00 86.00 313 PRO A C 1
ATOM 2567 O O . PRO A 1 313 ? 20.545 13.703 17.444 1.00 86.00 313 PRO A O 1
ATOM 2570 N N . LYS A 1 314 ? 18.385 13.247 16.981 1.00 88.00 314 LYS A N 1
ATOM 2571 C CA . LYS A 1 314 ? 18.618 12.013 16.218 1.00 88.00 314 LYS A CA 1
ATOM 2572 C C . LYS A 1 314 ? 18.985 12.260 14.755 1.00 88.00 314 LYS A C 1
ATOM 2574 O O . LYS A 1 314 ? 19.526 11.363 14.127 1.00 88.00 314 LYS A O 1
ATOM 2579 N N . THR A 1 315 ? 18.691 13.442 14.219 1.00 90.50 315 THR A N 1
ATOM 2580 C CA . THR A 1 315 ? 18.987 13.780 12.824 1.00 90.50 315 THR A CA 1
ATOM 2581 C C . THR A 1 315 ? 20.466 14.112 12.685 1.00 90.50 315 THR A C 1
ATOM 2583 O O . THR A 1 315 ? 20.965 14.970 13.427 1.00 90.50 315 THR A O 1
ATOM 2586 N N . SER A 1 316 ? 21.157 13.453 11.752 1.00 93.62 316 SER A N 1
ATOM 2587 C CA . SER A 1 316 ? 22.580 13.670 11.480 1.00 93.62 316 SER A CA 1
ATOM 2588 C C . SER A 1 316 ? 22.846 15.097 10.990 1.00 93.62 316 SER A C 1
ATOM 2590 O O . SER A 1 316 ? 21.963 15.780 10.467 1.00 93.62 316 SER A O 1
ATOM 2592 N N . ARG A 1 317 ? 24.078 15.585 11.171 1.00 93.81 317 ARG A N 1
ATOM 2593 C CA . ARG A 1 317 ? 24.452 16.935 10.723 1.00 93.81 317 ARG A CA 1
ATOM 2594 C C . ARG A 1 317 ? 24.268 17.123 9.203 1.00 93.81 317 ARG A C 1
ATOM 2596 O O . ARG A 1 317 ? 23.672 18.137 8.846 1.00 93.81 317 ARG A O 1
ATOM 2603 N N . PRO A 1 318 ? 24.699 16.192 8.329 1.00 94.50 318 PRO A N 1
ATOM 2604 C CA . PRO A 1 318 ? 24.478 16.321 6.887 1.00 94.50 318 PRO A CA 1
ATOM 2605 C C . PRO A 1 318 ? 22.995 16.418 6.502 1.00 94.50 318 PRO A C 1
ATOM 2607 O O . PRO A 1 318 ? 22.628 17.289 5.716 1.00 94.50 318 PRO A O 1
ATOM 2610 N N . ALA A 1 319 ? 22.125 15.608 7.119 1.00 94.44 319 ALA A N 1
ATOM 2611 C CA . ALA A 1 319 ? 20.681 15.676 6.882 1.00 94.44 319 ALA A CA 1
ATOM 2612 C C . ALA A 1 319 ? 20.109 17.053 7.257 1.00 94.44 319 ALA A C 1
ATOM 2614 O O . ALA A 1 319 ? 19.335 17.638 6.498 1.00 94.44 319 ALA A O 1
ATOM 2615 N N . ARG A 1 320 ? 20.530 17.618 8.401 1.00 94.56 320 ARG A N 1
ATOM 2616 C CA . ARG A 1 320 ? 20.116 18.974 8.804 1.00 94.56 320 ARG A CA 1
ATOM 2617 C C . ARG A 1 320 ? 20.577 20.028 7.810 1.00 94.56 320 ARG A C 1
ATOM 2619 O O . ARG A 1 320 ? 19.797 20.912 7.488 1.00 94.56 320 ARG A O 1
ATOM 2626 N N . GLU A 1 321 ? 21.813 19.941 7.321 1.00 94.12 321 GLU A N 1
ATOM 2627 C CA . GLU A 1 321 ? 22.351 20.901 6.350 1.00 94.12 321 GLU A CA 1
ATOM 2628 C C . GLU A 1 321 ? 21.538 20.894 5.043 1.00 94.12 321 GLU A C 1
ATOM 2630 O O . GLU A 1 321 ? 21.181 21.968 4.558 1.00 94.12 321 GLU A O 1
ATOM 2635 N N . ILE A 1 322 ? 21.164 19.712 4.534 1.00 94.88 322 ILE A N 1
ATOM 2636 C CA . ILE A 1 322 ? 20.295 19.558 3.352 1.00 94.88 322 ILE A CA 1
ATOM 2637 C C . ILE A 1 322 ? 18.917 20.197 3.595 1.00 94.88 322 ILE A C 1
ATOM 2639 O O . ILE A 1 322 ? 18.467 21.029 2.802 1.00 94.88 322 ILE A O 1
ATOM 2643 N N . ILE A 1 323 ? 18.256 19.854 4.708 1.00 93.38 323 ILE A N 1
ATOM 2644 C CA . ILE A 1 323 ? 16.911 20.361 5.032 1.00 93.38 323 ILE A CA 1
ATOM 2645 C C . ILE A 1 323 ? 16.937 21.878 5.271 1.00 93.38 323 ILE A C 1
ATOM 2647 O O . ILE A 1 323 ? 16.084 22.607 4.765 1.00 93.38 323 ILE A O 1
ATOM 2651 N N . GLU A 1 324 ? 17.930 22.392 5.999 1.00 92.12 324 GLU A N 1
ATOM 2652 C CA . GLU A 1 324 ? 18.090 23.829 6.228 1.00 92.12 324 GLU A CA 1
ATOM 2653 C C . GLU A 1 324 ? 18.350 24.597 4.931 1.00 92.12 324 GLU A C 1
ATOM 2655 O O . GLU A 1 324 ? 17.849 25.711 4.765 1.00 92.12 324 GLU A O 1
ATOM 2660 N N . GLU A 1 325 ? 19.162 24.049 4.023 1.00 91.38 325 GLU A N 1
ATOM 2661 C CA . GLU A 1 325 ? 19.423 24.664 2.723 1.00 91.38 325 GLU A CA 1
ATOM 2662 C C . GLU A 1 325 ? 18.134 24.769 1.901 1.00 91.38 325 GLU A C 1
ATOM 2664 O O . GLU A 1 325 ? 17.855 25.827 1.328 1.00 91.38 325 GLU A O 1
ATOM 2669 N N . PHE A 1 326 ? 17.314 23.717 1.903 1.00 91.56 326 PHE A N 1
ATOM 2670 C CA . PHE A 1 326 ? 15.994 23.745 1.286 1.00 91.56 326 PHE A CA 1
ATOM 2671 C C . PHE A 1 326 ? 15.085 24.798 1.930 1.00 91.56 326 PHE A C 1
ATOM 2673 O O . PHE A 1 326 ? 14.562 25.660 1.222 1.00 91.56 326 PHE A O 1
ATOM 2680 N N . LEU A 1 327 ? 14.942 24.811 3.260 1.00 88.62 327 LEU A N 1
ATOM 2681 C CA . LEU A 1 327 ? 14.107 25.789 3.975 1.00 88.62 327 LEU A CA 1
ATOM 2682 C C . LEU A 1 327 ? 14.531 27.239 3.680 1.00 88.62 327 LEU A C 1
ATOM 2684 O O . LEU A 1 327 ? 13.680 28.097 3.438 1.00 88.62 327 LEU A O 1
ATOM 2688 N N . LYS A 1 328 ? 15.843 27.514 3.609 1.00 86.75 328 LYS A N 1
ATOM 2689 C CA . LYS A 1 328 ? 16.388 28.837 3.240 1.00 86.75 328 LYS A CA 1
ATOM 2690 C C . LYS A 1 328 ? 15.987 29.261 1.822 1.00 86.75 328 LYS A C 1
ATOM 2692 O O . LYS A 1 328 ? 15.772 30.449 1.583 1.00 86.75 328 LYS A O 1
ATOM 2697 N N . LYS A 1 329 ? 15.892 28.314 0.881 1.00 82.94 329 LYS A N 1
ATOM 2698 C CA . LYS A 1 329 ? 15.528 28.565 -0.527 1.00 82.94 329 LYS A CA 1
ATOM 2699 C C . LYS A 1 329 ? 14.013 28.643 -0.762 1.00 82.94 329 LYS A C 1
ATOM 2701 O O . LYS A 1 329 ? 13.588 29.286 -1.720 1.00 82.94 329 LYS A O 1
ATOM 2706 N N . SER A 1 330 ? 13.209 28.021 0.097 1.00 69.44 330 SER A N 1
ATOM 2707 C CA . SER A 1 330 ? 11.795 27.705 -0.173 1.00 69.44 330 SER A CA 1
ATOM 2708 C C . SER A 1 330 ? 10.785 28.777 0.249 1.00 69.44 330 SER A C 1
ATOM 2710 O O . SER A 1 330 ? 9.581 28.572 0.129 1.00 69.44 330 SER A O 1
ATOM 2712 N N . MET A 1 331 ? 11.231 29.955 0.699 1.00 52.22 331 MET A N 1
ATOM 2713 C CA . MET A 1 331 ? 10.332 31.048 1.095 1.00 52.22 331 MET A CA 1
ATOM 2714 C C . MET A 1 331 ? 9.671 31.759 -0.105 1.00 52.22 331 MET A C 1
ATOM 2716 O O . MET A 1 331 ? 9.970 32.928 -0.340 1.00 52.22 331 MET A O 1
ATOM 2720 N N . ARG A 1 332 ? 8.758 31.108 -0.853 1.00 49.88 332 ARG A N 1
ATOM 2721 C CA . ARG A 1 332 ? 7.730 31.757 -1.710 1.00 49.88 332 ARG A CA 1
ATOM 2722 C C . ARG A 1 332 ? 6.495 30.861 -1.937 1.00 49.88 332 ARG A C 1
ATOM 2724 O O . ARG A 1 332 ? 6.621 29.644 -1.899 1.00 49.88 332 ARG A O 1
ATOM 2731 N N . PRO A 1 333 ? 5.303 31.455 -2.163 1.00 45.03 333 PRO A N 1
ATOM 2732 C CA . PRO A 1 333 ? 4.029 30.750 -2.059 1.00 45.03 333 PRO A CA 1
ATOM 2733 C C . PRO A 1 333 ? 3.704 29.896 -3.291 1.00 45.03 333 PRO A C 1
ATOM 2735 O O . PRO A 1 333 ? 3.970 30.281 -4.430 1.00 45.03 333 PRO A O 1
ATOM 2738 N N . VAL A 1 334 ? 3.069 28.756 -3.021 1.00 47.34 334 VAL A N 1
ATOM 2739 C CA . VAL A 1 334 ? 2.583 27.760 -3.985 1.00 47.34 334 VAL A CA 1
ATOM 2740 C C . VAL A 1 334 ? 1.484 28.349 -4.881 1.00 47.34 334 VAL A C 1
ATOM 2742 O O . VAL A 1 334 ? 0.532 28.969 -4.399 1.00 47.34 334 VAL A O 1
ATOM 2745 N N . VAL A 1 335 ? 1.597 28.132 -6.195 1.00 41.12 335 VAL A N 1
ATOM 2746 C CA . VAL A 1 335 ? 0.549 28.453 -7.176 1.00 41.12 335 VAL A CA 1
ATOM 2747 C C . VAL A 1 335 ? -0.552 27.399 -7.071 1.00 41.12 335 VAL A C 1
ATOM 2749 O O . VAL A 1 335 ? -0.326 26.222 -7.339 1.00 41.12 335 VAL A O 1
ATOM 2752 N N . ARG A 1 336 ? -1.750 27.833 -6.669 1.00 44.12 336 ARG A N 1
ATOM 2753 C CA . ARG A 1 336 ? -2.965 27.011 -6.673 1.00 44.12 336 ARG A CA 1
ATOM 2754 C C . ARG A 1 336 ? -3.358 26.692 -8.114 1.00 44.12 336 ARG A C 1
ATOM 2756 O O . ARG A 1 336 ? -3.624 27.608 -8.888 1.00 44.12 336 ARG A O 1
ATOM 2763 N N . THR A 1 337 ? -3.427 25.412 -8.449 1.00 39.91 337 THR A N 1
ATOM 2764 C CA . THR A 1 337 ? -4.147 24.920 -9.625 1.00 39.91 337 THR A CA 1
ATOM 2765 C C . THR A 1 337 ? -5.401 24.190 -9.152 1.00 39.91 337 THR A C 1
ATOM 2767 O O . THR A 1 337 ? -5.346 23.359 -8.246 1.00 39.91 337 THR A O 1
ATOM 2770 N N . ASP A 1 338 ? -6.543 24.593 -9.707 1.00 40.88 338 ASP A N 1
ATOM 2771 C CA . ASP A 1 338 ? -7.880 24.217 -9.249 1.00 40.88 338 ASP A CA 1
ATOM 2772 C C . ASP A 1 338 ? -8.271 22.755 -9.544 1.00 40.88 338 ASP A C 1
ATOM 2774 O O . ASP A 1 338 ? -7.893 22.175 -10.560 1.00 40.88 338 ASP A O 1
ATOM 2778 N N . ALA A 1 339 ? -9.164 22.262 -8.675 1.00 45.56 339 ALA A N 1
ATOM 2779 C CA . ALA A 1 339 ? -10.223 21.271 -8.905 1.00 45.56 339 ALA A CA 1
ATOM 2780 C C . ALA A 1 339 ? -9.851 19.787 -9.124 1.00 45.56 339 ALA A C 1
ATOM 2782 O O . ALA A 1 339 ? -10.259 19.170 -10.105 1.00 45.56 339 ALA A O 1
ATOM 2783 N N . VAL A 1 340 ? -9.246 19.171 -8.106 1.00 48.34 340 VAL A N 1
ATOM 2784 C CA . VAL A 1 340 ? -9.511 17.773 -7.705 1.00 48.34 340 VAL A CA 1
ATOM 2785 C C . VAL A 1 340 ? -9.688 17.776 -6.180 1.00 48.34 340 VAL A C 1
ATOM 2787 O O . VAL A 1 340 ? -9.090 18.613 -5.507 1.00 48.34 340 VAL A O 1
ATOM 2790 N N . ALA A 1 341 ? -10.551 16.918 -5.623 1.00 55.78 341 ALA A N 1
ATOM 2791 C CA . ALA A 1 341 ? -10.736 16.817 -4.173 1.00 55.78 341 ALA A CA 1
ATOM 2792 C C . ALA A 1 341 ? -9.379 16.571 -3.492 1.00 55.78 341 ALA A C 1
ATOM 2794 O O . ALA A 1 341 ? -8.781 15.515 -3.681 1.00 55.78 341 ALA A O 1
ATOM 2795 N N . ASN A 1 342 ? -8.892 17.559 -2.740 1.00 63.28 342 ASN A N 1
ATOM 2796 C CA . ASN A 1 342 ? -7.561 17.549 -2.148 1.00 63.28 342 ASN A CA 1
ATOM 2797 C C . ASN A 1 342 ? -7.435 16.364 -1.160 1.00 63.28 342 ASN A C 1
ATOM 2799 O O . ASN A 1 342 ? -8.175 16.327 -0.168 1.00 63.28 342 ASN A O 1
ATOM 2803 N N . PRO A 1 343 ? -6.518 15.401 -1.384 1.00 63.47 343 PRO A N 1
ATOM 2804 C CA . PRO A 1 343 ? -6.331 14.247 -0.499 1.00 63.47 343 PRO A CA 1
ATOM 2805 C C . PRO A 1 343 ? -6.065 14.639 0.962 1.00 63.47 343 PRO A C 1
ATOM 2807 O O . PRO A 1 343 ? -6.522 13.960 1.883 1.00 63.47 343 PRO A O 1
ATOM 2810 N N . TRP A 1 344 ? -5.409 15.781 1.187 1.00 65.69 344 TRP A N 1
ATOM 2811 C CA . TRP A 1 344 ? -5.140 16.322 2.520 1.00 65.69 344 TRP A CA 1
ATOM 2812 C C . TRP A 1 344 ? -6.377 16.913 3.190 1.00 65.69 344 TRP A C 1
ATOM 2814 O O . TRP A 1 344 ? -6.577 16.717 4.390 1.00 65.69 344 TRP A O 1
ATOM 2824 N N . GLU A 1 345 ? -7.244 17.588 2.429 1.00 70.81 345 GLU A N 1
ATOM 2825 C CA . GLU A 1 345 ? -8.551 18.020 2.939 1.00 70.81 345 GLU A CA 1
ATOM 2826 C C . GLU A 1 345 ? -9.399 16.807 3.312 1.00 70.81 345 GLU A C 1
ATOM 2828 O O . GLU A 1 345 ? -10.021 16.797 4.374 1.00 70.81 345 GLU A O 1
ATOM 2833 N N . ASN A 1 346 ? -9.367 15.748 2.496 1.00 75.94 346 ASN A N 1
ATOM 2834 C CA . ASN A 1 346 ? -10.061 14.505 2.804 1.00 75.94 346 ASN A CA 1
ATOM 2835 C C . ASN A 1 346 ? -9.523 13.859 4.095 1.00 75.94 346 ASN A C 1
ATOM 2837 O O . ASN A 1 346 ? -10.307 13.530 4.983 1.00 75.94 346 ASN A O 1
ATOM 2841 N N . LEU A 1 347 ? -8.201 13.749 4.260 1.00 78.06 347 LEU A N 1
ATOM 2842 C CA . LEU A 1 347 ? -7.591 13.188 5.469 1.00 78.06 347 LEU A CA 1
ATOM 2843 C C . LEU A 1 347 ? -7.908 14.018 6.724 1.00 78.06 347 LEU A C 1
ATOM 2845 O O . LEU A 1 347 ? -8.296 13.465 7.757 1.00 78.06 347 LEU A O 1
ATOM 2849 N N . GLY A 1 348 ? -7.790 15.347 6.642 1.00 82.69 348 GLY A N 1
ATOM 2850 C CA . GLY A 1 348 ? -8.131 16.252 7.743 1.00 82.69 348 GLY A CA 1
ATOM 2851 C C . GLY A 1 348 ? -9.601 16.137 8.154 1.00 82.69 348 GLY A C 1
ATOM 2852 O O . GLY A 1 348 ? -9.922 16.051 9.344 1.00 82.69 348 GLY A O 1
ATOM 2853 N N . ARG A 1 349 ? -10.494 16.043 7.167 1.00 85.75 349 ARG A N 1
ATOM 2854 C CA . ARG A 1 349 ? -11.931 15.819 7.350 1.00 85.75 349 ARG A CA 1
ATOM 2855 C C . ARG A 1 349 ? -12.230 14.469 8.007 1.00 85.75 349 ARG A C 1
ATOM 2857 O O . ARG A 1 349 ? -12.991 14.429 8.973 1.00 85.75 349 ARG A O 1
ATOM 2864 N N . LEU A 1 350 ? -11.566 13.388 7.585 1.00 87.62 350 LEU A N 1
ATOM 2865 C CA . LEU A 1 350 ? -11.702 12.056 8.193 1.00 87.62 350 LEU A CA 1
ATOM 2866 C C . LEU A 1 350 ? -11.210 12.014 9.650 1.00 87.62 350 LEU A C 1
ATOM 2868 O O . LEU A 1 350 ? -11.871 11.411 10.498 1.00 87.62 350 LEU A O 1
ATOM 2872 N N . ARG A 1 351 ? -10.104 12.697 9.980 1.00 89.88 351 ARG A N 1
ATOM 2873 C CA . ARG A 1 351 ? -9.621 12.836 11.371 1.00 89.88 351 ARG A CA 1
ATOM 2874 C C . ARG A 1 351 ? -10.614 13.599 12.246 1.00 89.88 351 ARG A C 1
ATOM 2876 O O . ARG A 1 351 ? -10.927 13.172 13.361 1.00 89.88 351 ARG A O 1
ATOM 2883 N N . ALA A 1 352 ? -11.166 14.700 11.736 1.00 91.94 352 ALA A N 1
ATOM 2884 C CA . ALA A 1 352 ? -12.195 15.461 12.441 1.00 91.94 352 ALA A CA 1
ATOM 2885 C C . ALA A 1 352 ? -13.466 14.622 12.678 1.00 91.94 352 ALA A C 1
ATOM 2887 O O . ALA A 1 352 ? -13.998 14.610 13.796 1.00 91.94 352 ALA A O 1
ATOM 2888 N N . ALA A 1 353 ? -13.905 13.869 11.665 1.00 94.12 353 ALA A N 1
ATOM 2889 C CA . ALA A 1 353 ? -15.023 12.936 11.759 1.00 94.12 353 ALA A CA 1
ATOM 2890 C C . ALA A 1 353 ? -14.765 11.834 12.801 1.00 94.12 353 ALA A C 1
ATOM 2892 O O . ALA A 1 353 ? -15.614 11.596 13.664 1.00 94.12 353 ALA A O 1
ATOM 2893 N N . ASN A 1 354 ? -13.570 11.228 12.812 1.00 96.00 354 ASN A N 1
ATOM 2894 C CA . ASN A 1 354 ? -13.209 10.203 13.795 1.00 96.00 354 ASN A CA 1
ATOM 2895 C C . ASN A 1 354 ? -13.243 10.730 15.233 1.00 96.00 354 ASN A C 1
ATOM 2897 O O . ASN A 1 354 ? -13.775 10.075 16.131 1.00 96.00 354 ASN A O 1
ATOM 2901 N N . LYS A 1 355 ? -12.761 11.956 15.462 1.00 95.81 355 LYS A N 1
ATOM 2902 C CA . LYS A 1 355 ? -12.830 12.600 16.780 1.00 95.81 355 LYS A CA 1
ATOM 2903 C C . LYS A 1 355 ? -14.275 12.773 17.262 1.00 95.81 355 LYS A C 1
ATOM 2905 O O . LYS A 1 355 ? -14.564 12.508 18.434 1.00 95.81 355 LYS A O 1
ATOM 2910 N N . LYS A 1 356 ? -15.188 13.193 16.375 1.00 96.38 356 LYS A N 1
ATOM 2911 C CA . LYS A 1 356 ? -16.629 13.302 16.673 1.00 96.38 356 LYS A CA 1
ATOM 2912 C C . LYS A 1 356 ? -17.244 11.927 16.948 1.00 96.38 356 LYS A C 1
ATOM 2914 O O . LYS A 1 356 ? -17.916 11.760 17.968 1.00 96.38 356 LYS A O 1
ATOM 2919 N N . TYR A 1 357 ? -16.938 10.937 16.110 1.00 97.06 357 TYR A N 1
ATOM 2920 C CA . TYR A 1 357 ? -17.379 9.552 16.278 1.00 97.06 357 TYR A CA 1
ATOM 2921 C C . TYR A 1 357 ? -16.967 8.979 17.636 1.00 97.06 357 TYR A C 1
ATOM 2923 O O . TYR A 1 357 ? -17.820 8.536 18.399 1.00 97.06 357 TYR A O 1
ATOM 2931 N N . ARG A 1 358 ? -15.684 9.061 18.005 1.00 96.75 358 ARG A N 1
ATOM 2932 C CA . ARG A 1 358 ? -15.178 8.513 19.274 1.00 96.75 358 ARG A CA 1
ATOM 2933 C C . ARG A 1 358 ? -15.825 9.161 20.496 1.00 96.75 358 ARG A C 1
ATOM 2935 O O . ARG A 1 358 ? -16.001 8.514 21.528 1.00 96.75 358 ARG A O 1
ATOM 2942 N N . ALA A 1 359 ? -16.209 10.434 20.401 1.00 96.12 359 ALA A N 1
ATOM 2943 C CA . ALA A 1 359 ? -16.982 11.092 21.450 1.00 96.12 359 ALA A CA 1
ATOM 2944 C C . ALA A 1 359 ? -18.412 10.532 21.565 1.00 96.12 359 ALA A C 1
ATOM 2946 O O . ALA A 1 359 ? -18.937 10.450 22.677 1.00 96.12 359 ALA A O 1
ATOM 2947 N N . ALA A 1 360 ? -19.038 10.145 20.451 1.00 96.06 360 ALA A N 1
ATOM 2948 C CA . ALA A 1 360 ? -20.335 9.471 20.440 1.00 96.06 360 ALA A CA 1
ATOM 2949 C C . ALA A 1 360 ? -20.238 8.006 20.910 1.00 96.06 360 ALA A C 1
ATOM 2951 O O . ALA A 1 360 ? -21.084 7.569 21.692 1.00 96.06 360 ALA A O 1
ATOM 2952 N N . ALA A 1 361 ? -19.184 7.283 20.525 1.00 95.31 361 ALA A N 1
ATOM 2953 C CA . ALA A 1 361 ? -18.906 5.916 20.969 1.00 95.31 361 ALA A CA 1
ATOM 2954 C C . ALA A 1 361 ? -18.771 5.826 22.498 1.00 95.31 361 ALA A C 1
ATOM 2956 O O . ALA A 1 361 ? -19.457 5.035 23.135 1.00 95.31 361 ALA A O 1
ATOM 2957 N N . LYS A 1 362 ? -18.037 6.751 23.131 1.00 95.75 362 LYS A N 1
ATOM 2958 C CA . LYS A 1 362 ? -17.957 6.831 24.606 1.00 95.75 362 LYS A CA 1
ATOM 2959 C C . LYS A 1 362 ? -19.32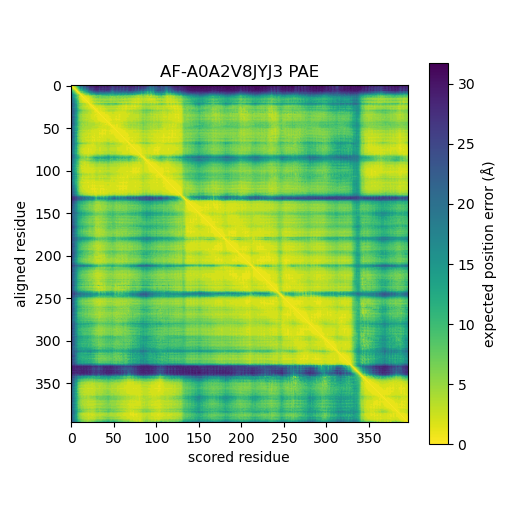1 7.024 25.290 1.00 95.75 362 LYS A C 1
ATOM 2961 O O . LYS A 1 362 ? -19.531 6.556 26.410 1.00 95.75 362 LYS A O 1
ATOM 2966 N N . LEU A 1 363 ? -20.253 7.741 24.655 1.00 95.50 363 LEU A N 1
ATOM 2967 C CA . LEU A 1 363 ? -21.619 7.885 25.176 1.00 95.50 363 LEU A CA 1
ATOM 2968 C C . LEU A 1 363 ? -22.408 6.581 25.039 1.00 95.50 363 LEU A C 1
ATOM 2970 O O . LEU A 1 363 ? -23.150 6.230 25.952 1.00 95.50 363 LEU A O 1
ATOM 2974 N N . PHE A 1 364 ? -22.221 5.857 23.935 1.00 94.19 364 PHE A N 1
ATOM 2975 C CA . PHE A 1 364 ? -22.807 4.533 23.746 1.00 94.19 364 PHE A CA 1
ATOM 2976 C C . PHE A 1 364 ? -22.316 3.559 24.824 1.00 94.19 364 PHE A C 1
ATOM 2978 O O . PHE A 1 364 ? -23.136 2.975 25.530 1.00 94.19 364 PHE A O 1
ATOM 2985 N N . ASP A 1 365 ? -20.998 3.480 25.023 1.00 91.50 365 ASP A N 1
ATOM 2986 C CA . ASP A 1 365 ? -20.355 2.562 25.975 1.00 91.50 365 ASP A CA 1
ATOM 2987 C C . ASP A 1 365 ? -20.737 2.854 27.440 1.00 91.50 365 ASP A C 1
ATOM 2989 O O . ASP A 1 365 ? -20.737 1.963 28.284 1.00 91.50 365 ASP A O 1
ATOM 2993 N N . SER A 1 366 ? -21.108 4.100 27.758 1.00 93.00 366 SER A N 1
ATOM 2994 C CA . SER A 1 366 ? -21.605 4.498 29.088 1.00 93.00 366 SER A CA 1
ATOM 2995 C C . SER A 1 366 ? -23.124 4.338 29.264 1.00 93.00 366 SER A C 1
ATOM 2997 O O . SER A 1 366 ? -23.677 4.776 30.273 1.00 93.00 366 SER A O 1
ATOM 2999 N N . GLY A 1 367 ? -23.819 3.735 28.293 1.00 91.31 367 GLY A N 1
ATOM 3000 C CA . GLY A 1 367 ? -25.266 3.497 28.328 1.00 91.31 367 GLY A CA 1
ATOM 3001 C C . GLY A 1 367 ? -26.128 4.697 27.916 1.00 91.31 367 GLY A C 1
ATOM 3002 O O . GLY A 1 367 ? -27.354 4.590 27.867 1.00 91.31 367 GLY A O 1
ATOM 3003 N N . ARG A 1 368 ? -25.529 5.838 27.550 1.00 95.38 368 ARG A N 1
ATOM 3004 C CA . ARG A 1 368 ? -26.230 7.062 27.111 1.00 95.38 368 ARG A CA 1
ATOM 3005 C C . ARG A 1 368 ? -26.592 6.990 25.622 1.00 95.38 368 ARG A C 1
ATOM 3007 O O . ARG A 1 368 ? -26.258 7.885 24.842 1.00 95.38 368 ARG A O 1
ATOM 3014 N N . LYS A 1 369 ? -27.294 5.922 25.220 1.00 94.19 369 LYS A N 1
ATOM 3015 C CA . LYS A 1 369 ? -27.591 5.599 23.810 1.00 94.19 369 LYS A CA 1
ATOM 3016 C C . LYS A 1 369 ? -28.314 6.721 23.055 1.00 94.19 369 LYS A C 1
ATOM 3018 O O . LYS A 1 369 ? -27.929 7.031 21.935 1.00 94.19 369 LYS A O 1
ATOM 3023 N N . ALA A 1 370 ? -29.294 7.386 23.672 1.00 95.12 370 ALA A N 1
ATOM 3024 C CA . ALA A 1 370 ? -30.029 8.484 23.029 1.00 95.12 370 ALA A CA 1
ATOM 3025 C C . ALA A 1 370 ? -29.130 9.690 22.693 1.00 95.12 370 ALA A C 1
ATOM 3027 O O . ALA A 1 370 ? -29.251 10.296 21.629 1.00 95.12 370 ALA A O 1
ATOM 3028 N N . GLU A 1 371 ? -28.192 10.026 23.582 1.00 95.50 371 GLU A N 1
ATOM 3029 C CA . GLU A 1 371 ? -27.243 11.115 23.344 1.00 95.50 371 GLU A CA 1
ATOM 3030 C C . GLU A 1 371 ? -26.170 10.734 22.328 1.00 95.50 371 GLU A C 1
ATOM 3032 O O . GLU A 1 371 ? -25.765 11.577 21.527 1.00 95.50 371 GLU A O 1
ATOM 3037 N N . SER A 1 372 ? -25.735 9.469 22.345 1.00 96.81 372 SER A N 1
ATOM 3038 C CA . SER A 1 372 ? -24.870 8.911 21.307 1.00 96.81 372 SER A CA 1
ATOM 3039 C C . SER A 1 372 ? -25.536 9.016 19.934 1.00 96.81 372 SER A C 1
ATOM 3041 O O . SER A 1 372 ? -24.956 9.610 19.030 1.00 96.81 372 SER A O 1
ATOM 3043 N N . LEU A 1 373 ? -26.792 8.568 19.804 1.00 96.50 373 LEU A N 1
ATOM 3044 C CA . LEU A 1 373 ? -27.556 8.619 18.555 1.00 96.50 373 LEU A CA 1
ATOM 3045 C C . LEU A 1 373 ? -27.677 10.041 18.000 1.00 96.50 373 LEU A C 1
ATOM 3047 O O . LEU A 1 373 ? -27.489 10.247 16.804 1.00 96.50 373 LEU A O 1
ATOM 3051 N N . ARG A 1 374 ? -27.944 11.032 18.861 1.00 96.56 374 ARG A N 1
ATOM 3052 C CA . ARG A 1 374 ? -27.990 12.441 18.444 1.00 96.56 374 ARG A CA 1
ATOM 3053 C C . ARG A 1 374 ? -26.652 12.895 17.854 1.00 96.56 374 ARG A C 1
ATOM 3055 O O . ARG A 1 374 ? -26.641 13.433 16.755 1.00 96.56 374 ARG A O 1
ATOM 3062 N N . LYS A 1 375 ? -25.535 12.622 18.537 1.00 96.19 375 LYS A N 1
ATOM 3063 C CA . LYS A 1 375 ? -24.197 12.983 18.037 1.00 96.19 375 LYS A CA 1
ATOM 3064 C C . LYS A 1 375 ? -23.814 12.242 16.757 1.00 96.19 375 LYS A C 1
ATOM 3066 O O . LYS A 1 375 ? -23.125 12.805 15.915 1.00 96.19 375 LYS A O 1
ATOM 3071 N N . LEU A 1 376 ? -24.233 10.984 16.613 1.00 95.75 376 LEU A N 1
ATOM 3072 C CA . LEU A 1 376 ? -24.017 10.225 15.382 1.00 95.75 376 LEU A CA 1
ATOM 3073 C C . LEU A 1 376 ? -24.819 10.814 14.221 1.00 95.75 376 LEU A C 1
ATOM 3075 O O . LEU A 1 376 ? -24.286 10.906 13.125 1.00 95.75 376 LEU A O 1
ATOM 3079 N N . ASN A 1 377 ? -26.060 11.252 14.450 1.00 96.00 377 ASN A N 1
ATOM 3080 C CA . ASN A 1 377 ? -26.845 11.935 13.421 1.00 96.00 377 ASN A CA 1
ATOM 3081 C C . ASN A 1 377 ? -26.205 13.268 13.009 1.00 96.00 377 ASN A C 1
ATOM 3083 O O . ASN A 1 377 ? -26.053 13.487 11.817 1.00 96.00 377 ASN A O 1
ATOM 3087 N N . GLU A 1 378 ? -25.752 14.090 13.963 1.00 96.00 378 GLU A N 1
ATOM 3088 C CA . GLU A 1 378 ? -25.006 15.331 13.676 1.00 96.00 378 GLU A CA 1
ATOM 3089 C C . GLU A 1 378 ? -23.757 15.052 12.818 1.00 96.00 378 GLU A C 1
ATOM 3091 O O . GLU A 1 378 ? -23.500 15.735 11.832 1.00 96.00 378 GLU A O 1
ATOM 3096 N N . LEU A 1 379 ? -22.993 14.003 13.148 1.00 95.06 379 LEU A N 1
ATOM 3097 C CA . LEU A 1 379 ? -21.838 13.592 12.348 1.00 95.06 379 LEU A CA 1
ATOM 3098 C C . LEU A 1 379 ? -22.238 13.123 10.941 1.00 95.06 379 LEU A C 1
ATOM 3100 O O . LEU A 1 379 ? -21.564 13.464 9.978 1.00 95.06 379 LEU A O 1
ATOM 3104 N N . LEU A 1 380 ? -23.313 12.346 10.809 1.00 93.81 380 LEU A N 1
ATOM 3105 C CA . LEU A 1 380 ? -23.782 11.830 9.519 1.00 93.81 380 LEU A CA 1
ATOM 3106 C C . LEU A 1 380 ? -24.474 12.900 8.655 1.00 93.81 380 LEU A C 1
ATOM 3108 O O . LEU A 1 380 ? -24.643 12.688 7.459 1.00 93.81 380 LEU A O 1
ATOM 3112 N N . GLU A 1 381 ? -24.869 14.043 9.215 1.00 92.38 381 GLU A N 1
ATOM 3113 C CA . GLU A 1 381 ? -25.287 15.210 8.425 1.00 92.38 381 GLU A CA 1
ATOM 3114 C C . GLU A 1 381 ? -24.091 15.855 7.710 1.00 92.38 381 GLU A C 1
ATOM 3116 O O . GLU A 1 381 ? -24.217 16.289 6.566 1.00 92.38 381 GLU A O 1
ATOM 3121 N N . GLU A 1 382 ? -22.924 15.877 8.358 1.00 89.56 382 GLU A N 1
ATOM 3122 C CA . GLU A 1 382 ? -21.683 16.413 7.790 1.00 89.56 382 GLU A CA 1
ATOM 3123 C C . GLU A 1 382 ? -20.957 15.394 6.895 1.00 89.56 382 GLU A C 1
ATOM 3125 O O . GLU A 1 382 ? -20.494 15.733 5.809 1.00 89.56 382 GLU A O 1
ATOM 3130 N N . GLU A 1 383 ? -20.881 14.135 7.335 1.00 89.81 383 GLU A N 1
ATOM 3131 C CA . GLU A 1 383 ? -20.191 13.031 6.662 1.00 89.81 383 GLU A CA 1
ATOM 3132 C C . GLU A 1 383 ? -21.117 11.806 6.527 1.00 89.81 383 GLU A C 1
ATOM 3134 O O . GLU A 1 383 ? -20.980 10.824 7.267 1.00 89.81 383 GLU A O 1
ATOM 3139 N N . PRO A 1 384 ? -22.057 11.810 5.558 1.00 87.81 384 PRO A N 1
ATOM 3140 C CA . PRO A 1 384 ? -23.135 10.815 5.468 1.00 87.81 384 PRO A CA 1
ATOM 3141 C C . PRO A 1 384 ? -22.695 9.362 5.316 1.00 87.81 384 PRO A C 1
ATOM 3143 O O . PRO A 1 384 ? -23.470 8.445 5.587 1.00 87.81 384 PRO A O 1
ATOM 3146 N N . ARG A 1 385 ? -21.465 9.141 4.847 1.00 87.62 385 ARG A N 1
ATOM 3147 C CA . ARG A 1 385 ? -20.905 7.810 4.588 1.00 87.62 385 ARG A CA 1
ATOM 3148 C C . ARG A 1 385 ? -19.810 7.416 5.574 1.00 87.62 385 ARG A C 1
ATOM 3150 O O . ARG A 1 385 ? -19.142 6.423 5.324 1.00 87.62 385 ARG A O 1
ATOM 3157 N N . TYR A 1 386 ? -19.609 8.158 6.668 1.00 92.06 386 TYR A N 1
ATOM 3158 C CA . TYR A 1 386 ? -18.545 7.841 7.621 1.00 92.06 386 TYR A CA 1
ATOM 3159 C C . TYR A 1 386 ? -18.755 6.437 8.238 1.00 92.06 386 TYR A C 1
ATOM 3161 O O . TYR A 1 386 ? -19.692 6.269 9.031 1.00 92.06 386 TYR A O 1
ATOM 3169 N N . PRO A 1 387 ? -17.920 5.423 7.913 1.00 92.56 387 PRO A N 1
ATOM 3170 C CA . PRO A 1 387 ? -18.293 4.015 8.107 1.00 92.56 387 PRO A CA 1
ATOM 3171 C C . PRO A 1 387 ? -18.578 3.641 9.563 1.00 92.56 387 PRO A C 1
ATOM 3173 O O . PRO A 1 387 ? -19.606 3.037 9.870 1.00 92.56 387 PRO A O 1
ATOM 3176 N N . PHE A 1 388 ? -17.723 4.089 10.484 1.00 95.81 388 PHE A N 1
ATOM 3177 C CA . PHE A 1 388 ? -17.884 3.848 11.917 1.00 95.81 388 PHE A CA 1
ATOM 3178 C C . PHE A 1 388 ? -19.210 4.390 12.471 1.00 95.81 388 PHE A C 1
ATOM 3180 O O . PHE A 1 388 ? -19.870 3.726 13.270 1.00 95.81 388 PHE A O 1
ATOM 3187 N N . ALA A 1 389 ? -19.628 5.584 12.037 1.00 94.62 389 ALA A N 1
ATOM 3188 C CA . ALA A 1 389 ? -20.866 6.190 12.520 1.00 94.62 389 ALA A CA 1
ATOM 3189 C C . ALA A 1 389 ? -22.105 5.468 11.983 1.00 94.62 389 ALA A C 1
ATOM 3191 O O . ALA A 1 389 ? -23.051 5.249 12.742 1.00 94.62 389 ALA A O 1
ATOM 3192 N N . VAL A 1 390 ? -22.083 5.063 10.708 1.00 93.62 390 VAL A N 1
ATOM 3193 C CA . VAL A 1 390 ? -23.154 4.262 10.097 1.00 93.62 390 VAL A CA 1
ATOM 3194 C C . VAL A 1 390 ? -23.322 2.940 10.847 1.00 93.62 390 VAL A C 1
ATOM 3196 O O . VAL A 1 390 ? -24.437 2.589 11.233 1.00 93.62 390 VAL A O 1
ATOM 3199 N N . MET A 1 391 ? -22.219 2.235 11.108 1.00 93.69 391 MET A N 1
ATOM 3200 C CA . MET A 1 391 ? -22.254 0.928 11.765 1.00 93.69 391 MET A CA 1
ATOM 3201 C C . MET A 1 391 ? -22.671 1.012 13.236 1.00 93.69 391 MET A C 1
ATOM 3203 O O . MET A 1 391 ? -23.552 0.264 13.656 1.00 93.69 391 MET A O 1
ATOM 3207 N N . LEU A 1 392 ? -22.114 1.948 14.017 1.00 94.25 392 LEU A N 1
ATOM 3208 C CA . LEU A 1 392 ? -22.491 2.104 15.428 1.00 94.25 392 LEU A CA 1
ATOM 3209 C C . LEU A 1 392 ? -23.960 2.519 15.585 1.00 94.25 392 LEU A C 1
ATOM 3211 O O . LEU A 1 392 ? -24.635 2.051 16.500 1.00 94.25 392 LEU A O 1
ATOM 3215 N N . LYS A 1 393 ? -24.478 3.355 14.676 1.00 92.88 393 LYS A N 1
ATOM 3216 C CA . LYS A 1 393 ? -25.899 3.721 14.652 1.00 92.88 393 LYS A CA 1
ATOM 3217 C C . LYS A 1 393 ? -26.803 2.502 14.450 1.00 92.88 393 LYS A C 1
ATOM 3219 O O . LYS A 1 393 ? -27.878 2.474 15.032 1.00 92.88 393 LYS A O 1
ATOM 3224 N N . GLY A 1 394 ? -26.369 1.500 13.684 1.00 90.12 394 GLY A N 1
ATOM 3225 C CA . GLY A 1 394 ? -27.106 0.245 13.501 1.00 90.12 394 GLY A CA 1
ATOM 3226 C C . GLY A 1 394 ? -27.203 -0.636 14.756 1.00 90.12 394 GLY A C 1
ATOM 3227 O O . GLY A 1 394 ? -28.015 -1.555 14.778 1.00 90.12 394 GLY A O 1
ATOM 3228 N N . LEU A 1 395 ? -26.399 -0.370 15.795 1.00 89.12 395 LEU A N 1
ATOM 3229 C CA . LEU A 1 395 ? -26.425 -1.088 17.080 1.00 89.12 395 LEU A CA 1
ATOM 3230 C C . LEU A 1 395 ? -27.264 -0.397 18.171 1.00 89.12 395 LEU A C 1
ATOM 3232 O O . LEU A 1 395 ? -27.451 -0.962 19.257 1.00 89.12 395 LEU A O 1
ATOM 3236 N N . ILE A 1 396 ? -27.689 0.848 17.937 1.00 88.25 396 ILE A N 1
ATOM 3237 C CA . ILE A 1 396 ? -28.558 1.612 18.846 1.00 88.25 396 ILE A CA 1
ATOM 3238 C C . ILE A 1 396 ? -30.007 1.295 18.520 1.00 88.25 396 ILE A C 1
ATOM 3240 O O . ILE A 1 396 ? -30.721 0.952 19.491 1.00 88.25 396 ILE A O 1
#

pLDDT: mean 87.68, std 12.25, range [28.08, 97.12]

Nearest PDB structures (foldseek):
  6q84-assembly2_D  TM=2.153E-01  e=5.276E+00  Saccharomyces cerevisiae S288C

Sequence (396 aa):
MRKPKKSVPNPESADTLSFALADLDYRVDCDDFLLYELGRLIEEDRASFDDEEFRRVIDEGIREHIETPLELRAEMALRLRQIDPGMDDRTRPAAARVLHIIEDIELPLRDVEPVLRSYTAYLFRKLEECVEEKTDLEDEARNWIERWRRGEVLREEMSMRLKRIGQPAVGPVADLLFDSLDDRMTAETALAILGSTRSSVSARVLAHAISEPMLEEDLEMTAYAFLRAMWPLPRHYIFYFLKLHTHEDIPFRWFQLLMDSEEPAAADRILEEVVVHAENPDFREDLLALVELLRQSRDPNLEEKMMEMVNSPKTSRPAREIIEEFLKKSMRPVVRTDAVANPWENLGRLRAANKKYRAAAKLFDSGRKAESLRKLNELLEEEPRYPFAVMLKGLI

Radius of gyration: 24.31 Å; Cα contacts (8 Å, |Δi|>4): 401; chains: 1; bounding box: 58×55×75 Å